Protein AF-A0A952B5W2-F1 (afdb_monomer_lite)

Sequence (516 aa):
MKSKTNICFASPSVSLIVLCLTIGIAFAQTGHSNQTVTIKSKLSRSAVIEQPASAIMIKGRILDPNNEPAYGARIVALPVTSWGYEIRHRNKEGYFELPWSPTWIEDGQPIYLMAIIQELKSEAALVEVTDPTKPVTVRLGPAFTLTGKVVDPSGQQIEECWTTISLATEFKCQAPIFWALRGNLWERALSPLPYGTKYRLTIKAEGYQTKQIIVDATDISQKVIYLGKITLQPQDSSKSTVAGHRPNPDLAKEFHEVYSLDEGEIIKLIKPPFVLGRQEYFQIPTSSYGSVFLSLESQGAFQVNLIWDGEQLKMPQSGYTNTHRPPTLEYILNLTLRMPYCDFNLPKELDIKIPYGDWIVRTDSPMAEQLRALEEIIYAETNRSIRFEKRKVEREVIVAKGRYKFKSHPNGISPNYIHVTWDGTLSNLERTVNLLGEFFWHLERNIKMKVVDETEPMEKTTIQFKTSKNLAWLGNSNDVKNKSLRGFLFNLSLTTSLQFKVENRLTDIWFVTETK

Secondary structure (DSSP, 8-state):
---------PPPP----------PPPP---S-----SEEEEE-SSSEEEEEESS-EEEEEEEE-TTSSB-TT-EEEEES--S-PEE--TT-TT-EEEEEE-GGGS-TTPPEEEEEEEESSSEEEEEEEES-TTSPEEEE-EEEEEEEEEEE-TTS-B--SEEEEEEESS--SS---SEEE-SS-TTTS-EEEEESSSEEEEEEEETTB--EEEEEE---TT-SEEEEEEEEPPBPPTTS-----S---HHHHHHHHHHHPPPTT--EEEEPSSPPHHHHHHHHSTTSTTTTTSSBTTTTTSEEEEEEE-SSSEE--S-EEE-TTSPPBHHHIIIIIS---GGGEE--TTT-PBPPP-EEEEETTS-HHHHHHHHHHHHHHHH---EEEEEEEEEEEEEEEEE---B---TT-SSTTSEEE-SSS---S-EEEESSHHHHHHHHHHHHSS-EEEEEPP-----EEEEE-TTTT---SSHHHHHHHHHHHHHHHHHHBS-EEEEEEEEEEEEEEEE--

Structure (mmCIF, N/CA/C/O backbone):
data_AF-A0A952B5W2-F1
#
_entry.id   AF-A0A952B5W2-F1
#
loop_
_atom_site.group_PDB
_atom_site.id
_atom_site.type_symbol
_atom_site.label_atom_id
_atom_site.label_alt_id
_atom_site.label_comp_id
_atom_site.label_asym_id
_atom_site.label_entity_id
_atom_site.label_seq_id
_atom_site.pdbx_PDB_ins_code
_atom_site.Cartn_x
_atom_site.Cartn_y
_atom_site.Cartn_z
_atom_site.occupancy
_atom_site.B_iso_or_equiv
_atom_site.auth_seq_id
_atom_site.auth_comp_id
_atom_site.auth_asym_id
_atom_site.auth_atom_id
_atom_site.pdbx_PDB_model_num
ATOM 1 N N . MET A 1 1 ? 18.681 -59.432 42.155 1.00 44.41 1 MET A N 1
ATOM 2 C CA . MET A 1 1 ? 19.551 -60.300 41.329 1.00 44.41 1 MET A CA 1
ATOM 3 C C . MET A 1 1 ? 18.685 -61.234 40.499 1.00 44.41 1 MET A C 1
ATOM 5 O O . MET A 1 1 ? 18.167 -62.192 41.051 1.00 44.41 1 MET A O 1
ATOM 9 N N . LYS A 1 2 ? 18.507 -60.963 39.203 1.00 29.78 2 LYS A N 1
ATOM 10 C CA . LYS A 1 2 ? 18.451 -62.002 38.164 1.00 29.78 2 LYS A CA 1
ATOM 11 C C . LYS A 1 2 ? 18.590 -61.351 36.791 1.00 29.78 2 LYS A C 1
ATOM 13 O O . LYS A 1 2 ? 18.067 -60.273 36.536 1.00 29.78 2 LYS A O 1
ATOM 18 N N . SER A 1 3 ? 19.453 -61.993 36.022 1.00 29.02 3 SER A N 1
ATOM 19 C CA . SER A 1 3 ? 20.141 -61.544 34.822 1.00 29.02 3 SER A CA 1
ATOM 20 C C . SER A 1 3 ? 19.242 -61.397 33.595 1.00 29.02 3 SER A C 1
ATOM 22 O O . SER A 1 3 ? 18.306 -62.162 33.395 1.00 29.02 3 SER A O 1
ATOM 24 N N . LYS A 1 4 ? 19.662 -60.443 32.758 1.00 30.64 4 LYS A N 1
ATOM 25 C CA . LYS A 1 4 ? 19.365 -60.205 31.342 1.00 30.64 4 LYS A CA 1
ATOM 26 C C . LYS A 1 4 ? 19.264 -61.469 30.475 1.00 30.64 4 LYS A C 1
ATOM 28 O O . LYS A 1 4 ? 20.055 -62.400 30.620 1.00 30.64 4 LYS A O 1
ATOM 33 N N . THR A 1 5 ? 18.422 -61.385 29.447 1.00 30.30 5 THR A N 1
ATOM 34 C CA . THR A 1 5 ? 18.643 -61.999 28.127 1.00 30.30 5 THR A CA 1
ATOM 35 C C . THR A 1 5 ? 18.059 -61.060 27.063 1.00 30.30 5 THR A C 1
ATOM 37 O O . THR A 1 5 ? 16.943 -60.572 27.218 1.00 30.30 5 THR A O 1
ATOM 40 N N . ASN A 1 6 ? 18.851 -60.755 26.032 1.00 29.56 6 ASN A N 1
ATOM 41 C CA . ASN A 1 6 ? 18.486 -59.921 24.884 1.00 29.56 6 ASN A CA 1
ATOM 42 C C . ASN A 1 6 ? 17.606 -60.702 23.901 1.00 29.56 6 ASN A C 1
ATOM 44 O O . ASN A 1 6 ? 17.981 -61.812 23.533 1.00 29.56 6 ASN A O 1
ATOM 48 N N . ILE A 1 7 ? 16.542 -60.078 23.382 1.00 27.77 7 ILE A N 1
ATOM 49 C CA . ILE A 1 7 ? 15.929 -60.420 22.088 1.00 27.77 7 ILE A CA 1
ATOM 50 C C . ILE A 1 7 ? 15.551 -59.108 21.385 1.00 27.77 7 ILE A C 1
ATOM 52 O O . ILE A 1 7 ? 14.861 -58.266 21.958 1.00 27.77 7 ILE A O 1
ATOM 56 N N . CYS A 1 8 ? 16.045 -58.932 20.157 1.00 27.42 8 CYS A N 1
ATOM 57 C CA . CYS A 1 8 ? 15.660 -57.856 19.244 1.00 27.42 8 CYS A CA 1
ATOM 58 C C . CYS A 1 8 ? 14.234 -58.085 18.727 1.00 27.42 8 CYS A C 1
ATOM 60 O O . CYS A 1 8 ? 13.935 -59.176 18.248 1.00 27.42 8 CYS A O 1
ATOM 62 N N . PHE A 1 9 ? 13.405 -57.040 18.726 1.00 27.31 9 PHE A N 1
ATOM 63 C CA . PHE A 1 9 ? 12.191 -56.973 17.913 1.00 27.31 9 PHE A CA 1
ATOM 64 C C . PHE A 1 9 ? 12.198 -55.693 17.079 1.00 27.31 9 PHE A C 1
ATOM 66 O O . PHE A 1 9 ? 12.451 -54.600 17.583 1.00 27.31 9 PHE A O 1
ATOM 73 N N . ALA A 1 10 ? 11.955 -55.878 15.784 1.00 26.72 10 ALA A N 1
ATOM 74 C CA . ALA A 1 10 ? 11.769 -54.839 14.788 1.00 26.72 10 ALA A CA 1
ATOM 75 C C . ALA A 1 10 ? 10.463 -54.066 15.047 1.00 26.72 10 ALA A C 1
ATOM 77 O O . ALA A 1 10 ? 9.422 -54.676 15.292 1.00 26.72 10 ALA A O 1
ATOM 78 N N . SER A 1 11 ? 10.513 -52.735 14.957 1.00 28.05 11 SER A N 1
ATOM 79 C CA . SER A 1 11 ? 9.318 -51.880 14.911 1.00 28.05 11 SER A CA 1
ATOM 80 C C . SER A 1 11 ? 8.783 -51.781 13.480 1.00 28.05 11 SER A C 1
ATOM 82 O O . SER A 1 11 ? 9.584 -51.605 12.559 1.00 28.05 11 SER A O 1
ATOM 84 N N . PRO A 1 12 ? 7.455 -51.821 13.268 1.00 29.88 12 PRO A N 1
ATOM 85 C CA . PRO A 1 12 ? 6.863 -51.529 11.975 1.00 29.88 12 PRO A CA 1
ATOM 86 C C . PRO A 1 12 ? 6.754 -50.015 11.755 1.00 29.88 12 PRO A C 1
ATOM 88 O O . PRO A 1 12 ? 6.333 -49.252 12.626 1.00 29.88 12 PRO A O 1
ATOM 91 N N . SER A 1 13 ? 7.129 -49.602 10.551 1.00 26.56 13 SER A N 1
ATOM 92 C CA . SER A 1 13 ? 6.964 -48.265 9.995 1.00 26.56 13 SER A CA 1
ATOM 93 C C . SER A 1 13 ? 5.476 -47.931 9.850 1.00 26.56 13 SER A C 1
ATOM 95 O O . SER A 1 13 ? 4.750 -48.630 9.147 1.00 26.56 13 SER A O 1
ATOM 97 N N . VAL A 1 14 ? 5.016 -46.852 10.483 1.00 27.94 14 VAL A N 1
ATOM 98 C CA . VAL A 1 14 ? 3.684 -46.283 10.240 1.00 27.94 14 VAL A CA 1
ATOM 99 C C . VAL A 1 14 ? 3.806 -45.282 9.092 1.00 27.94 14 VAL A C 1
ATOM 101 O O . VAL A 1 14 ? 4.381 -44.207 9.251 1.00 27.94 14 VAL A O 1
ATOM 104 N N . SER A 1 15 ? 3.293 -45.655 7.920 1.00 27.22 15 SER A N 1
ATOM 105 C CA . SER A 1 15 ? 3.138 -44.760 6.773 1.00 27.22 15 SER A CA 1
ATOM 106 C C . SER A 1 15 ? 2.018 -43.755 7.039 1.00 27.22 15 SER A C 1
ATOM 108 O O . SER A 1 15 ? 0.862 -44.131 7.226 1.00 27.22 15 SER A O 1
ATOM 110 N N . LEU A 1 16 ? 2.364 -42.467 7.032 1.00 25.66 16 LEU A N 1
ATOM 111 C CA . LEU A 1 16 ? 1.409 -41.363 7.036 1.00 25.66 16 LEU A CA 1
ATOM 112 C C . LEU A 1 16 ? 0.768 -41.270 5.639 1.00 25.66 16 LEU A C 1
ATOM 114 O O . LEU A 1 16 ? 1.440 -40.932 4.665 1.00 25.66 16 LEU A O 1
ATOM 118 N N . ILE A 1 17 ? -0.521 -41.589 5.532 1.00 24.88 17 ILE A N 1
ATOM 119 C CA . ILE A 1 17 ? -1.321 -41.333 4.330 1.00 24.88 17 ILE A CA 1
ATOM 120 C C . ILE A 1 17 ? -1.709 -39.851 4.348 1.00 24.88 17 ILE A C 1
ATOM 122 O O . ILE A 1 17 ? -2.509 -39.420 5.177 1.00 24.88 17 ILE A O 1
ATOM 126 N N . VAL A 1 18 ? -1.130 -39.066 3.439 1.00 26.31 18 VAL A N 1
ATOM 127 C CA . VAL A 1 18 ? -1.584 -37.705 3.128 1.00 26.31 18 VAL A CA 1
ATOM 128 C C . VAL A 1 18 ? -2.804 -37.833 2.219 1.00 26.31 18 VAL A C 1
ATOM 130 O O . VAL A 1 18 ? -2.687 -38.210 1.055 1.00 26.31 18 VAL A O 1
ATOM 133 N N . LEU A 1 19 ? -3.987 -37.565 2.768 1.00 22.86 19 LEU A N 1
ATOM 134 C CA . LEU A 1 19 ? -5.236 -37.535 2.015 1.00 22.86 19 LEU A CA 1
ATOM 135 C C . LEU A 1 19 ? -5.342 -36.178 1.294 1.00 22.86 19 LEU A C 1
ATOM 137 O O . LEU A 1 19 ? -5.761 -35.184 1.882 1.00 22.86 19 LEU A O 1
ATOM 141 N N . CYS A 1 20 ? -4.932 -36.118 0.027 1.00 25.66 20 CYS A N 1
ATOM 142 C CA . CYS A 1 20 ? -5.246 -34.984 -0.841 1.00 25.66 20 CYS A CA 1
ATOM 143 C C . CYS A 1 20 ? -6.739 -35.027 -1.192 1.00 25.66 20 CYS A C 1
ATOM 145 O O . CYS A 1 20 ? -7.181 -35.908 -1.927 1.00 25.66 20 CYS A O 1
ATOM 147 N N . LEU A 1 21 ? -7.518 -34.078 -0.671 1.00 26.72 21 LEU A N 1
ATOM 148 C CA . LEU A 1 21 ? -8.890 -33.831 -1.111 1.00 26.72 21 LEU A CA 1
ATOM 149 C C . LEU A 1 21 ? -8.862 -33.190 -2.505 1.00 26.72 21 LEU A C 1
ATOM 151 O O . LEU A 1 21 ? -8.629 -31.993 -2.651 1.00 26.72 21 LEU A O 1
ATOM 155 N N . THR A 1 22 ? -9.094 -33.992 -3.539 1.00 27.33 22 THR A N 1
ATOM 156 C CA . THR A 1 22 ? -9.409 -33.522 -4.890 1.00 27.33 22 THR A CA 1
ATOM 157 C C . THR A 1 22 ? -10.886 -33.137 -4.955 1.00 27.33 22 THR A C 1
ATOM 159 O O . THR A 1 22 ? -11.769 -33.992 -4.944 1.00 27.33 22 THR A O 1
ATOM 162 N N . ILE A 1 23 ? -11.173 -31.837 -5.026 1.00 31.62 23 ILE A N 1
ATOM 163 C CA . ILE A 1 23 ? -12.508 -31.335 -5.369 1.00 31.62 23 ILE A CA 1
ATOM 164 C C . ILE A 1 23 ? -12.659 -31.451 -6.890 1.00 31.62 23 ILE A C 1
ATOM 166 O O . ILE A 1 23 ? -11.923 -30.817 -7.645 1.00 31.62 23 ILE A O 1
ATOM 170 N N . GLY A 1 24 ? -13.580 -32.303 -7.342 1.00 24.27 24 GLY A N 1
ATOM 171 C CA . GLY A 1 24 ? -13.899 -32.478 -8.757 1.00 24.27 24 GLY A CA 1
ATOM 172 C C . GLY A 1 24 ? -14.662 -31.274 -9.311 1.00 24.27 24 GLY A C 1
ATOM 173 O O . GLY A 1 24 ? -15.761 -30.973 -8.852 1.00 24.27 24 GLY A O 1
ATOM 174 N N . ILE A 1 25 ? -14.089 -30.607 -10.313 1.00 37.81 25 ILE A N 1
ATOM 175 C CA . ILE A 1 25 ? -14.753 -29.577 -11.120 1.00 37.81 25 ILE A CA 1
ATOM 176 C C . ILE A 1 25 ? -15.240 -30.251 -12.406 1.00 37.81 25 ILE A C 1
ATOM 178 O O . ILE A 1 25 ? -14.439 -30.786 -13.172 1.00 37.81 25 ILE A O 1
ATOM 182 N N . ALA A 1 26 ? -16.551 -30.243 -12.642 1.00 25.91 26 ALA A N 1
ATOM 183 C CA . ALA A 1 26 ? -17.133 -30.655 -13.914 1.00 25.91 26 ALA A CA 1
ATOM 184 C C . ALA A 1 26 ? -17.071 -29.479 -14.903 1.00 25.91 26 ALA A C 1
ATOM 186 O O . ALA A 1 26 ? -17.658 -28.428 -14.652 1.00 25.91 26 ALA A O 1
ATOM 187 N N . PHE A 1 27 ? -16.371 -29.651 -16.026 1.00 31.70 27 PHE A N 1
ATOM 188 C CA . PHE A 1 27 ? -16.355 -28.683 -17.123 1.00 31.70 27 PHE A CA 1
ATOM 189 C C . PHE A 1 27 ? -17.460 -29.015 -18.130 1.00 31.70 27 PHE A C 1
ATOM 191 O O . PHE A 1 27 ? -17.412 -30.050 -18.792 1.00 31.70 27 PHE A O 1
ATOM 198 N N . ALA A 1 28 ? -18.426 -28.112 -18.287 1.00 28.05 28 ALA A N 1
ATOM 199 C CA . ALA A 1 28 ? -19.243 -28.040 -19.491 1.00 28.05 28 ALA A CA 1
ATOM 200 C C . ALA A 1 28 ? -18.532 -27.102 -20.479 1.00 28.05 28 ALA A C 1
ATOM 202 O O . ALA A 1 28 ? -18.407 -25.905 -20.228 1.00 28.05 28 ALA A O 1
ATOM 203 N N . GLN A 1 29 ? -18.011 -27.652 -21.577 1.00 33.88 29 GLN A N 1
ATOM 204 C CA . GLN A 1 29 ? -17.419 -26.867 -22.659 1.00 33.88 29 GLN A CA 1
ATOM 205 C C . GLN A 1 29 ? -18.500 -26.450 -23.656 1.00 33.88 29 GLN A C 1
ATOM 207 O O . GLN A 1 29 ? -19.011 -27.289 -24.392 1.00 33.88 29 GLN A O 1
ATOM 212 N N . THR A 1 30 ? -18.771 -25.148 -23.750 1.00 30.06 30 THR A N 1
ATOM 213 C CA . THR A 1 30 ? -19.349 -24.532 -24.952 1.00 30.06 30 THR A CA 1
ATOM 214 C C . THR A 1 30 ? -18.797 -23.117 -25.145 1.00 30.06 30 THR A C 1
ATOM 216 O O . THR A 1 30 ? -19.069 -22.247 -24.327 1.00 30.06 30 THR A O 1
ATOM 219 N N . GLY A 1 31 ? -18.085 -22.901 -26.260 1.00 27.28 31 GLY A N 1
ATOM 220 C CA . GLY A 1 31 ? -17.959 -21.610 -26.959 1.00 27.28 31 GLY A CA 1
ATOM 221 C C . GLY A 1 31 ? -16.903 -20.616 -26.454 1.00 27.28 31 GLY A C 1
ATOM 222 O O . GLY A 1 31 ? -17.064 -20.053 -25.383 1.00 27.28 31 GLY A O 1
ATOM 223 N N . HIS A 1 32 ? -15.866 -20.374 -27.277 1.00 32.69 32 HIS A N 1
ATOM 224 C CA . HIS A 1 32 ? -14.900 -19.253 -27.235 1.00 32.69 32 HIS A CA 1
ATOM 225 C C . HIS A 1 32 ? -14.641 -18.664 -25.836 1.00 32.69 32 HIS A C 1
ATOM 227 O O . HIS A 1 32 ? -15.158 -17.608 -25.476 1.00 32.69 32 HIS A O 1
ATOM 233 N N . SER A 1 33 ? -13.826 -19.360 -25.040 1.00 33.31 33 SER A N 1
ATOM 234 C CA . SER A 1 33 ? -13.469 -18.911 -23.699 1.00 33.31 33 SER A CA 1
ATOM 235 C C . SER A 1 33 ? -12.563 -17.681 -23.767 1.00 33.31 33 SER A C 1
ATOM 237 O O . SER A 1 33 ? -11.395 -17.792 -24.146 1.00 33.31 33 SER A O 1
ATOM 239 N N . ASN A 1 34 ? -13.067 -16.533 -23.312 1.00 39.09 34 ASN A N 1
ATOM 240 C CA . ASN A 1 34 ? -12.216 -15.558 -22.637 1.00 39.09 34 ASN A CA 1
ATOM 241 C C . ASN A 1 34 ? -11.439 -16.333 -21.566 1.00 39.09 34 ASN A C 1
ATOM 243 O O . ASN A 1 34 ? -12.053 -16.893 -20.658 1.00 39.09 34 ASN A O 1
ATOM 247 N N . GLN A 1 35 ? -10.120 -16.457 -21.710 1.00 52.97 35 GLN A N 1
ATOM 248 C CA . GLN A 1 35 ? -9.300 -17.066 -20.669 1.00 52.97 35 GLN A CA 1
ATOM 249 C C . GLN A 1 35 ? -9.477 -16.233 -19.397 1.00 52.97 35 GLN A C 1
ATOM 251 O O . GLN A 1 35 ? -9.171 -15.041 -19.385 1.00 52.97 35 GLN A O 1
ATOM 256 N N . THR A 1 36 ? -10.027 -16.833 -18.343 1.00 61.38 36 THR A N 1
ATOM 257 C CA . THR A 1 36 ? -10.197 -16.153 -17.060 1.00 61.38 36 THR A CA 1
ATOM 258 C C . THR A 1 36 ? -8.815 -15.795 -16.511 1.00 61.38 36 THR A C 1
ATOM 260 O O . THR A 1 36 ? -7.989 -16.679 -16.294 1.00 61.38 36 THR A O 1
ATOM 263 N N . VAL A 1 37 ? -8.547 -14.502 -16.312 1.00 79.62 37 VAL A N 1
ATOM 264 C CA . VAL A 1 37 ? -7.227 -13.997 -15.885 1.00 79.62 37 VAL A CA 1
ATOM 265 C C . VAL A 1 37 ? -6.932 -14.347 -14.419 1.00 79.62 37 VAL A C 1
ATOM 267 O O . VAL A 1 37 ? -5.785 -14.614 -14.048 1.00 79.62 37 VAL A O 1
ATOM 270 N N . THR A 1 38 ? -7.967 -14.393 -13.582 1.00 88.75 38 THR A N 1
ATOM 271 C CA . THR A 1 38 ? -7.893 -14.698 -12.149 1.00 88.75 38 THR A CA 1
ATOM 272 C C . THR A 1 38 ? -8.808 -15.865 -11.773 1.00 88.75 38 THR A C 1
ATOM 274 O O . THR A 1 38 ? -9.759 -16.203 -12.473 1.00 88.75 38 THR A O 1
ATOM 277 N N . ILE A 1 39 ? -8.515 -16.509 -10.646 1.00 91.81 39 ILE A N 1
ATOM 278 C CA . ILE A 1 39 ? -9.392 -17.450 -9.957 1.00 91.81 39 ILE A CA 1
ATOM 279 C C . ILE A 1 39 ? -9.890 -16.757 -8.694 1.00 91.81 39 ILE A C 1
ATOM 281 O O . ILE A 1 39 ? -9.110 -16.417 -7.799 1.00 91.81 39 ILE A O 1
ATOM 285 N N . LYS A 1 40 ? -11.208 -16.590 -8.620 1.00 93.81 40 LYS A N 1
ATOM 286 C CA . LYS A 1 40 ? -11.907 -16.058 -7.456 1.00 93.81 40 LYS A CA 1
ATOM 287 C C . LYS A 1 40 ? -12.379 -17.212 -6.573 1.00 93.81 40 LYS A C 1
ATOM 289 O O . LYS A 1 40 ? -13.265 -17.973 -6.954 1.00 93.81 40 LYS A O 1
ATOM 294 N N . SER A 1 41 ? -11.785 -17.346 -5.393 1.00 94.56 41 SER A N 1
ATOM 295 C CA . SER A 1 41 ? -12.157 -18.349 -4.392 1.00 94.56 41 SER A CA 1
ATOM 296 C C . SER A 1 41 ? -13.045 -17.704 -3.338 1.00 94.56 41 SER A C 1
ATOM 298 O O . SER A 1 41 ? -12.562 -17.021 -2.431 1.00 94.56 41 SER A O 1
ATOM 300 N N . LYS A 1 42 ? -14.358 -17.907 -3.466 1.00 93.38 42 LYS A N 1
ATOM 301 C CA . LYS A 1 42 ? -15.317 -17.480 -2.448 1.00 93.38 42 LYS A CA 1
ATOM 302 C C . LYS A 1 42 ? -15.205 -18.408 -1.241 1.00 93.38 42 LYS A C 1
ATOM 304 O O . LYS A 1 42 ? -15.401 -19.617 -1.357 1.00 93.38 42 LYS A O 1
ATOM 309 N N . LEU A 1 43 ? -14.861 -17.832 -0.096 1.00 91.94 43 LEU A N 1
ATOM 310 C CA . LEU A 1 43 ? -14.918 -18.521 1.184 1.00 91.94 43 LEU A CA 1
ATOM 311 C C . LEU A 1 43 ? -16.372 -18.556 1.666 1.00 91.94 43 LEU A C 1
ATOM 313 O O . LEU A 1 43 ? -17.281 -18.072 0.996 1.00 91.94 43 LEU A O 1
ATOM 317 N N . SER A 1 44 ? -16.606 -19.196 2.805 1.00 81.81 44 SER A N 1
ATOM 318 C CA . SER A 1 44 ? -17.925 -19.677 3.213 1.00 81.81 44 SER A CA 1
ATOM 319 C C . SER A 1 44 ? -19.077 -18.679 3.038 1.00 81.81 44 SER A C 1
ATOM 321 O O . SER A 1 44 ? -20.148 -19.085 2.584 1.00 81.81 44 SER A O 1
ATOM 323 N N . ARG A 1 45 ? -18.898 -17.399 3.400 1.00 72.69 45 ARG A N 1
ATOM 324 C CA . ARG A 1 45 ? -20.007 -16.428 3.409 1.00 72.69 45 ARG A CA 1
ATOM 325 C C . ARG A 1 45 ? -19.686 -15.123 2.701 1.00 72.69 45 ARG A C 1
ATOM 327 O O . ARG A 1 45 ? -20.377 -14.776 1.746 1.00 72.69 45 ARG A O 1
ATOM 334 N N . SER A 1 46 ? -18.672 -14.403 3.166 1.00 91.19 46 SER A N 1
ATOM 335 C CA . SER A 1 46 ? -18.460 -12.998 2.789 1.00 91.19 46 SER A CA 1
ATOM 336 C C . SER A 1 46 ? -17.008 -12.645 2.474 1.00 91.19 46 SER A C 1
ATOM 338 O O . SER A 1 46 ? -16.716 -11.503 2.119 1.00 91.19 46 SER A O 1
ATOM 340 N N . ALA A 1 47 ? -16.099 -13.607 2.596 1.00 96.56 47 ALA A N 1
ATOM 341 C CA . ALA A 1 47 ? -14.693 -13.424 2.297 1.00 96.56 47 ALA A CA 1
ATOM 342 C C . ALA A 1 47 ? -14.317 -14.023 0.943 1.00 96.56 47 ALA A C 1
ATOM 344 O O . ALA A 1 47 ? -14.844 -15.057 0.528 1.00 96.56 47 ALA A O 1
ATOM 345 N N . VAL A 1 48 ? -13.369 -13.381 0.270 1.00 97.56 48 VAL A N 1
ATOM 346 C CA . VAL A 1 48 ? -12.862 -13.818 -1.027 1.00 97.56 48 VAL A CA 1
ATOM 347 C C . VAL A 1 48 ? -11.348 -13.748 -1.042 1.00 97.56 48 VAL A C 1
ATOM 349 O O . VAL A 1 48 ? -10.752 -12.774 -0.583 1.00 97.56 48 VAL A O 1
ATOM 352 N N . ILE A 1 49 ? -10.735 -14.767 -1.632 1.00 97.06 49 ILE A N 1
ATOM 353 C CA . ILE A 1 49 ? -9.341 -14.717 -2.060 1.00 97.06 49 ILE A CA 1
ATOM 354 C C . ILE A 1 49 ? -9.336 -14.774 -3.581 1.00 97.06 49 ILE A C 1
ATOM 356 O O . ILE A 1 49 ? -9.867 -15.708 -4.180 1.00 97.06 49 ILE A O 1
ATOM 360 N N . GLU A 1 50 ? -8.754 -13.763 -4.205 1.00 95.38 50 GLU A N 1
ATOM 361 C CA . GLU A 1 50 ? -8.595 -13.688 -5.648 1.00 95.38 50 GLU A CA 1
ATOM 362 C C . GLU A 1 50 ? -7.112 -13.738 -5.999 1.00 95.38 50 GLU A C 1
ATOM 364 O O . GLU A 1 50 ? -6.281 -13.082 -5.377 1.00 95.38 50 GLU A O 1
ATOM 369 N N . GLN A 1 51 ? -6.754 -14.569 -6.966 1.00 91.50 51 GLN A N 1
ATOM 370 C CA . GLN A 1 51 ? -5.365 -14.783 -7.363 1.00 91.50 51 GLN A CA 1
ATOM 371 C C . GLN A 1 51 ? -5.291 -15.059 -8.864 1.00 91.50 51 GLN A C 1
ATOM 373 O O . GLN A 1 51 ? -6.301 -15.445 -9.447 1.00 91.50 51 GLN A O 1
ATOM 378 N N . PRO A 1 52 ? -4.135 -14.905 -9.519 1.00 87.00 52 PRO A N 1
ATOM 379 C CA . PRO A 1 52 ? -4.004 -15.236 -10.937 1.00 87.00 52 PRO A CA 1
ATOM 380 C C . PRO A 1 52 ? -4.364 -16.690 -11.228 1.00 87.00 52 PRO A C 1
ATOM 382 O O . PRO A 1 52 ? -4.029 -17.585 -10.450 1.00 87.00 52 PRO A O 1
ATOM 385 N N . ALA A 1 53 ? -5.012 -16.928 -12.369 1.00 87.31 53 ALA A N 1
ATOM 386 C CA . ALA A 1 53 ? -5.356 -18.280 -12.805 1.00 87.31 53 ALA A CA 1
ATOM 387 C C . ALA A 1 53 ? -4.113 -19.121 -13.123 1.00 87.31 53 ALA A C 1
ATOM 389 O O . ALA A 1 53 ? -4.088 -20.333 -12.912 1.00 87.31 53 ALA A O 1
ATOM 390 N N . SER A 1 54 ? -3.060 -18.449 -13.575 1.00 82.62 54 SER A N 1
ATOM 391 C CA . SER A 1 54 ? -1.744 -19.013 -13.824 1.00 82.62 54 SER A CA 1
ATOM 392 C C . SER A 1 54 ? -0.699 -18.061 -13.259 1.00 82.62 54 SER A C 1
ATOM 394 O O . SER A 1 54 ? -0.495 -16.973 -13.790 1.00 82.62 54 SER A O 1
ATOM 396 N N . ALA A 1 55 ? -0.036 -18.465 -12.184 1.00 84.44 55 ALA A N 1
ATOM 397 C CA . ALA A 1 55 ? 1.148 -17.791 -11.677 1.00 84.44 55 ALA A CA 1
ATOM 398 C C . ALA A 1 55 ? 2.308 -18.778 -11.714 1.00 84.44 55 ALA A C 1
ATOM 400 O O . ALA A 1 55 ? 2.163 -19.936 -11.318 1.00 84.44 55 ALA A O 1
ATOM 401 N N . ILE A 1 56 ? 3.461 -18.315 -12.171 1.00 88.12 56 ILE A N 1
ATOM 402 C CA . ILE A 1 56 ? 4.707 -19.069 -12.095 1.00 88.12 56 ILE A CA 1
ATOM 403 C C . ILE A 1 56 ? 5.730 -18.269 -11.301 1.00 88.12 56 ILE A C 1
ATOM 405 O O . ILE A 1 56 ? 5.683 -17.041 -11.230 1.00 88.12 56 ILE A O 1
ATOM 409 N N . MET A 1 57 ? 6.660 -18.989 -10.688 1.00 88.50 57 MET A N 1
ATOM 410 C CA . MET A 1 57 ? 7.769 -18.399 -9.954 1.00 88.50 57 MET A CA 1
ATOM 411 C C . MET A 1 57 ? 9.020 -18.491 -10.817 1.00 88.50 57 MET A C 1
ATOM 413 O O . MET A 1 57 ? 9.580 -19.578 -10.963 1.00 88.50 57 MET A O 1
ATOM 417 N N . ILE A 1 58 ? 9.471 -17.360 -11.360 1.00 90.75 58 ILE A N 1
ATOM 418 C CA . ILE A 1 58 ? 10.762 -17.277 -12.044 1.00 90.75 58 ILE A CA 1
ATOM 419 C C . ILE A 1 58 ? 11.843 -17.313 -10.970 1.00 90.75 58 ILE A C 1
ATOM 421 O O . ILE A 1 58 ? 11.845 -16.500 -10.042 1.00 90.75 58 ILE A O 1
ATOM 425 N N . LYS A 1 59 ? 12.756 -18.274 -11.082 1.00 91.62 59 LYS A N 1
ATOM 426 C CA . LYS A 1 59 ? 13.838 -18.492 -10.119 1.00 91.62 59 LYS A CA 1
ATOM 427 C C . LYS A 1 59 ? 15.168 -18.216 -10.779 1.00 91.62 59 LYS A C 1
ATOM 429 O O . LYS A 1 59 ? 15.334 -18.465 -11.971 1.00 91.62 59 LYS A O 1
ATOM 434 N N . GLY A 1 60 ? 16.141 -17.752 -10.013 1.00 93.50 60 GLY A N 1
ATOM 435 C CA . GLY A 1 60 ? 17.435 -17.468 -10.601 1.00 93.50 60 GLY A CA 1
ATOM 436 C C . GLY A 1 60 ? 18.467 -16.936 -9.636 1.00 93.50 60 GLY A C 1
ATOM 437 O O . GLY A 1 60 ? 18.299 -17.007 -8.421 1.00 93.50 60 GLY A O 1
ATOM 438 N N . ARG A 1 61 ? 19.558 -16.420 -10.202 1.00 93.50 61 ARG A N 1
ATOM 439 C CA . ARG A 1 61 ? 20.646 -15.772 -9.467 1.00 93.50 61 ARG A CA 1
ATOM 440 C C . ARG A 1 61 ? 21.011 -14.445 -10.116 1.00 93.50 61 ARG A C 1
ATOM 442 O O . ARG A 1 61 ? 21.056 -14.368 -11.341 1.00 93.50 61 ARG A O 1
ATOM 449 N N . ILE A 1 62 ? 21.306 -13.437 -9.302 1.00 92.50 62 ILE A N 1
ATOM 450 C CA . ILE A 1 62 ? 21.887 -12.165 -9.731 1.00 92.50 62 ILE A CA 1
ATOM 451 C C . ILE A 1 62 ? 23.354 -12.147 -9.317 1.00 92.50 62 ILE A C 1
ATOM 453 O O . ILE A 1 62 ? 23.680 -12.348 -8.143 1.00 92.50 62 ILE A O 1
ATOM 457 N N . LEU A 1 63 ? 24.226 -11.924 -10.292 1.00 93.19 63 LEU A N 1
ATOM 458 C CA . LEU A 1 63 ? 25.671 -11.928 -10.127 1.00 93.19 63 LEU A CA 1
ATOM 459 C C . LEU A 1 63 ? 26.247 -10.569 -10.521 1.00 93.19 63 LEU A C 1
ATOM 461 O O . LEU A 1 63 ? 25.760 -9.943 -11.461 1.00 93.19 63 LEU A O 1
ATOM 465 N N . ASP A 1 64 ? 27.265 -10.127 -9.798 1.00 90.62 64 ASP A N 1
ATOM 466 C CA . ASP A 1 64 ? 28.047 -8.936 -10.104 1.00 90.62 64 ASP A CA 1
ATOM 467 C C . ASP A 1 64 ? 28.995 -9.202 -11.302 1.00 90.62 64 ASP A C 1
ATOM 469 O O . ASP A 1 64 ? 29.092 -10.340 -11.791 1.00 90.62 64 ASP A O 1
ATOM 473 N N . PRO A 1 65 ? 29.733 -8.187 -11.788 1.00 89.50 65 PRO A N 1
ATOM 474 C CA . PRO A 1 65 ? 30.706 -8.363 -12.868 1.00 89.50 65 PRO A CA 1
ATOM 475 C C . PRO A 1 65 ? 31.837 -9.368 -12.576 1.00 89.50 65 PRO A C 1
ATOM 477 O O . PRO A 1 65 ? 32.485 -9.839 -13.510 1.00 89.50 65 PRO A O 1
ATOM 480 N N . ASN A 1 66 ? 32.084 -9.712 -11.309 1.00 90.12 66 ASN A N 1
ATOM 481 C CA . ASN A 1 66 ? 33.089 -10.690 -10.884 1.00 90.12 66 ASN A CA 1
ATOM 482 C C . ASN A 1 66 ? 32.516 -12.110 -10.744 1.00 90.12 66 ASN A C 1
ATOM 484 O O . ASN A 1 66 ? 33.248 -13.027 -10.378 1.00 90.12 66 ASN A O 1
ATOM 488 N N . ASN A 1 67 ? 31.239 -12.311 -11.089 1.00 90.62 67 ASN A N 1
ATOM 489 C CA . ASN A 1 67 ? 30.472 -13.546 -10.901 1.00 90.62 67 ASN A CA 1
ATOM 490 C C . ASN A 1 67 ? 30.167 -13.897 -9.439 1.00 90.62 67 ASN A C 1
ATOM 492 O O . ASN A 1 67 ? 29.769 -15.029 -9.155 1.00 90.62 67 ASN A O 1
ATOM 496 N N . GLU A 1 68 ? 30.294 -12.933 -8.537 1.00 90.75 68 GLU A N 1
ATOM 497 C CA . GLU A 1 68 ? 29.893 -13.065 -7.145 1.00 90.75 68 GLU A CA 1
ATOM 498 C C . GLU A 1 68 ? 28.419 -12.663 -6.970 1.00 90.75 68 GLU A C 1
ATOM 500 O O . GLU A 1 68 ? 27.865 -11.941 -7.796 1.00 90.75 68 GLU A O 1
ATOM 505 N N . PRO A 1 69 ? 27.733 -13.118 -5.912 1.00 90.19 69 PRO A N 1
ATOM 506 C CA . PRO A 1 69 ? 26.390 -12.656 -5.572 1.00 90.19 69 PRO A CA 1
ATOM 507 C C . PRO A 1 69 ? 26.269 -11.126 -5.533 1.00 90.19 69 PRO A C 1
ATOM 509 O O . PRO A 1 69 ? 26.958 -10.452 -4.765 1.00 90.19 69 PRO A O 1
ATOM 512 N N . ALA A 1 70 ? 25.335 -10.582 -6.312 1.00 87.56 70 ALA A N 1
ATOM 513 C CA . ALA A 1 70 ? 25.091 -9.146 -6.397 1.00 87.56 70 ALA A CA 1
ATOM 514 C C . ALA A 1 70 ? 24.271 -8.634 -5.194 1.00 87.56 70 ALA A C 1
ATOM 516 O O . ALA A 1 70 ? 23.044 -8.515 -5.251 1.00 87.56 70 ALA A O 1
ATOM 517 N N . TYR A 1 71 ? 24.930 -8.365 -4.066 1.00 82.88 71 TYR A N 1
ATOM 518 C CA . TYR A 1 71 ? 24.262 -7.837 -2.871 1.00 82.88 71 TYR A CA 1
ATOM 519 C C . TYR A 1 71 ? 23.666 -6.447 -3.117 1.00 82.88 71 TYR A C 1
ATOM 521 O O . TYR A 1 71 ? 24.272 -5.613 -3.780 1.00 82.88 71 TYR A O 1
ATOM 529 N N . GLY A 1 72 ? 22.473 -6.194 -2.573 1.00 79.31 72 GLY A N 1
ATOM 530 C CA . GLY A 1 72 ? 21.761 -4.931 -2.789 1.00 79.31 72 GLY A CA 1
ATOM 531 C C . GLY A 1 72 ? 21.071 -4.836 -4.153 1.00 79.31 72 GLY A C 1
ATOM 532 O O . GLY A 1 72 ? 20.319 -3.889 -4.379 1.00 79.31 72 GLY A O 1
ATOM 533 N N . ALA A 1 73 ? 21.257 -5.825 -5.040 1.00 83.31 73 ALA A N 1
ATOM 534 C CA . ALA A 1 73 ? 20.550 -5.858 -6.308 1.00 83.31 73 ALA A CA 1
ATOM 535 C C . ALA A 1 73 ? 19.050 -6.044 -6.104 1.00 83.31 73 ALA A C 1
ATOM 537 O O . ALA A 1 73 ? 18.589 -6.819 -5.257 1.00 83.31 73 ALA A O 1
ATOM 538 N N . ARG A 1 74 ? 18.295 -5.337 -6.936 1.00 81.44 74 ARG A N 1
ATOM 539 C CA . ARG A 1 74 ? 16.846 -5.447 -7.046 1.00 81.44 74 ARG A CA 1
ATOM 540 C C . ARG A 1 74 ? 16.494 -5.976 -8.413 1.00 81.44 74 ARG A C 1
ATOM 542 O O . ARG A 1 74 ? 17.147 -5.590 -9.373 1.00 81.44 74 ARG A O 1
ATOM 549 N N . ILE A 1 75 ? 15.475 -6.818 -8.500 1.00 85.06 75 ILE A N 1
ATOM 550 C CA . ILE A 1 75 ? 15.014 -7.398 -9.762 1.00 85.06 75 ILE A CA 1
ATOM 551 C C . ILE A 1 75 ? 13.501 -7.307 -9.896 1.00 85.06 75 ILE A C 1
ATOM 553 O O . ILE A 1 75 ? 12.781 -7.533 -8.925 1.00 85.06 75 ILE A O 1
ATOM 557 N N . VAL A 1 76 ? 13.037 -7.011 -11.107 1.00 84.44 76 VAL A N 1
ATOM 558 C CA . VAL A 1 76 ? 11.622 -7.011 -11.495 1.00 84.44 76 VAL A CA 1
ATOM 559 C C . VAL A 1 76 ? 11.437 -7.732 -12.828 1.00 84.44 76 VAL A C 1
ATOM 561 O O . VAL A 1 76 ? 12.380 -7.846 -13.614 1.00 84.44 76 VAL A O 1
ATOM 564 N N . ALA A 1 77 ? 10.207 -8.154 -13.107 1.00 85.88 77 ALA A N 1
ATOM 565 C CA . ALA A 1 77 ? 9.783 -8.581 -14.435 1.00 85.88 77 ALA A CA 1
ATOM 566 C C . ALA A 1 77 ? 9.009 -7.441 -15.094 1.00 85.88 77 ALA A C 1
ATOM 568 O O . ALA A 1 77 ? 8.259 -6.730 -14.424 1.00 85.88 77 ALA A O 1
ATOM 569 N N . LEU A 1 78 ? 9.204 -7.269 -16.397 1.00 84.00 78 LEU A N 1
ATOM 570 C CA . LEU A 1 78 ? 8.495 -6.286 -17.205 1.00 84.00 78 LEU A CA 1
ATOM 571 C C . LEU A 1 78 ? 7.376 -6.974 -18.010 1.00 84.00 78 LEU A C 1
ATOM 573 O O . LEU A 1 78 ? 7.613 -8.069 -18.530 1.00 84.00 78 LEU A O 1
ATOM 577 N N . PRO A 1 79 ? 6.189 -6.345 -18.138 1.00 77.56 79 PRO A N 1
ATOM 578 C CA . PRO A 1 79 ? 5.795 -5.064 -17.529 1.00 77.56 79 PRO A CA 1
ATOM 579 C C . PRO A 1 79 ? 5.681 -5.146 -15.992 1.00 77.56 79 PRO A C 1
ATOM 581 O O . PRO A 1 79 ? 5.292 -6.177 -15.448 1.00 77.56 79 PRO A O 1
ATOM 584 N N . VAL A 1 80 ? 6.050 -4.066 -15.286 1.00 71.12 80 VAL A N 1
ATOM 585 C CA . VAL A 1 80 ? 6.124 -4.069 -13.811 1.00 71.12 80 VAL A CA 1
ATOM 586 C C . VAL A 1 80 ? 4.728 -4.046 -13.214 1.00 71.12 80 VAL A C 1
ATOM 588 O O . VAL A 1 80 ? 4.099 -2.996 -13.125 1.00 71.12 80 VAL A O 1
ATOM 591 N N . THR A 1 81 ? 4.250 -5.190 -12.755 1.00 63.09 81 THR A N 1
ATOM 592 C CA . THR A 1 81 ? 2.926 -5.288 -12.123 1.00 63.09 81 THR A CA 1
ATOM 593 C C . THR A 1 81 ? 2.959 -6.002 -10.789 1.00 63.09 81 THR A C 1
ATOM 595 O O . THR A 1 81 ? 1.976 -5.979 -10.054 1.00 63.09 81 THR A O 1
ATOM 598 N N . SER A 1 82 ? 4.094 -6.590 -10.412 1.00 58.66 82 SER A N 1
ATOM 599 C CA . SER A 1 82 ? 4.261 -7.210 -9.106 1.00 58.66 82 SER A CA 1
ATOM 600 C C . SER A 1 82 ? 5.685 -7.081 -8.571 1.00 58.66 82 SER A C 1
ATOM 602 O O . SER A 1 82 ? 6.561 -6.513 -9.217 1.00 58.66 82 SER A O 1
ATOM 604 N N . TRP A 1 83 ? 5.829 -7.554 -7.337 1.00 56.06 83 TRP A N 1
ATOM 605 C CA . TRP A 1 83 ? 6.992 -7.602 -6.460 1.00 56.06 83 TRP A CA 1
ATOM 606 C C . TRP A 1 83 ? 8.361 -7.423 -7.129 1.00 56.06 83 TRP A C 1
ATOM 608 O O . TRP A 1 83 ? 8.757 -8.229 -7.960 1.00 56.06 83 TRP A O 1
ATOM 618 N N . GLY A 1 84 ? 9.129 -6.420 -6.693 1.00 55.47 84 GLY A N 1
ATOM 619 C CA . GLY A 1 84 ? 10.576 -6.404 -6.890 1.00 55.47 84 GLY A CA 1
ATOM 620 C C . GLY A 1 84 ? 11.275 -7.172 -5.766 1.00 55.47 84 GLY A C 1
ATOM 621 O O . GLY A 1 84 ? 11.044 -6.891 -4.587 1.00 55.47 84 GLY A O 1
ATOM 622 N N . TYR A 1 85 ? 12.129 -8.141 -6.097 1.00 54.44 85 TYR A N 1
ATOM 623 C CA . TYR A 1 85 ? 12.932 -8.851 -5.095 1.00 54.44 85 TYR A CA 1
ATOM 624 C C . TYR A 1 85 ? 14.205 -8.051 -4.800 1.00 54.44 85 TYR A C 1
ATOM 626 O O . TYR A 1 85 ? 14.947 -7.730 -5.723 1.00 54.44 85 TYR A O 1
ATOM 634 N N . GLU A 1 86 ? 14.474 -7.733 -3.529 1.00 54.88 86 GLU A N 1
ATOM 635 C CA . GLU A 1 86 ? 15.735 -7.118 -3.087 1.00 54.88 86 GLU A CA 1
ATOM 636 C C . GLU A 1 86 ? 16.613 -8.175 -2.412 1.00 54.88 86 GLU A C 1
ATOM 638 O O . GLU A 1 86 ? 16.231 -8.776 -1.399 1.00 54.88 86 GLU A O 1
ATOM 643 N N . ILE A 1 87 ? 17.822 -8.368 -2.938 1.00 54.16 87 ILE A N 1
ATOM 644 C CA . ILE A 1 87 ? 18.844 -9.215 -2.324 1.00 54.16 87 ILE A CA 1
ATOM 645 C C . ILE A 1 87 ? 19.383 -8.489 -1.087 1.00 54.16 87 ILE A C 1
ATOM 647 O O . ILE A 1 87 ? 20.345 -7.723 -1.134 1.00 54.16 87 ILE A O 1
ATOM 651 N N . ARG A 1 88 ? 18.755 -8.735 0.066 1.00 55.16 88 ARG A N 1
ATOM 652 C CA . ARG A 1 88 ? 19.254 -8.262 1.366 1.00 55.16 88 ARG A CA 1
ATOM 653 C C . ARG A 1 88 ? 20.406 -9.135 1.860 1.00 55.16 88 ARG A C 1
ATOM 655 O O . ARG A 1 88 ? 20.533 -10.286 1.449 1.00 55.16 88 ARG A O 1
ATOM 662 N N . HIS A 1 89 ? 21.181 -8.609 2.815 1.00 48.56 89 HIS A N 1
ATOM 663 C CA . HIS A 1 89 ? 22.438 -9.132 3.395 1.00 48.56 89 HIS A CA 1
ATOM 664 C C . HIS A 1 89 ? 22.469 -10.608 3.884 1.00 48.56 89 HIS A C 1
ATOM 666 O O . HIS A 1 89 ? 23.446 -11.031 4.495 1.00 48.56 89 HIS A O 1
ATOM 672 N N . ARG A 1 90 ? 21.421 -11.411 3.666 1.00 46.34 90 ARG A N 1
ATOM 673 C CA . ARG A 1 90 ? 21.353 -12.838 4.011 1.00 46.34 90 ARG A CA 1
ATOM 674 C C . ARG A 1 90 ? 21.286 -13.792 2.821 1.00 46.34 90 ARG A C 1
ATOM 676 O O . ARG A 1 90 ? 21.452 -14.987 3.040 1.00 46.34 90 ARG A O 1
ATOM 683 N N . ASN A 1 91 ? 21.083 -13.314 1.596 1.00 63.03 91 ASN A N 1
ATOM 684 C CA . ASN A 1 91 ? 21.085 -14.196 0.434 1.00 63.03 91 ASN A CA 1
ATOM 685 C C . ASN A 1 91 ? 22.495 -14.284 -0.162 1.00 63.03 91 ASN A C 1
ATOM 687 O O . ASN A 1 91 ? 22.831 -13.600 -1.126 1.00 63.03 91 ASN A O 1
ATOM 691 N N . LYS A 1 92 ? 23.330 -15.118 0.468 1.00 64.44 92 LYS A N 1
ATOM 692 C CA . LYS A 1 92 ? 24.744 -15.302 0.110 1.00 64.44 92 LYS A CA 1
ATOM 693 C C . LYS A 1 92 ? 24.973 -15.954 -1.254 1.00 64.44 92 LYS A C 1
ATOM 695 O O . LYS A 1 92 ? 26.116 -16.138 -1.641 1.00 64.44 92 LYS A O 1
ATOM 700 N N . GLU A 1 93 ? 23.917 -16.332 -1.964 1.00 79.56 93 GLU A N 1
ATOM 701 C CA . GLU A 1 93 ? 24.010 -17.035 -3.245 1.00 79.56 93 GLU A CA 1
ATOM 702 C C . GLU A 1 93 ? 23.546 -16.167 -4.420 1.00 79.56 93 GLU A C 1
ATOM 704 O O . GLU A 1 93 ? 23.703 -16.561 -5.577 1.00 79.56 93 GLU A O 1
ATOM 709 N N . GLY A 1 94 ? 22.998 -14.981 -4.134 1.00 84.94 94 GLY A N 1
ATOM 710 C CA . GLY A 1 94 ? 22.420 -14.091 -5.135 1.00 84.94 94 GLY A CA 1
ATOM 711 C C . GLY A 1 94 ? 21.064 -14.580 -5.647 1.00 84.94 94 GLY A C 1
ATOM 712 O O . GLY A 1 94 ? 20.619 -14.142 -6.699 1.00 84.94 94 GLY A O 1
ATOM 713 N N . TYR A 1 95 ? 20.427 -15.520 -4.948 1.00 88.12 95 TYR A N 1
ATOM 714 C CA . TYR A 1 95 ? 19.197 -16.172 -5.389 1.00 88.12 95 TYR A CA 1
ATOM 715 C C . TYR A 1 95 ? 18.013 -15.192 -5.453 1.00 88.12 95 TYR A C 1
ATOM 717 O O . TYR A 1 95 ? 17.933 -14.261 -4.656 1.00 88.12 95 TYR A O 1
ATOM 725 N N . PHE A 1 96 ? 17.058 -15.408 -6.347 1.00 87.56 96 PHE A N 1
ATOM 726 C CA . PHE A 1 96 ? 15.784 -14.694 -6.323 1.00 87.56 96 PHE A CA 1
ATOM 727 C C . PHE A 1 96 ? 14.634 -15.620 -6.708 1.00 87.56 96 PHE A C 1
ATOM 729 O O . PHE A 1 96 ? 14.813 -16.577 -7.464 1.00 87.56 96 PHE A O 1
ATOM 736 N N . GLU A 1 97 ? 13.445 -15.287 -6.210 1.00 85.94 97 GLU A N 1
ATOM 737 C CA . GLU A 1 97 ? 12.178 -15.833 -6.688 1.00 85.94 97 GLU A CA 1
ATOM 738 C C . GLU A 1 97 ? 11.240 -14.673 -6.992 1.00 85.94 97 GLU A C 1
ATOM 740 O O . GLU A 1 97 ? 11.045 -13.787 -6.156 1.00 85.94 97 GLU A O 1
ATOM 745 N N . LEU A 1 98 ? 10.672 -14.684 -8.190 1.00 84.69 98 LEU A N 1
ATOM 746 C CA . LEU A 1 98 ? 9.870 -13.594 -8.706 1.00 84.69 98 LEU A CA 1
ATOM 747 C C . LEU A 1 98 ? 8.537 -14.138 -9.237 1.00 84.69 98 LEU A C 1
ATOM 749 O O . LEU A 1 98 ? 8.548 -14.903 -10.206 1.00 84.69 98 LEU A O 1
ATOM 753 N N . PRO A 1 99 ? 7.396 -13.780 -8.622 1.00 84.44 99 PRO A N 1
ATOM 754 C CA . PRO A 1 99 ? 6.093 -14.149 -9.153 1.00 84.44 99 PRO A CA 1
ATOM 755 C C . PRO A 1 99 ? 5.837 -13.436 -10.483 1.00 84.44 99 PRO A C 1
ATOM 757 O O . PRO A 1 99 ? 6.067 -12.234 -10.619 1.00 84.44 99 PRO A O 1
ATOM 760 N N . TRP A 1 100 ? 5.329 -14.182 -11.457 1.00 87.00 100 TRP A N 1
ATOM 761 C CA . TRP A 1 100 ? 5.010 -13.679 -12.788 1.00 87.00 100 TRP A CA 1
ATOM 762 C C . TRP A 1 100 ? 3.775 -14.385 -13.357 1.00 87.00 100 TRP A C 1
ATOM 764 O O . TRP A 1 100 ? 3.510 -15.545 -13.029 1.00 87.00 100 TRP A O 1
ATOM 774 N N . SER A 1 101 ? 3.016 -13.683 -14.201 1.00 86.38 101 SER A N 1
ATOM 775 C CA . SER A 1 101 ? 1.846 -14.230 -14.896 1.00 86.38 101 SER A CA 1
ATOM 776 C C . SER A 1 101 ? 2.036 -14.180 -16.415 1.00 86.38 101 SER A C 1
ATOM 778 O O . SER A 1 101 ? 2.387 -13.116 -16.930 1.00 86.38 101 SER A O 1
ATOM 780 N N . PRO A 1 102 ? 1.719 -15.262 -17.155 1.00 85.25 102 PRO A N 1
ATOM 781 C CA . PRO A 1 102 ? 1.722 -15.251 -18.617 1.00 85.25 102 PRO A CA 1
ATOM 782 C C . PRO A 1 102 ? 0.714 -14.284 -19.223 1.00 85.25 102 PRO A C 1
ATOM 784 O O . PRO A 1 102 ? 0.927 -13.809 -20.329 1.00 85.25 102 PRO A O 1
ATOM 787 N N . THR A 1 103 ? -0.321 -13.892 -18.479 1.00 84.25 103 THR A N 1
ATOM 788 C CA . THR A 1 103 ? -1.314 -12.914 -18.945 1.00 84.25 103 THR A CA 1
ATOM 789 C C . THR A 1 103 ? -0.765 -11.489 -19.095 1.00 84.25 103 THR A C 1
ATOM 791 O O . THR A 1 103 ? -1.476 -10.602 -19.572 1.00 84.25 103 THR A O 1
ATOM 794 N N . TRP A 1 104 ? 0.477 -11.236 -18.668 1.00 84.44 104 TRP A N 1
ATOM 795 C CA . TRP A 1 104 ? 1.105 -9.915 -18.730 1.00 84.44 104 TRP A CA 1
ATOM 796 C C . TRP A 1 104 ? 1.682 -9.546 -20.095 1.00 84.44 104 TRP A C 1
ATOM 798 O O . TRP A 1 104 ? 1.934 -8.366 -20.346 1.00 84.44 104 TRP A O 1
ATOM 808 N N . ILE A 1 105 ? 1.905 -10.533 -20.955 1.00 84.06 105 ILE A N 1
ATOM 809 C CA . ILE A 1 105 ? 2.486 -10.358 -22.284 1.00 84.06 105 ILE A CA 1
ATOM 810 C C . ILE A 1 105 ? 1.633 -11.087 -23.319 1.00 84.06 105 ILE A C 1
ATOM 812 O O . ILE A 1 105 ? 0.810 -11.932 -22.970 1.00 84.06 105 ILE A O 1
ATOM 816 N N . GLU A 1 106 ? 1.803 -10.739 -24.589 1.00 82.81 106 GLU A N 1
ATOM 817 C CA . GLU A 1 106 ? 1.163 -11.479 -25.677 1.00 82.81 106 GLU A CA 1
ATOM 818 C C . GLU A 1 106 ? 1.920 -12.777 -25.980 1.00 82.81 106 GLU A C 1
ATOM 820 O O . GLU A 1 106 ? 3.126 -12.883 -25.737 1.00 82.81 106 GLU A O 1
ATOM 825 N N . ASP A 1 107 ? 1.215 -13.760 -26.542 1.00 79.75 107 ASP A N 1
ATOM 826 C CA . ASP A 1 107 ? 1.820 -15.023 -26.959 1.00 79.75 107 ASP A CA 1
ATOM 827 C C . ASP A 1 107 ? 3.003 -14.770 -27.907 1.00 79.75 107 ASP A C 1
ATOM 829 O O . ASP A 1 107 ? 2.886 -14.096 -28.931 1.00 79.75 107 ASP A O 1
ATOM 833 N N . GLY A 1 108 ? 4.165 -15.325 -27.558 1.00 79.06 108 GLY A N 1
ATOM 834 C CA . GLY A 1 108 ? 5.400 -15.174 -28.331 1.00 79.06 108 GLY A CA 1
ATOM 835 C C . GLY A 1 108 ? 6.216 -13.915 -28.021 1.00 79.06 108 GLY A C 1
ATOM 836 O O . GLY A 1 108 ? 7.325 -13.791 -28.542 1.00 79.06 108 GLY A O 1
ATOM 837 N N . GLN A 1 109 ? 5.738 -13.008 -27.162 1.00 83.50 109 GLN A N 1
ATOM 838 C CA . GLN A 1 109 ? 6.587 -11.938 -26.636 1.00 83.50 109 GLN A CA 1
ATOM 839 C C . GLN A 1 109 ? 7.589 -12.489 -25.602 1.00 83.50 109 GLN A C 1
ATOM 841 O O . GLN A 1 109 ? 7.274 -13.421 -24.859 1.00 83.50 109 GLN A O 1
ATOM 846 N N . PRO A 1 110 ? 8.808 -11.929 -25.526 1.00 84.56 110 PRO A N 1
ATOM 847 C CA . PRO A 1 110 ? 9.763 -12.291 -24.488 1.00 84.56 110 PRO A CA 1
ATOM 848 C C . PRO A 1 110 ? 9.395 -11.706 -23.123 1.00 84.56 110 PRO A C 1
ATOM 850 O O . PRO A 1 110 ? 8.878 -10.592 -23.008 1.00 84.56 110 PRO A O 1
ATOM 853 N N . ILE A 1 111 ? 9.767 -12.427 -22.066 1.00 88.94 111 ILE A N 1
ATOM 854 C CA . ILE A 1 111 ? 9.758 -11.902 -20.700 1.00 88.94 111 ILE A CA 1
ATOM 855 C C . ILE A 1 111 ? 11.065 -11.148 -20.491 1.00 88.94 111 ILE A C 1
ATOM 857 O O . ILE A 1 111 ? 12.138 -11.702 -20.720 1.00 88.94 111 ILE A O 1
ATOM 861 N N . TYR A 1 112 ? 11.005 -9.916 -19.996 1.00 90.38 112 TYR A N 1
ATOM 862 C CA . TYR A 1 112 ? 12.212 -9.189 -19.613 1.00 90.38 112 TYR A CA 1
ATOM 863 C C . TYR A 1 112 ? 12.348 -9.125 -18.100 1.00 90.38 112 TYR A C 1
ATOM 865 O O . TYR A 1 112 ? 11.443 -8.665 -17.405 1.00 90.38 112 TYR A O 1
ATOM 873 N N . LEU A 1 113 ? 13.509 -9.533 -17.595 1.00 90.94 113 LEU A N 1
ATOM 874 C CA . LEU A 1 113 ? 13.933 -9.265 -16.230 1.00 90.94 113 LEU A CA 1
ATOM 875 C C . LEU A 1 113 ? 14.886 -8.080 -16.221 1.00 90.94 113 LEU A C 1
ATOM 877 O O . LEU A 1 113 ? 15.887 -8.079 -16.937 1.00 90.94 113 LEU A O 1
ATOM 881 N N . MET A 1 114 ? 14.601 -7.092 -15.381 1.00 89.69 114 MET A N 1
ATOM 882 C CA . MET A 1 114 ? 15.492 -5.963 -15.149 1.00 89.69 114 MET A CA 1
ATOM 883 C C . MET A 1 114 ? 16.044 -6.043 -13.734 1.00 89.69 114 MET A C 1
ATOM 885 O O . MET A 1 114 ? 15.267 -6.096 -12.781 1.00 89.69 114 MET A O 1
ATOM 889 N N . ALA A 1 115 ? 17.370 -6.024 -13.605 1.00 89.56 115 ALA A N 1
ATOM 890 C CA . ALA A 1 115 ? 18.048 -5.951 -12.320 1.00 89.56 115 ALA A CA 1
ATOM 891 C C . ALA A 1 115 ? 18.895 -4.683 -12.205 1.00 89.56 115 ALA A C 1
ATOM 893 O O . ALA A 1 115 ? 19.545 -4.293 -13.174 1.00 89.56 115 ALA A O 1
ATOM 894 N N . ILE A 1 116 ? 18.893 -4.052 -11.030 1.00 86.69 116 ILE A N 1
ATOM 895 C CA . ILE A 1 116 ? 19.624 -2.810 -10.755 1.00 86.69 116 ILE A CA 1
ATOM 896 C C . ILE A 1 116 ? 20.285 -2.814 -9.372 1.00 86.69 116 ILE A C 1
ATOM 898 O O . ILE A 1 116 ? 19.716 -3.327 -8.409 1.00 86.69 116 ILE A O 1
ATOM 902 N N . ILE A 1 117 ? 21.452 -2.176 -9.265 1.00 84.31 117 ILE A N 1
ATOM 903 C CA . ILE A 1 117 ? 22.090 -1.753 -8.011 1.00 84.31 117 ILE A CA 1
ATOM 904 C C . ILE A 1 117 ? 22.270 -0.237 -8.058 1.00 84.31 117 ILE A C 1
ATOM 906 O O . ILE A 1 117 ? 22.965 0.294 -8.928 1.00 84.31 117 ILE A O 1
ATOM 910 N N . GLN A 1 118 ? 21.668 0.460 -7.094 1.00 71.69 118 GLN A N 1
ATOM 911 C CA . GLN A 1 118 ? 21.778 1.909 -6.938 1.00 71.69 118 GLN A CA 1
ATOM 912 C C . GLN A 1 118 ? 22.650 2.248 -5.718 1.00 71.69 118 GLN A C 1
ATOM 914 O O . GLN A 1 118 ? 22.166 2.731 -4.699 1.00 71.69 118 GLN A O 1
ATOM 919 N N . GLU A 1 119 ? 23.951 1.962 -5.823 1.00 68.31 119 GLU A N 1
ATOM 920 C CA . GLU A 1 119 ? 24.971 2.312 -4.820 1.00 68.31 119 GLU A CA 1
ATOM 921 C C . GLU A 1 119 ? 26.128 3.119 -5.459 1.00 68.31 119 GLU A C 1
ATOM 923 O O . GLU A 1 119 ? 25.972 3.704 -6.531 1.00 68.31 119 GLU A O 1
ATOM 928 N N . LEU A 1 120 ? 27.305 3.168 -4.813 1.00 57.41 120 LEU A N 1
ATOM 929 C CA . LEU A 1 120 ? 28.513 3.887 -5.265 1.00 57.41 120 LEU A CA 1
ATOM 930 C C . LEU A 1 120 ? 28.975 3.509 -6.687 1.00 57.41 120 LEU A C 1
ATOM 932 O O . LEU A 1 120 ? 29.644 4.305 -7.348 1.00 57.41 120 LEU A O 1
ATOM 936 N N . LYS A 1 121 ? 28.623 2.308 -7.159 1.00 68.44 121 LYS A N 1
ATOM 937 C CA . LYS A 1 121 ? 28.773 1.868 -8.549 1.00 68.44 121 LYS A CA 1
ATOM 938 C C . LYS A 1 121 ? 27.403 1.447 -9.068 1.00 68.44 121 LYS A C 1
ATOM 940 O O . LYS A 1 121 ? 26.830 0.472 -8.601 1.00 68.44 121 LYS A O 1
ATOM 945 N N . SER A 1 122 ? 26.879 2.217 -10.014 1.00 80.94 122 SER A N 1
ATOM 946 C CA . SER A 1 122 ? 25.626 1.911 -10.695 1.00 80.94 122 SER A CA 1
ATOM 947 C C . SER A 1 122 ? 25.816 0.740 -11.655 1.00 80.94 122 SER A C 1
ATOM 949 O O . SER A 1 122 ? 26.538 0.856 -12.648 1.00 80.94 122 SER A O 1
ATOM 951 N N . GLU A 1 123 ? 25.151 -0.369 -11.359 1.00 90.12 123 GLU A N 1
ATOM 952 C CA . GLU A 1 123 ? 25.188 -1.591 -12.158 1.00 90.12 123 GLU A CA 1
ATOM 953 C C . GLU A 1 123 ? 23.764 -2.020 -12.504 1.00 90.12 123 GLU A C 1
ATOM 955 O O . GLU A 1 123 ? 22.834 -1.830 -11.716 1.00 90.12 123 GLU A O 1
ATOM 960 N N . ALA A 1 124 ? 23.575 -2.563 -13.703 1.00 92.12 124 ALA A N 1
ATOM 961 C CA . ALA A 1 124 ? 22.265 -2.987 -14.172 1.00 92.12 124 ALA A CA 1
ATOM 962 C C . ALA A 1 124 ? 22.368 -4.122 -15.194 1.00 92.12 124 ALA A C 1
ATOM 964 O O . ALA A 1 124 ? 23.400 -4.314 -15.838 1.00 92.12 124 ALA A O 1
ATOM 965 N N . ALA A 1 125 ? 21.272 -4.852 -15.362 1.00 93.56 125 ALA A N 1
ATOM 966 C CA . ALA A 1 125 ? 21.096 -5.847 -16.408 1.00 93.56 125 ALA A CA 1
ATOM 967 C C . ALA A 1 125 ? 19.658 -5.840 -16.923 1.00 93.56 125 ALA A C 1
ATOM 969 O O . ALA A 1 125 ? 18.715 -5.625 -16.159 1.00 93.56 125 ALA A O 1
ATOM 970 N N . LEU A 1 126 ? 19.506 -6.134 -18.211 1.00 93.38 126 LEU A N 1
ATOM 971 C CA . LEU A 1 126 ? 18.239 -6.494 -18.832 1.00 93.38 126 LEU A CA 1
ATOM 972 C C . LEU A 1 126 ? 18.427 -7.863 -19.480 1.00 93.38 126 LEU A C 1
ATOM 974 O O . LEU A 1 126 ? 19.303 -8.028 -20.326 1.00 93.38 126 LEU A O 1
ATOM 978 N N . VAL A 1 127 ? 17.641 -8.844 -19.052 1.00 93.69 127 VAL A N 1
ATOM 979 C CA . VAL A 1 127 ? 17.750 -10.229 -19.513 1.00 93.69 127 VAL A CA 1
ATOM 980 C C . VAL A 1 127 ? 16.421 -10.662 -20.095 1.00 93.69 127 VAL A C 1
ATOM 982 O O . VAL A 1 127 ? 15.382 -10.541 -19.452 1.00 93.69 127 VAL A O 1
ATOM 985 N N . GLU A 1 128 ? 16.475 -11.182 -21.311 1.00 93.50 128 GLU A N 1
ATOM 986 C CA . GLU A 1 128 ? 15.356 -11.861 -21.944 1.00 93.50 128 GLU A CA 1
ATOM 987 C C . GLU A 1 128 ? 15.244 -13.298 -21.416 1.00 93.50 128 GLU A C 1
ATOM 989 O O . GLU A 1 128 ? 16.229 -14.037 -21.360 1.00 93.50 128 GLU A O 1
ATOM 994 N N . VAL A 1 129 ? 14.036 -13.691 -21.019 1.00 92.06 129 VAL A N 1
ATOM 995 C CA . VAL A 1 129 ? 13.705 -15.022 -20.514 1.00 92.06 129 VAL A CA 1
ATOM 996 C C . VAL A 1 129 ? 12.716 -15.668 -21.472 1.00 92.06 129 VAL A C 1
ATOM 998 O O . VAL A 1 129 ? 11.568 -15.244 -21.593 1.00 92.06 129 VAL A O 1
ATOM 1001 N N . THR A 1 130 ? 13.180 -16.716 -22.146 1.00 86.62 130 THR A N 1
ATOM 1002 C CA . THR A 1 130 ? 12.399 -17.491 -23.120 1.00 86.62 130 THR A CA 1
ATOM 1003 C C . THR A 1 130 ? 11.694 -18.692 -22.492 1.00 86.62 130 THR A C 1
ATOM 1005 O O . THR A 1 130 ? 10.683 -19.154 -23.008 1.00 86.62 130 THR A O 1
ATOM 1008 N N . ASP A 1 131 ? 12.209 -19.190 -21.365 1.00 89.19 131 ASP A N 1
ATOM 1009 C CA . ASP A 1 131 ? 11.612 -20.277 -20.591 1.00 89.19 131 ASP A CA 1
ATOM 1010 C C . ASP A 1 131 ? 11.626 -19.911 -19.099 1.00 89.19 131 ASP A C 1
ATOM 1012 O O . ASP A 1 131 ? 12.640 -20.110 -18.420 1.00 89.19 131 ASP A O 1
ATOM 1016 N N . PRO A 1 132 ? 10.518 -19.370 -18.567 1.00 89.19 132 PRO A N 1
ATOM 1017 C CA . PRO A 1 132 ? 10.451 -18.921 -17.180 1.00 89.19 132 PRO A CA 1
ATOM 1018 C C . PRO A 1 132 ? 10.417 -20.068 -16.160 1.00 89.19 132 PRO A C 1
ATOM 1020 O O . PRO A 1 132 ? 10.461 -19.809 -14.957 1.00 89.19 132 PRO A O 1
ATOM 1023 N N . THR A 1 133 ? 10.343 -21.328 -16.608 1.00 89.75 133 THR A N 1
ATOM 1024 C CA . THR A 1 133 ? 10.388 -22.502 -15.723 1.00 89.75 133 THR A CA 1
ATOM 1025 C C . THR A 1 133 ? 11.816 -22.922 -15.374 1.00 89.75 133 THR A C 1
ATOM 1027 O O . THR A 1 133 ? 12.030 -23.657 -14.406 1.00 89.75 133 THR A O 1
ATOM 1030 N N . LYS A 1 134 ? 12.808 -22.449 -16.139 1.00 93.00 134 LYS A N 1
ATOM 1031 C CA . LYS A 1 134 ? 14.225 -22.744 -15.918 1.00 93.00 134 LYS A CA 1
ATOM 1032 C C . LYS A 1 134 ? 14.894 -21.666 -15.063 1.00 93.00 134 LYS A C 1
ATOM 1034 O O . LYS A 1 134 ? 14.534 -20.495 -15.161 1.00 93.00 134 LYS A O 1
ATOM 1039 N N . PRO A 1 135 ? 15.908 -22.031 -14.253 1.00 92.88 135 PRO A N 1
ATOM 1040 C CA . PRO A 1 135 ? 16.692 -21.052 -13.515 1.00 92.88 135 PRO A CA 1
ATOM 1041 C C . PRO A 1 135 ? 17.360 -20.028 -14.439 1.00 92.88 135 PRO A C 1
ATOM 1043 O O . PRO A 1 135 ? 18.087 -20.395 -15.363 1.00 92.88 135 PRO A O 1
ATOM 1046 N N . VAL A 1 136 ? 17.161 -18.745 -14.150 1.00 94.75 136 VAL A N 1
ATOM 1047 C CA . VAL A 1 136 ? 17.742 -17.627 -14.900 1.00 94.75 136 VAL A CA 1
ATOM 1048 C C . VAL A 1 136 ? 19.005 -17.128 -14.200 1.00 94.75 136 VAL A C 1
ATOM 1050 O O . VAL A 1 136 ? 19.051 -17.008 -12.978 1.00 94.75 136 VAL A O 1
ATOM 1053 N N . THR A 1 137 ? 20.051 -16.807 -14.958 1.00 95.19 137 THR A N 1
ATOM 1054 C CA . THR A 1 137 ? 21.228 -16.105 -14.422 1.00 95.19 137 THR A CA 1
ATOM 1055 C C . THR A 1 137 ? 21.250 -14.688 -14.966 1.00 95.19 137 THR A C 1
ATOM 1057 O O . THR A 1 137 ? 21.346 -14.488 -16.173 1.00 95.19 137 THR A O 1
ATOM 1060 N N . VAL A 1 138 ? 21.188 -13.709 -14.070 1.00 95.00 138 VAL A N 1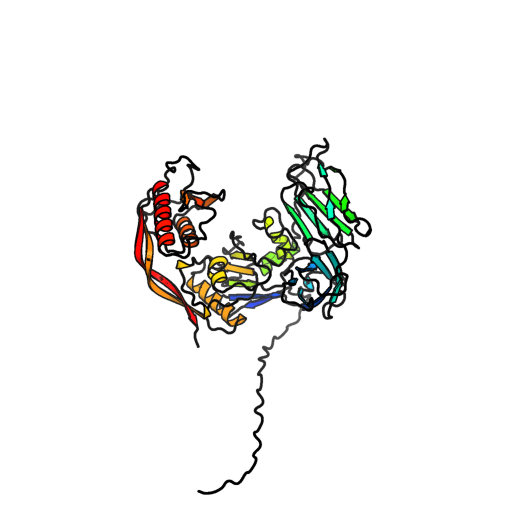
ATOM 1061 C CA . VAL A 1 138 ? 21.244 -12.284 -14.387 1.00 95.00 138 VAL A CA 1
ATOM 1062 C C . VAL A 1 138 ? 22.622 -11.767 -13.998 1.00 95.00 138 VAL A C 1
ATOM 1064 O O . VAL A 1 138 ? 22.969 -11.768 -12.822 1.00 95.00 138 VAL A O 1
ATOM 1067 N N . ARG A 1 139 ? 23.431 -11.356 -14.976 1.00 95.38 139 ARG A N 1
ATOM 1068 C CA . ARG A 1 139 ? 24.763 -10.786 -14.724 1.00 95.38 139 ARG A CA 1
ATOM 1069 C C . ARG A 1 139 ? 24.697 -9.280 -14.868 1.00 95.38 139 ARG A C 1
ATOM 1071 O O . ARG A 1 139 ? 24.372 -8.789 -15.946 1.00 95.38 139 ARG A O 1
ATOM 1078 N N . LEU A 1 140 ? 24.985 -8.572 -13.787 1.00 93.44 140 LEU A N 1
ATOM 1079 C CA . LEU A 1 140 ? 25.051 -7.124 -13.789 1.00 93.44 140 LEU A CA 1
ATOM 1080 C C . LEU A 1 140 ? 26.264 -6.656 -14.587 1.00 93.44 140 LEU A C 1
ATOM 1082 O O . LEU A 1 140 ? 27.350 -7.229 -14.509 1.00 93.44 140 LEU A O 1
ATOM 1086 N N . GLY A 1 141 ? 26.052 -5.604 -15.366 1.00 92.12 141 GLY A N 1
ATOM 1087 C CA . GLY A 1 141 ? 27.101 -4.891 -16.072 1.00 92.12 141 GLY A CA 1
ATOM 1088 C C . GLY A 1 141 ? 27.079 -3.406 -15.726 1.00 92.12 141 GLY A C 1
ATOM 1089 O O . GLY A 1 141 ? 26.274 -2.960 -14.900 1.00 92.12 141 GLY A O 1
ATOM 1090 N N . PRO A 1 142 ? 27.949 -2.614 -16.373 1.00 90.44 142 PRO A N 1
ATOM 1091 C CA . PRO A 1 142 ? 27.890 -1.164 -16.279 1.00 90.44 142 PRO A CA 1
ATOM 1092 C C . PRO A 1 142 ? 26.482 -0.659 -16.611 1.00 90.44 142 PRO A C 1
ATOM 1094 O O . PRO A 1 142 ? 25.879 -1.109 -17.582 1.00 90.44 142 PRO A O 1
ATOM 1097 N N . ALA A 1 143 ? 25.976 0.293 -15.833 1.00 91.12 143 ALA A N 1
ATOM 1098 C CA . ALA A 1 143 ? 24.756 1.023 -16.160 1.00 91.12 143 ALA A CA 1
ATOM 1099 C C . ALA A 1 143 ? 25.086 2.407 -16.732 1.00 91.12 143 ALA A C 1
ATOM 1101 O O . ALA A 1 143 ? 26.194 2.924 -16.542 1.00 91.12 143 ALA A O 1
ATOM 1102 N N . PHE A 1 144 ? 24.116 3.025 -17.403 1.00 90.00 144 PHE A N 1
ATOM 1103 C CA . PHE A 1 144 ? 24.185 4.437 -17.766 1.00 90.00 144 PHE A CA 1
ATOM 1104 C C . PHE A 1 144 ? 23.188 5.278 -16.984 1.00 90.00 144 PHE A C 1
ATOM 1106 O O . PHE A 1 144 ? 22.269 4.791 -16.322 1.00 90.00 144 PHE A O 1
ATOM 1113 N N . THR A 1 145 ? 23.406 6.581 -17.092 1.00 87.94 145 THR A N 1
ATOM 1114 C CA . THR A 1 145 ? 22.540 7.627 -16.571 1.00 87.94 145 THR A CA 1
ATOM 1115 C C . THR A 1 145 ? 22.038 8.503 -17.711 1.00 87.94 145 THR A C 1
ATOM 1117 O O . THR A 1 145 ? 22.820 8.900 -18.576 1.00 87.94 145 THR A O 1
ATOM 1120 N N . LEU A 1 146 ? 20.754 8.855 -17.695 1.00 88.06 146 LEU A N 1
ATOM 1121 C CA . LEU A 1 146 ? 20.164 9.789 -18.654 1.00 88.06 146 LEU A CA 1
ATOM 1122 C C . LEU A 1 146 ? 20.025 11.193 -18.048 1.00 88.06 146 LEU A C 1
ATOM 1124 O O . LEU A 1 146 ? 19.516 11.344 -16.934 1.00 88.06 146 LEU A O 1
ATOM 1128 N N . THR A 1 147 ? 20.449 12.221 -18.793 1.00 87.06 147 THR A N 1
ATOM 1129 C CA . THR A 1 147 ? 20.393 13.638 -18.377 1.00 87.06 147 THR A CA 1
ATOM 1130 C C . THR A 1 147 ? 19.947 14.559 -19.519 1.00 87.06 147 THR A C 1
ATOM 1132 O O . THR A 1 147 ? 20.056 14.208 -20.692 1.00 87.06 147 THR A O 1
ATOM 1135 N N . GLY A 1 148 ? 19.445 15.757 -19.199 1.00 87.06 148 GLY A N 1
ATOM 1136 C CA . GLY A 1 148 ? 18.955 16.726 -20.186 1.00 87.06 148 GLY A CA 1
ATOM 1137 C C . GLY A 1 148 ? 18.311 17.960 -19.548 1.00 87.06 148 GLY A C 1
ATOM 1138 O O . GLY A 1 148 ? 17.953 17.939 -18.374 1.00 87.06 148 GLY A O 1
ATOM 1139 N N . LYS A 1 149 ? 18.128 19.037 -20.323 1.00 87.12 149 LYS A N 1
ATOM 1140 C CA . LYS A 1 149 ? 17.387 20.239 -19.894 1.00 87.12 149 LYS A CA 1
ATOM 1141 C C . LYS A 1 149 ? 16.004 20.258 -20.509 1.00 87.12 149 LYS A C 1
ATOM 1143 O O . LYS A 1 149 ? 15.922 20.220 -21.727 1.00 87.12 149 LYS A O 1
ATOM 1148 N N . VAL A 1 150 ? 14.945 20.447 -19.733 1.00 89.62 150 VAL A N 1
ATOM 1149 C CA . VAL A 1 150 ? 13.627 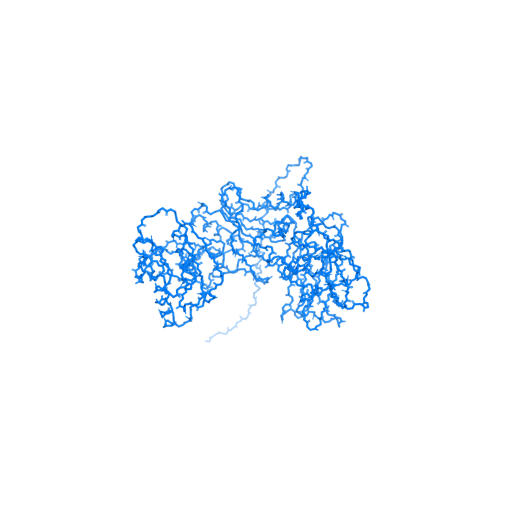20.762 -20.304 1.00 89.62 150 VAL A CA 1
ATOM 1150 C C . VAL A 1 150 ? 13.467 22.283 -20.372 1.00 89.62 150 VAL A C 1
ATOM 1152 O O . VAL A 1 150 ? 13.675 22.974 -19.373 1.00 89.62 150 VAL A O 1
ATOM 1155 N N . VAL A 1 151 ? 13.173 22.812 -21.562 1.00 92.50 151 VAL A N 1
ATOM 1156 C CA . VAL A 1 151 ? 13.028 24.257 -21.816 1.00 92.50 151 VAL A CA 1
ATOM 1157 C C . VAL A 1 151 ? 11.783 24.559 -22.646 1.00 92.50 151 VAL A C 1
ATOM 1159 O O . VAL A 1 151 ? 11.273 23.687 -23.350 1.00 92.50 151 VAL A O 1
ATOM 1162 N N . ASP A 1 152 ? 11.315 25.797 -22.590 1.00 93.44 152 ASP A N 1
ATOM 1163 C CA . ASP A 1 152 ? 10.315 26.342 -23.505 1.00 93.44 152 ASP A CA 1
ATOM 1164 C C . ASP A 1 152 ? 10.972 26.797 -24.839 1.00 93.44 152 ASP A C 1
ATOM 1166 O O . ASP A 1 152 ? 12.198 26.688 -25.005 1.00 93.44 152 ASP A O 1
ATOM 1170 N N . PRO A 1 153 ? 10.205 27.312 -25.820 1.00 95.12 153 PRO A N 1
ATOM 1171 C CA . PRO A 1 153 ? 10.773 27.844 -27.062 1.00 95.12 153 PRO A CA 1
ATOM 1172 C C . PRO A 1 153 ? 11.659 29.087 -26.888 1.00 95.12 153 PRO A C 1
ATOM 1174 O O . PRO A 1 153 ? 12.482 29.355 -27.762 1.00 95.12 153 PRO A O 1
ATOM 1177 N N . SER A 1 154 ? 11.523 29.833 -25.783 1.00 94.06 154 SER A N 1
ATOM 1178 C CA . SER A 1 154 ? 12.383 30.982 -25.462 1.00 94.06 154 SER A CA 1
ATOM 1179 C C . SER A 1 154 ? 13.742 30.560 -24.881 1.00 94.06 154 SER A C 1
ATOM 1181 O O . SER A 1 154 ? 14.676 31.358 -24.804 1.00 94.06 154 SER A O 1
ATOM 1183 N N . GLY A 1 155 ? 13.884 29.281 -24.519 1.00 91.19 155 GLY A N 1
ATOM 1184 C CA . GLY A 1 155 ? 15.056 28.724 -23.856 1.00 91.19 155 GLY A CA 1
ATOM 1185 C C . GLY A 1 155 ? 15.007 28.839 -22.331 1.00 91.19 155 GLY A C 1
ATOM 1186 O O . GLY A 1 155 ? 15.969 28.419 -21.672 1.00 91.19 155 GLY A O 1
ATOM 1187 N N . GLN A 1 156 ? 13.911 29.359 -21.771 1.00 91.50 156 GLN A N 1
ATOM 1188 C CA . GLN A 1 156 ? 13.643 29.366 -20.341 1.00 91.50 156 GLN A CA 1
ATOM 1189 C C . GLN A 1 156 ? 13.394 27.939 -19.852 1.00 91.50 156 GLN A C 1
ATOM 1191 O O . GLN A 1 156 ? 12.774 27.111 -20.516 1.00 91.50 156 GLN A O 1
ATOM 1196 N N . GLN A 1 157 ? 13.932 27.623 -18.680 1.00 89.31 157 GLN A N 1
ATOM 1197 C CA . GLN A 1 157 ? 13.795 26.305 -18.077 1.00 89.31 157 GLN A CA 1
ATOM 1198 C C . GLN A 1 157 ? 12.370 26.073 -17.579 1.00 89.31 157 GLN A C 1
ATOM 1200 O O . GLN A 1 157 ? 11.791 26.941 -16.933 1.00 89.31 157 GLN A O 1
ATOM 1205 N N . ILE A 1 158 ? 11.841 24.879 -17.842 1.00 87.31 158 ILE A N 1
ATOM 1206 C CA . ILE A 1 158 ? 10.560 24.430 -17.294 1.00 87.31 158 ILE A CA 1
ATOM 1207 C C . ILE A 1 158 ? 10.867 23.616 -16.034 1.00 87.31 158 ILE A C 1
ATOM 1209 O O . ILE A 1 158 ? 11.374 22.498 -16.126 1.00 87.31 158 ILE A O 1
ATOM 1213 N N . GLU A 1 159 ? 10.607 24.192 -14.861 1.00 79.12 159 GLU A N 1
ATOM 1214 C CA . GLU A 1 159 ? 10.937 23.575 -13.564 1.00 79.12 159 GLU A CA 1
ATOM 1215 C C . GLU A 1 159 ? 9.946 22.467 -13.173 1.00 79.12 159 GLU A C 1
ATOM 1217 O O . GLU A 1 159 ? 10.337 21.413 -12.665 1.00 79.12 159 GLU A O 1
ATOM 1222 N N . GLU A 1 160 ? 8.659 22.660 -13.471 1.00 80.38 160 GLU A N 1
ATOM 1223 C CA . GLU A 1 160 ? 7.600 21.693 -13.172 1.00 80.38 160 GLU A CA 1
ATOM 1224 C C . GLU A 1 160 ? 7.312 20.782 -14.370 1.00 80.38 160 GLU A C 1
ATOM 1226 O O . GLU A 1 160 ? 6.289 20.888 -15.046 1.00 80.38 160 GLU A O 1
ATOM 1231 N N . CYS A 1 161 ? 8.232 19.853 -14.628 1.00 80.00 161 CYS A N 1
ATOM 1232 C CA . CYS A 1 161 ? 8.014 18.772 -15.585 1.00 80.00 161 CYS A CA 1
ATOM 1233 C C . CYS A 1 161 ? 7.985 17.398 -14.905 1.00 80.00 161 CYS A C 1
ATOM 1235 O O . CYS A 1 161 ? 8.541 17.188 -13.824 1.00 80.00 161 CYS A O 1
ATOM 1237 N N . TRP A 1 162 ? 7.287 16.462 -15.539 1.00 79.69 162 TRP A N 1
ATOM 1238 C CA . TRP A 1 162 ? 7.221 15.056 -15.162 1.00 79.69 162 TRP A CA 1
ATOM 1239 C C . TRP A 1 162 ? 7.880 14.244 -16.259 1.00 79.69 162 TRP A C 1
ATOM 1241 O O . TRP A 1 162 ? 7.559 14.419 -17.440 1.00 79.69 162 TRP A O 1
ATOM 1251 N N . THR A 1 163 ? 8.778 13.347 -15.873 1.00 80.88 163 THR A N 1
ATOM 1252 C CA . THR A 1 163 ? 9.458 12.469 -16.820 1.00 80.88 163 THR A CA 1
ATOM 1253 C C . THR A 1 163 ? 9.282 11.021 -16.440 1.00 80.88 163 THR A C 1
ATOM 1255 O O . THR A 1 163 ? 9.391 10.652 -15.272 1.00 80.88 163 THR A O 1
ATOM 1258 N N . THR A 1 164 ? 8.996 10.202 -17.444 1.00 81.00 164 THR A N 1
ATOM 1259 C CA . THR A 1 164 ? 8.864 8.758 -17.298 1.00 81.00 164 THR A CA 1
ATOM 1260 C C . THR A 1 164 ? 9.718 8.066 -18.341 1.00 81.00 164 THR A C 1
ATOM 1262 O O . THR A 1 164 ? 9.775 8.511 -19.488 1.00 81.00 164 THR A O 1
ATOM 1265 N N . ILE A 1 165 ? 10.356 6.964 -17.970 1.00 83.62 165 ILE A N 1
ATOM 1266 C CA . ILE A 1 165 ? 11.114 6.131 -18.904 1.00 83.62 165 ILE A CA 1
ATOM 1267 C C . ILE A 1 165 ? 10.565 4.709 -18.891 1.00 83.62 165 ILE A C 1
ATOM 1269 O O . ILE A 1 165 ? 10.362 4.137 -17.826 1.00 83.62 165 ILE A O 1
ATOM 1273 N N . SER A 1 166 ? 10.323 4.143 -20.066 1.00 84.38 166 SER A N 1
ATOM 1274 C CA . SER A 1 166 ? 9.949 2.740 -20.267 1.00 84.38 166 SER A CA 1
ATOM 1275 C C . SER A 1 166 ? 10.867 2.103 -21.311 1.00 84.38 166 SER A C 1
ATOM 1277 O O . SER A 1 166 ? 11.641 2.804 -21.974 1.00 84.38 166 SER A O 1
ATOM 1279 N N . LEU A 1 167 ? 10.805 0.779 -21.479 1.00 86.56 167 LEU A N 1
ATOM 1280 C CA . LEU A 1 167 ? 11.372 0.165 -22.681 1.00 86.56 167 LEU A CA 1
ATOM 1281 C C . LEU A 1 167 ? 10.641 0.705 -23.916 1.00 86.56 167 LEU A C 1
ATOM 1283 O O . LEU A 1 167 ? 9.453 1.018 -23.862 1.00 86.56 167 LEU A O 1
ATOM 1287 N N . ALA A 1 168 ? 11.352 0.828 -25.036 1.00 86.25 168 ALA A N 1
ATOM 1288 C CA . ALA A 1 168 ? 10.723 1.203 -26.299 1.00 86.25 168 ALA A CA 1
ATOM 1289 C C . ALA A 1 168 ? 9.786 0.103 -26.832 1.00 86.25 168 ALA A C 1
ATOM 1291 O O . ALA A 1 168 ? 8.850 0.428 -27.565 1.00 86.25 168 ALA A O 1
ATOM 1292 N N . THR A 1 169 ? 10.028 -1.155 -26.439 1.00 81.19 169 THR A N 1
ATOM 1293 C CA . THR A 1 169 ? 9.182 -2.322 -26.722 1.00 81.19 169 THR A CA 1
ATOM 1294 C C . THR A 1 169 ? 7.754 -2.107 -26.228 1.00 81.19 169 THR A C 1
ATOM 1296 O O . THR A 1 169 ? 7.526 -1.621 -25.119 1.00 81.19 169 THR A O 1
ATOM 1299 N N . GLU A 1 170 ? 6.781 -2.491 -27.050 1.00 75.81 170 GLU A N 1
ATOM 1300 C CA . GLU A 1 170 ? 5.371 -2.329 -26.722 1.00 75.81 170 GLU A CA 1
ATOM 1301 C C . GLU A 1 170 ? 4.844 -3.538 -25.940 1.00 75.81 170 GLU A C 1
ATOM 1303 O O . GLU A 1 170 ? 4.666 -4.625 -26.481 1.00 75.81 170 GLU A O 1
ATOM 1308 N N . PHE A 1 171 ? 4.605 -3.336 -24.644 1.00 77.06 171 PHE A N 1
ATOM 1309 C CA . PHE A 1 171 ? 3.830 -4.231 -23.789 1.00 77.06 171 PHE A CA 1
ATOM 1310 C C . PHE A 1 171 ? 2.372 -3.780 -23.724 1.00 77.06 171 PHE A C 1
ATOM 1312 O O . PHE A 1 171 ? 2.075 -2.586 -23.852 1.00 77.06 171 PHE A O 1
ATOM 1319 N N . LYS A 1 172 ? 1.482 -4.722 -23.395 1.00 76.94 172 LYS A N 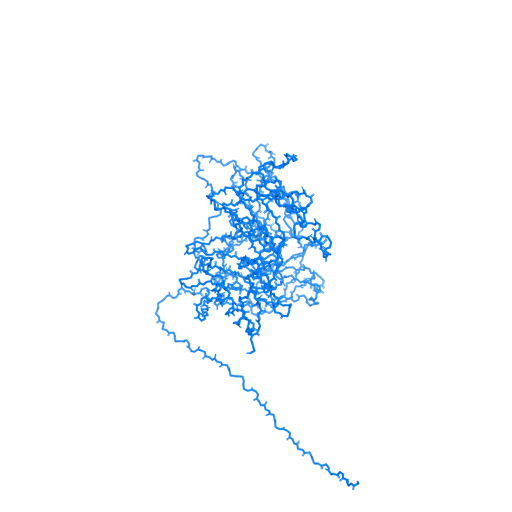1
ATOM 1320 C CA . LYS A 1 172 ? 0.057 -4.466 -23.138 1.00 76.94 172 LYS A CA 1
ATOM 1321 C C . LYS A 1 172 ? -0.170 -3.412 -22.042 1.00 76.94 172 LYS A C 1
ATOM 1323 O O . LYS A 1 172 ? -1.104 -2.619 -22.142 1.00 76.94 172 LYS A O 1
ATOM 1328 N N . CYS A 1 173 ? 0.706 -3.371 -21.032 1.00 75.62 173 CYS A N 1
ATOM 1329 C CA . CYS A 1 173 ? 0.769 -2.325 -20.006 1.00 75.62 173 CYS A CA 1
ATOM 1330 C C . CYS A 1 173 ? 2.073 -1.526 -20.135 1.00 75.62 173 CYS A C 1
ATOM 1332 O O . CYS A 1 173 ? 3.164 -2.086 -20.043 1.00 75.62 173 CYS A O 1
ATOM 1334 N N . GLN A 1 174 ? 1.967 -0.208 -20.305 1.00 72.88 174 GLN A N 1
ATOM 1335 C CA . GLN A 1 174 ? 3.106 0.696 -20.518 1.00 72.88 174 GLN A CA 1
ATOM 1336 C C . GLN A 1 174 ? 3.633 1.291 -19.208 1.00 72.88 174 GLN A C 1
ATOM 1338 O O . GLN A 1 174 ? 3.890 2.492 -19.105 1.00 72.88 174 GLN A O 1
ATOM 1343 N N . ALA A 1 175 ? 3.798 0.442 -18.195 1.00 73.81 175 ALA A N 1
ATOM 1344 C CA . ALA A 1 175 ? 4.304 0.871 -16.905 1.00 73.81 175 ALA A CA 1
ATOM 1345 C C . ALA A 1 175 ? 5.736 1.426 -17.032 1.00 73.81 175 ALA A C 1
ATOM 1347 O O . ALA A 1 175 ? 6.629 0.698 -17.478 1.00 73.81 175 ALA A O 1
ATOM 1348 N N . PRO A 1 176 ? 5.999 2.693 -16.657 1.00 75.75 176 PRO A N 1
ATOM 1349 C CA . PRO A 1 176 ? 7.355 3.217 -16.664 1.00 75.75 176 PRO A CA 1
ATOM 1350 C C . PRO A 1 176 ? 8.248 2.502 -15.659 1.00 75.75 176 PRO A C 1
ATOM 1352 O O . PRO A 1 176 ? 7.835 2.241 -14.541 1.00 75.75 176 PRO A O 1
ATOM 1355 N N . ILE A 1 177 ? 9.501 2.285 -16.038 1.00 76.50 177 ILE A N 1
ATOM 1356 C CA . ILE A 1 177 ? 10.584 1.768 -15.199 1.00 76.50 177 ILE A CA 1
ATOM 1357 C C . ILE A 1 177 ? 10.976 2.812 -14.138 1.00 76.50 177 ILE A C 1
ATOM 1359 O O . ILE A 1 177 ? 11.111 2.507 -12.955 1.00 76.50 177 ILE A O 1
ATOM 1363 N N . PHE A 1 178 ? 11.126 4.072 -14.553 1.00 74.06 178 PHE A N 1
ATOM 1364 C CA . PHE A 1 178 ? 11.349 5.196 -13.643 1.00 74.06 178 PHE A CA 1
ATOM 1365 C C . PHE A 1 178 ? 10.403 6.344 -13.948 1.00 74.06 178 PHE A C 1
ATOM 1367 O O . PHE A 1 178 ? 10.054 6.599 -15.103 1.00 74.06 178 PHE A O 1
ATOM 1374 N N . TRP A 1 179 ? 10.070 7.086 -12.901 1.00 70.62 179 TRP A N 1
ATOM 1375 C CA . TRP A 1 179 ? 9.352 8.344 -12.952 1.00 70.62 179 TRP A CA 1
ATOM 1376 C C . TRP A 1 179 ? 10.015 9.349 -11.997 1.00 70.62 179 TRP A C 1
ATOM 1378 O O . TRP A 1 179 ? 10.244 9.060 -10.824 1.00 70.62 179 TRP A O 1
ATOM 1388 N N . ALA A 1 180 ? 10.301 10.558 -12.485 1.00 69.12 180 ALA A N 1
ATOM 1389 C CA . ALA A 1 180 ? 10.593 11.727 -11.657 1.00 69.12 180 ALA A CA 1
ATOM 1390 C C . ALA A 1 180 ? 9.411 12.727 -11.634 1.00 69.12 180 ALA A C 1
ATOM 1392 O O . ALA A 1 180 ? 8.990 13.240 -12.676 1.00 69.12 180 ALA A O 1
ATOM 1393 N N . LEU A 1 181 ? 8.865 12.994 -10.439 1.00 62.34 181 LEU A N 1
ATOM 1394 C CA . LEU A 1 181 ? 7.915 14.085 -10.168 1.00 62.34 181 LEU A CA 1
ATOM 1395 C C . LEU A 1 181 ? 8.680 15.328 -9.716 1.00 62.34 181 LEU A C 1
ATOM 1397 O O . LEU A 1 181 ? 9.510 15.200 -8.820 1.00 62.34 181 LEU A O 1
ATOM 1401 N N . ARG A 1 182 ? 8.316 16.494 -10.274 1.00 57.47 182 ARG A N 1
ATOM 1402 C CA . ARG A 1 182 ? 8.737 17.851 -9.871 1.00 57.47 182 ARG A CA 1
ATOM 1403 C C . ARG A 1 182 ? 10.230 17.965 -9.561 1.00 57.47 182 ARG A C 1
ATOM 1405 O O . ARG A 1 182 ? 10.688 17.657 -8.465 1.00 57.47 182 ARG A O 1
ATOM 1412 N N . GLY A 1 183 ? 10.974 18.481 -10.522 1.00 45.50 183 GLY A N 1
ATOM 1413 C CA . GLY A 1 183 ? 12.381 18.772 -10.342 1.00 45.50 183 GLY A CA 1
ATOM 1414 C C . GLY A 1 183 ? 13.116 18.690 -11.659 1.00 45.50 183 GLY A C 1
ATOM 1415 O O . GLY A 1 183 ? 12.795 17.899 -12.545 1.00 45.50 183 GLY A O 1
ATOM 1416 N N . ASN A 1 184 ? 14.127 19.532 -11.762 1.00 47.81 184 ASN A N 1
ATOM 1417 C CA . ASN A 1 184 ? 15.093 19.539 -12.837 1.00 47.81 184 ASN A CA 1
ATOM 1418 C C . ASN A 1 184 ? 15.598 18.113 -13.102 1.00 47.81 184 ASN A C 1
ATOM 1420 O O . ASN A 1 184 ? 16.133 17.483 -12.190 1.00 47.81 184 ASN A O 1
ATOM 1424 N N . LEU A 1 185 ? 15.527 17.628 -14.350 1.00 48.75 185 LEU A N 1
ATOM 1425 C CA . LEU A 1 185 ? 16.164 16.361 -14.768 1.00 48.75 185 LEU A CA 1
ATOM 1426 C C . LEU A 1 185 ? 17.663 16.291 -14.372 1.00 48.75 185 LEU A C 1
ATOM 1428 O O . LEU A 1 185 ? 18.274 15.229 -14.384 1.00 48.75 185 LEU A O 1
ATOM 1432 N N . TRP A 1 186 ? 18.247 17.445 -14.035 1.00 42.62 186 TRP A N 1
ATOM 1433 C CA . TRP A 1 186 ? 19.600 17.661 -13.537 1.00 42.62 186 TRP A CA 1
ATOM 1434 C C . TRP A 1 186 ? 19.854 17.211 -12.096 1.00 42.62 186 TRP A C 1
ATOM 1436 O O . TRP A 1 186 ? 20.974 16.819 -11.789 1.00 42.62 186 TRP A O 1
ATOM 1446 N N . GLU A 1 187 ? 18.859 17.278 -11.208 1.00 50.12 187 GLU A N 1
ATOM 1447 C CA . GLU A 1 187 ? 19.039 16.947 -9.783 1.00 50.12 187 GLU A CA 1
ATOM 1448 C C . GLU A 1 187 ? 18.757 15.471 -9.489 1.00 50.12 187 GLU A C 1
ATOM 1450 O O . GLU A 1 187 ? 19.251 14.919 -8.506 1.00 50.12 187 GLU A O 1
ATOM 1455 N N . ARG A 1 188 ? 17.999 14.805 -10.367 1.00 54.97 188 ARG A N 1
ATOM 1456 C CA . ARG A 1 188 ? 17.738 13.365 -10.315 1.00 54.97 188 ARG A CA 1
ATOM 1457 C C . ARG A 1 188 ? 17.936 12.759 -11.698 1.00 54.97 188 ARG A C 1
ATOM 1459 O O . ARG A 1 188 ? 16.992 12.582 -12.461 1.00 54.97 188 ARG A O 1
ATOM 1466 N N . ALA A 1 189 ? 19.193 12.458 -11.999 1.00 64.06 189 ALA A N 1
ATOM 1467 C CA . ALA A 1 189 ? 19.595 11.521 -13.039 1.00 64.06 189 ALA A CA 1
ATOM 1468 C C . ALA A 1 189 ? 18.644 10.304 -13.098 1.00 64.06 189 ALA A C 1
ATOM 1470 O O . ALA A 1 189 ? 18.446 9.641 -12.079 1.00 64.06 189 ALA A O 1
ATOM 1471 N N . LEU A 1 190 ? 18.079 9.988 -14.275 1.00 74.19 190 LEU A N 1
ATOM 1472 C CA . LEU A 1 190 ? 17.344 8.728 -14.462 1.00 74.19 190 LEU A CA 1
ATOM 1473 C C . LEU A 1 190 ? 18.383 7.611 -14.571 1.00 74.19 190 LEU A C 1
ATOM 1475 O O . LEU A 1 190 ? 19.070 7.477 -15.587 1.00 74.19 190 LEU A O 1
ATOM 1479 N N . SER A 1 191 ? 18.570 6.904 -13.464 1.00 76.81 191 SER A N 1
ATOM 1480 C CA . SER A 1 191 ? 19.685 5.995 -13.235 1.00 76.81 191 SER A CA 1
ATOM 1481 C C . SER A 1 191 ? 19.344 5.030 -12.098 1.00 76.81 191 SER A C 1
ATOM 1483 O O . SER A 1 191 ? 18.621 5.430 -11.178 1.00 76.81 191 SER A O 1
ATOM 1485 N N . PRO A 1 192 ? 19.892 3.804 -12.099 1.00 85.69 192 PRO A N 1
ATOM 1486 C CA . PRO A 1 192 ? 20.694 3.190 -13.166 1.00 85.69 192 PRO A CA 1
ATOM 1487 C C . PRO A 1 192 ? 19.829 2.558 -14.270 1.00 85.69 192 PRO A C 1
ATOM 1489 O O . PRO A 1 192 ? 18.793 1.961 -13.984 1.00 85.69 192 PRO A O 1
ATOM 1492 N N . LEU A 1 193 ? 20.264 2.649 -15.533 1.00 88.62 193 LEU A N 1
ATOM 1493 C CA . LEU A 1 193 ? 19.616 1.994 -16.680 1.00 88.62 193 LEU A CA 1
ATOM 1494 C C . LEU A 1 193 ? 20.570 1.002 -17.372 1.00 88.62 193 LEU A C 1
ATOM 1496 O O . LEU A 1 193 ? 21.738 1.345 -17.583 1.00 88.62 193 LEU A O 1
ATOM 1500 N N . PRO A 1 194 ? 20.114 -0.211 -17.745 1.00 92.06 194 PRO A N 1
ATOM 1501 C CA . PRO A 1 194 ? 20.947 -1.165 -18.476 1.00 92.06 194 PRO A CA 1
ATOM 1502 C C . PRO A 1 194 ? 21.104 -0.795 -19.957 1.00 92.06 194 PRO A C 1
ATOM 1504 O O . PRO A 1 194 ? 20.159 -0.341 -20.601 1.00 92.06 194 PRO A O 1
ATOM 1507 N N . TYR A 1 195 ? 22.287 -1.029 -20.522 1.00 91.88 195 TYR A N 1
ATOM 1508 C CA . TYR A 1 195 ? 22.519 -0.892 -21.965 1.00 91.88 195 TYR A CA 1
ATOM 1509 C C . TYR A 1 195 ? 21.886 -2.035 -22.774 1.00 91.88 195 TYR A C 1
ATOM 1511 O O . TYR A 1 195 ? 21.367 -3.004 -22.223 1.00 91.88 195 TYR A O 1
ATOM 1519 N N . GLY A 1 196 ? 21.990 -1.937 -24.102 1.00 89.50 196 GLY A N 1
ATOM 1520 C CA . GLY A 1 196 ? 21.645 -3.009 -25.041 1.00 89.50 196 GLY A CA 1
ATOM 1521 C C . GLY A 1 196 ? 20.206 -2.957 -25.548 1.00 89.50 196 GLY A C 1
ATOM 1522 O O . GLY A 1 196 ? 19.764 -3.875 -26.231 1.00 89.50 196 GLY A O 1
ATOM 1523 N N . THR A 1 197 ? 19.472 -1.889 -25.237 1.00 91.75 197 THR A N 1
ATOM 1524 C CA . THR A 1 197 ? 18.095 -1.696 -25.694 1.00 91.75 197 THR A CA 1
ATOM 1525 C C . THR A 1 197 ? 17.784 -0.222 -25.938 1.00 91.75 197 THR A C 1
ATOM 1527 O O . THR A 1 197 ? 18.589 0.666 -25.649 1.00 91.75 197 THR A O 1
ATOM 1530 N N . LYS A 1 198 ? 16.592 0.034 -26.472 1.00 92.75 198 LYS A N 1
ATOM 1531 C CA . LYS A 1 198 ? 16.044 1.374 -26.660 1.00 92.75 198 LYS A CA 1
ATOM 1532 C C . LYS A 1 198 ? 15.033 1.674 -25.566 1.00 92.75 198 LYS A C 1
ATOM 1534 O O . LYS A 1 198 ? 14.215 0.828 -25.206 1.00 92.75 198 LYS A O 1
ATOM 1539 N N . TYR A 1 199 ? 15.049 2.910 -25.094 1.00 90.62 199 TYR A N 1
ATOM 1540 C CA . TYR A 1 199 ? 14.118 3.408 -24.091 1.00 90.62 199 TYR A CA 1
ATOM 1541 C C . TYR A 1 199 ? 13.215 4.481 -24.676 1.00 90.62 199 TYR A C 1
ATOM 1543 O O . TYR A 1 199 ? 13.629 5.250 -25.540 1.00 90.62 199 TYR A O 1
ATOM 1551 N N . ARG A 1 200 ? 11.988 4.570 -24.1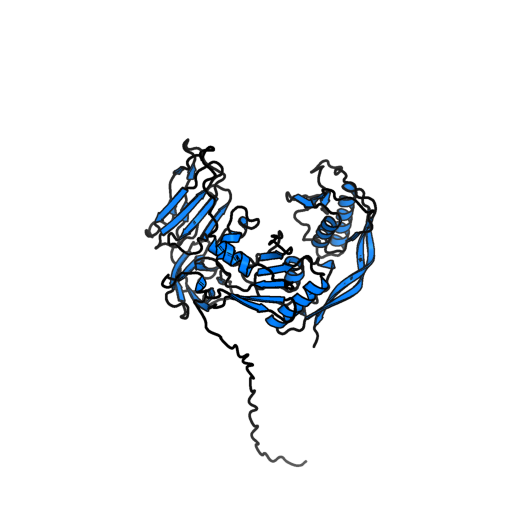68 1.00 90.69 200 ARG A N 1
ATOM 1552 C CA . ARG A 1 200 ? 11.057 5.657 -24.467 1.00 90.69 200 ARG A CA 1
ATOM 1553 C C . ARG A 1 200 ? 11.024 6.610 -23.277 1.00 90.69 200 ARG A C 1
ATOM 1555 O O . ARG A 1 200 ? 10.466 6.285 -22.233 1.00 90.69 200 ARG A O 1
ATOM 1562 N N . LEU A 1 201 ? 11.613 7.793 -23.436 1.00 88.88 201 LEU A N 1
ATOM 1563 C CA . LEU A 1 201 ? 11.490 8.898 -22.486 1.00 88.88 201 LEU A CA 1
ATOM 1564 C C . LEU A 1 201 ? 10.251 9.723 -22.846 1.00 88.88 201 LEU A C 1
ATOM 1566 O O . LEU A 1 201 ? 10.175 10.271 -23.942 1.00 88.88 201 LEU A O 1
ATOM 1570 N N . THR A 1 202 ? 9.304 9.847 -21.921 1.00 87.00 202 THR A N 1
ATOM 1571 C CA . THR A 1 202 ? 8.135 10.726 -22.050 1.00 87.00 202 THR A CA 1
ATOM 1572 C C . THR A 1 202 ? 8.260 11.890 -21.077 1.00 87.00 202 THR A C 1
ATOM 1574 O O . THR A 1 202 ? 8.576 11.689 -19.908 1.00 87.00 202 THR A O 1
ATOM 1577 N N . ILE A 1 203 ? 8.010 13.107 -21.558 1.00 86.88 203 ILE A N 1
ATOM 1578 C CA . ILE A 1 203 ? 8.143 14.355 -20.802 1.00 86.88 203 ILE A CA 1
ATOM 1579 C C . ILE A 1 203 ? 6.831 15.124 -20.905 1.00 86.88 203 ILE A C 1
ATOM 1581 O O . ILE A 1 203 ? 6.315 15.332 -22.006 1.00 86.88 203 ILE A O 1
ATOM 1585 N N . LYS A 1 204 ? 6.305 15.553 -19.759 1.00 84.56 204 LYS A N 1
ATOM 1586 C CA . LYS A 1 204 ? 5.067 16.329 -19.636 1.00 84.56 204 LYS A CA 1
ATOM 1587 C C . LYS A 1 204 ? 5.306 17.556 -18.767 1.00 84.56 204 LYS A C 1
ATOM 1589 O O . LYS A 1 204 ? 6.067 17.480 -17.810 1.00 84.56 204 LYS A O 1
ATOM 1594 N N . ALA A 1 205 ? 4.645 18.660 -19.080 1.00 85.50 205 ALA A N 1
ATOM 1595 C CA . ALA A 1 205 ? 4.607 19.849 -18.237 1.00 85.50 205 ALA A CA 1
ATOM 1596 C C . ALA A 1 205 ? 3.266 20.559 -18.442 1.00 85.50 205 ALA A C 1
ATOM 1598 O O . ALA A 1 205 ? 2.705 20.516 -19.538 1.00 85.50 205 ALA A O 1
ATOM 1599 N N . GLU A 1 206 ? 2.742 21.181 -17.391 1.00 84.69 206 GLU A N 1
ATOM 1600 C CA . GLU A 1 206 ? 1.475 21.909 -17.463 1.00 84.69 206 GLU A CA 1
ATOM 1601 C C . GLU A 1 206 ? 1.573 23.073 -18.458 1.00 84.69 206 GLU A C 1
ATOM 1603 O O . GLU A 1 206 ? 2.546 23.822 -18.452 1.00 84.69 206 GLU A O 1
ATOM 1608 N N . GLY A 1 207 ? 0.586 23.202 -19.349 1.00 86.56 207 GLY A N 1
ATOM 1609 C CA . GLY A 1 207 ? 0.594 24.213 -20.413 1.00 86.56 207 GLY A CA 1
ATOM 1610 C C . GLY A 1 207 ? 1.478 23.876 -21.622 1.00 86.56 207 GLY A C 1
ATOM 1611 O O . GLY A 1 207 ? 1.547 24.675 -22.556 1.00 86.56 207 GLY A O 1
ATOM 1612 N N . TYR A 1 208 ? 2.115 22.699 -21.656 1.00 88.81 208 TYR A N 1
ATOM 1613 C CA . TYR A 1 208 ? 2.967 22.253 -22.760 1.00 88.81 208 TYR A CA 1
ATOM 1614 C C . TYR A 1 208 ? 2.518 20.910 -23.345 1.00 88.81 208 TYR A C 1
ATOM 1616 O O . TYR A 1 208 ? 1.957 20.046 -22.672 1.00 88.81 208 TYR A O 1
ATOM 1624 N N . GLN A 1 209 ? 2.825 20.699 -24.622 1.00 89.00 209 GLN A N 1
ATOM 1625 C CA . GLN A 1 209 ? 2.625 19.426 -25.303 1.00 89.00 209 GLN A CA 1
ATOM 1626 C C . GLN A 1 209 ? 3.552 18.347 -24.730 1.00 89.00 209 GLN A C 1
ATOM 1628 O O . GLN A 1 209 ? 4.725 18.591 -24.440 1.00 89.00 209 GLN A O 1
ATOM 1633 N N . THR A 1 210 ? 3.033 17.121 -24.621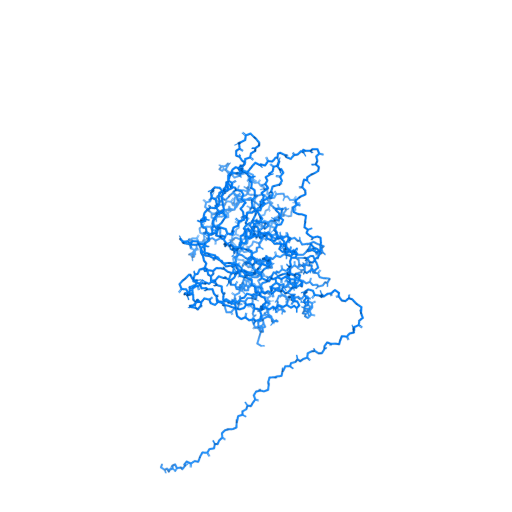 1.00 86.25 210 THR A N 1
ATOM 1634 C CA . THR A 1 210 ? 3.842 15.950 -24.255 1.00 86.25 210 THR A CA 1
ATOM 1635 C C . THR A 1 210 ? 4.879 15.673 -25.342 1.00 86.25 210 THR A C 1
ATOM 1637 O O . THR A 1 210 ? 4.544 15.649 -26.525 1.00 86.25 210 THR A O 1
ATOM 1640 N N . LYS A 1 211 ? 6.123 15.395 -24.945 1.00 89.44 211 LYS A N 1
ATOM 1641 C CA . LYS A 1 211 ? 7.198 14.995 -25.861 1.00 89.44 211 LYS A CA 1
ATOM 1642 C C . LYS A 1 211 ? 7.676 13.586 -25.546 1.00 89.44 211 LYS A C 1
ATOM 1644 O O . LYS A 1 211 ? 7.895 13.258 -24.383 1.00 89.44 211 LYS A O 1
ATOM 1649 N N . GLN A 1 212 ? 7.859 12.774 -26.583 1.00 90.94 212 GLN A N 1
ATOM 1650 C CA . GLN A 1 212 ? 8.449 11.441 -26.486 1.00 90.94 212 GLN A CA 1
ATOM 1651 C C . GLN A 1 212 ? 9.772 11.402 -27.253 1.00 90.94 212 GLN A C 1
ATOM 1653 O O . GLN A 1 212 ? 9.874 11.963 -28.343 1.00 90.94 212 GLN A O 1
ATOM 1658 N N . ILE A 1 213 ? 10.787 10.769 -26.670 1.00 92.19 213 ILE A N 1
ATOM 1659 C CA . ILE A 1 213 ? 12.126 10.619 -27.245 1.00 92.19 213 ILE A CA 1
ATOM 1660 C C . ILE A 1 213 ? 12.517 9.149 -27.130 1.00 92.19 213 ILE A C 1
ATOM 1662 O O . ILE A 1 213 ? 12.437 8.572 -26.045 1.00 92.19 213 ILE A O 1
ATOM 1666 N N . ILE A 1 214 ? 12.960 8.557 -28.238 1.00 93.81 214 ILE A N 1
ATOM 1667 C CA . ILE A 1 214 ? 13.611 7.250 -28.209 1.00 93.81 214 ILE A CA 1
ATOM 1668 C C . ILE A 1 214 ? 15.088 7.467 -27.903 1.00 93.81 214 ILE A C 1
ATOM 1670 O O . ILE A 1 214 ? 15.791 8.146 -28.649 1.00 93.81 214 ILE A O 1
ATOM 1674 N N . VAL A 1 215 ? 15.536 6.910 -26.785 1.00 92.50 215 VAL A N 1
ATOM 1675 C CA . VAL A 1 215 ? 16.932 6.928 -26.355 1.00 92.50 215 VAL A CA 1
ATOM 1676 C C . VAL A 1 215 ? 17.547 5.596 -26.743 1.00 92.50 215 VAL A C 1
ATOM 1678 O O . VAL A 1 215 ? 17.132 4.550 -26.242 1.00 92.50 215 VAL A O 1
ATOM 1681 N N . ASP A 1 216 ? 18.515 5.640 -27.653 1.00 92.94 216 ASP A N 1
ATOM 1682 C CA . ASP A 1 216 ? 19.277 4.462 -28.043 1.00 92.94 216 ASP A CA 1
ATOM 1683 C C . ASP A 1 216 ? 20.426 4.244 -27.055 1.00 92.94 216 ASP A C 1
ATOM 1685 O O . ASP A 1 216 ? 21.343 5.060 -26.975 1.00 92.94 216 ASP A O 1
ATOM 1689 N N . ALA A 1 217 ? 20.343 3.173 -26.267 1.00 91.12 217 ALA A N 1
ATOM 1690 C CA . ALA A 1 217 ? 21.336 2.831 -25.257 1.00 91.12 217 ALA A CA 1
ATOM 1691 C C . ALA A 1 217 ? 22.136 1.579 -25.645 1.00 91.12 217 ALA A C 1
ATOM 1693 O O . ALA A 1 217 ? 22.545 0.799 -24.784 1.00 91.12 217 ALA A O 1
ATOM 1694 N N . THR A 1 218 ? 22.356 1.348 -26.942 1.00 88.12 218 THR A N 1
ATOM 1695 C CA . THR A 1 218 ? 23.240 0.269 -27.409 1.00 88.12 218 THR A CA 1
ATOM 1696 C C . THR A 1 218 ? 24.726 0.626 -27.320 1.00 88.12 218 THR A C 1
ATOM 1698 O O . THR A 1 218 ? 25.561 -0.275 -27.304 1.00 88.12 218 THR A O 1
ATOM 1701 N N . ASP A 1 219 ? 25.078 1.915 -27.251 1.00 85.56 219 ASP A N 1
ATOM 1702 C CA . ASP A 1 219 ? 26.464 2.371 -27.087 1.00 85.56 219 ASP A CA 1
ATOM 1703 C C . ASP A 1 219 ? 26.905 2.297 -25.616 1.00 85.56 219 ASP A C 1
ATOM 1705 O O . ASP A 1 219 ? 26.619 3.178 -24.806 1.00 85.56 219 ASP A O 1
ATOM 1709 N N . ILE A 1 220 ? 27.643 1.237 -25.286 1.00 83.50 220 ILE A N 1
ATOM 1710 C CA . ILE A 1 220 ? 28.158 0.964 -23.937 1.00 83.50 220 ILE A CA 1
ATOM 1711 C C . ILE A 1 220 ? 29.327 1.869 -23.513 1.00 83.50 220 ILE A C 1
ATOM 1713 O O . ILE A 1 220 ? 29.782 1.783 -22.372 1.00 83.50 220 ILE A O 1
ATOM 1717 N N . SER A 1 221 ? 29.853 2.715 -24.409 1.00 84.12 221 SER A N 1
ATOM 1718 C CA . SER A 1 221 ? 30.962 3.619 -24.079 1.00 84.12 221 SER A CA 1
ATOM 1719 C C . SER A 1 221 ? 30.512 4.835 -23.256 1.00 84.12 221 SER A C 1
ATOM 1721 O O . SER A 1 221 ? 31.317 5.438 -22.537 1.00 84.12 221 SER A O 1
ATOM 1723 N N . GLN A 1 222 ? 29.219 5.175 -23.301 1.00 83.69 222 GLN A N 1
ATOM 1724 C CA . GLN A 1 222 ? 28.662 6.385 -22.698 1.00 83.69 222 GLN A CA 1
ATOM 1725 C C . GLN A 1 222 ? 28.012 6.123 -21.338 1.00 83.69 222 GLN A C 1
ATOM 1727 O O . GLN A 1 222 ? 26.814 5.877 -21.239 1.00 83.69 222 GLN A O 1
ATOM 1732 N N . LYS A 1 223 ? 28.777 6.310 -20.256 1.00 86.25 223 LYS A N 1
ATOM 1733 C CA . LYS A 1 223 ? 28.247 6.240 -18.875 1.00 86.25 223 LYS A CA 1
ATOM 1734 C C . LYS A 1 223 ? 27.129 7.248 -18.590 1.00 86.25 223 LYS A C 1
ATOM 1736 O O . LYS A 1 223 ? 26.294 7.018 -17.715 1.00 86.25 223 LYS A O 1
ATOM 1741 N N . VAL A 1 224 ? 27.130 8.371 -19.303 1.00 89.00 224 VAL A N 1
ATOM 1742 C CA . VAL A 1 224 ? 26.093 9.399 -19.226 1.00 89.00 224 VAL A CA 1
ATOM 1743 C C . VAL A 1 224 ? 25.647 9.729 -20.640 1.00 89.00 224 VAL A C 1
ATOM 1745 O O . VAL A 1 224 ? 26.452 10.195 -21.443 1.00 89.00 224 VAL A O 1
ATOM 1748 N N . ILE A 1 225 ? 24.362 9.534 -20.918 1.00 90.19 225 ILE A N 1
ATOM 1749 C CA . ILE A 1 225 ? 23.732 9.972 -22.160 1.00 90.19 225 ILE A CA 1
ATOM 1750 C C . ILE A 1 225 ? 23.124 11.350 -21.896 1.00 90.19 225 ILE A C 1
ATOM 1752 O O . ILE A 1 225 ? 22.196 11.499 -21.093 1.00 90.19 225 ILE A O 1
ATOM 1756 N N . TYR A 1 226 ? 23.676 12.373 -22.546 1.00 89.69 226 TYR A N 1
ATOM 1757 C CA . TYR A 1 226 ? 23.193 13.746 -22.440 1.00 89.69 226 TYR A CA 1
ATOM 1758 C C . TYR A 1 226 ? 22.304 14.100 -23.633 1.00 89.69 226 TYR A C 1
ATOM 1760 O O . TYR A 1 226 ? 22.770 14.207 -24.764 1.00 89.69 226 TYR A O 1
ATOM 1768 N N . LEU A 1 227 ? 21.018 14.332 -23.371 1.00 90.94 227 LEU A N 1
ATOM 1769 C CA . LEU A 1 227 ? 20.013 14.649 -24.390 1.00 90.94 227 LEU A CA 1
ATOM 1770 C C . LEU A 1 227 ? 19.999 16.125 -24.815 1.00 90.94 227 LEU A C 1
ATOM 1772 O O . LEU A 1 227 ? 19.152 16.532 -25.611 1.00 90.94 227 LEU A O 1
ATOM 1776 N N . GLY A 1 228 ? 20.897 16.957 -24.282 1.00 90.62 228 GLY A N 1
ATOM 1777 C CA . GLY A 1 228 ? 20.916 18.379 -24.608 1.00 90.62 228 GLY A CA 1
ATOM 1778 C C . GLY A 1 228 ? 19.712 19.142 -24.049 1.00 90.62 228 GLY A C 1
ATOM 1779 O O . GLY A 1 228 ? 19.178 18.831 -22.981 1.00 90.62 228 GLY A O 1
ATOM 1780 N N . LYS A 1 229 ? 19.295 20.178 -24.789 1.00 91.69 229 LYS A N 1
ATOM 1781 C CA . LYS A 1 229 ? 18.066 20.932 -24.521 1.00 91.69 229 LYS A CA 1
ATOM 1782 C C . LYS A 1 229 ? 16.882 20.253 -25.200 1.00 91.69 229 LYS A C 1
ATOM 1784 O O . LYS A 1 229 ? 16.842 20.091 -26.416 1.00 91.69 229 LYS A O 1
ATOM 1789 N N . ILE A 1 230 ? 15.882 19.932 -24.403 1.00 92.56 230 ILE A N 1
ATOM 1790 C CA . ILE A 1 230 ? 14.627 19.326 -24.796 1.00 92.56 230 ILE A CA 1
ATOM 1791 C C . ILE A 1 230 ? 13.548 20.406 -24.745 1.00 92.56 230 ILE A C 1
ATOM 1793 O O . ILE A 1 230 ? 12.965 20.678 -23.699 1.00 92.56 230 ILE A O 1
ATOM 1797 N N . THR A 1 231 ? 13.286 21.026 -25.893 1.00 93.94 231 THR A N 1
ATOM 1798 C CA . THR A 1 231 ? 12.215 22.021 -26.021 1.00 93.94 231 THR A CA 1
ATOM 1799 C C . THR A 1 231 ? 10.838 21.359 -26.018 1.00 93.94 231 THR A C 1
ATOM 1801 O O . THR A 1 231 ? 10.601 20.463 -26.844 1.00 93.94 231 THR A O 1
ATOM 1804 N N . LEU A 1 232 ? 9.945 21.813 -25.133 1.00 92.19 232 LEU A N 1
ATOM 1805 C CA . LEU A 1 232 ? 8.510 21.521 -25.169 1.00 92.19 232 LEU A CA 1
ATOM 1806 C C . LEU A 1 232 ? 7.760 22.673 -25.837 1.00 92.19 232 LEU A C 1
ATOM 1808 O O . LEU A 1 232 ? 8.035 23.841 -25.575 1.00 92.19 232 LEU A O 1
ATOM 1812 N N . GLN A 1 233 ? 6.805 22.341 -26.702 1.00 93.69 233 GLN A N 1
ATOM 1813 C CA . GLN A 1 233 ? 5.968 23.341 -27.362 1.00 93.69 233 GLN A CA 1
ATOM 1814 C C . GLN A 1 233 ? 4.772 23.694 -26.472 1.00 93.69 233 GLN A C 1
ATOM 1816 O O . GLN A 1 233 ? 4.210 22.777 -25.868 1.00 93.69 233 GLN A O 1
ATOM 1821 N N . PRO A 1 234 ? 4.351 24.969 -26.389 1.00 91.12 234 PRO A N 1
ATOM 1822 C CA . PRO A 1 234 ? 3.128 25.346 -25.694 1.00 91.12 234 PRO A CA 1
ATOM 1823 C C . PRO A 1 234 ? 1.919 24.568 -26.221 1.00 91.12 234 PRO A C 1
ATOM 1825 O O . PRO A 1 234 ? 1.810 24.254 -27.413 1.00 91.12 234 PRO A O 1
ATOM 1828 N N . GLN A 1 235 ? 1.008 24.233 -25.318 1.00 85.44 235 GLN A N 1
ATOM 1829 C CA . GLN A 1 235 ? -0.256 23.611 -25.668 1.00 85.44 235 GLN A CA 1
ATOM 1830 C C . GLN A 1 235 ? -1.260 24.696 -26.073 1.00 85.44 235 GLN A C 1
ATOM 1832 O O . GLN A 1 235 ? -1.514 25.631 -25.321 1.00 85.44 235 GLN A O 1
ATOM 1837 N N . ASP A 1 236 ? -1.828 24.572 -27.271 1.00 77.06 236 ASP A N 1
ATOM 1838 C CA . ASP A 1 236 ? -2.853 25.490 -27.770 1.00 77.06 236 ASP A CA 1
ATOM 1839 C C . ASP A 1 236 ? -4.148 25.305 -26.965 1.00 77.06 236 ASP A C 1
ATOM 1841 O O . ASP A 1 236 ? -4.725 24.216 -26.960 1.00 77.06 236 ASP A O 1
ATOM 1845 N N . SER A 1 237 ? -4.602 26.352 -26.274 1.00 60.94 237 SER A N 1
ATOM 1846 C CA . SER A 1 237 ? -5.799 26.321 -25.422 1.00 60.94 237 SER A CA 1
ATOM 1847 C C . SER A 1 237 ? -7.099 26.094 -26.203 1.00 60.94 237 SER A C 1
ATOM 1849 O O . SER A 1 237 ? -8.110 25.725 -25.606 1.00 60.94 237 SER A O 1
ATOM 1851 N N . SER A 1 238 ? -7.078 26.272 -27.530 1.00 54.84 238 SER A N 1
ATOM 1852 C CA . SER A 1 238 ? -8.219 26.033 -28.424 1.00 54.84 238 SER A CA 1
ATOM 1853 C C . SER A 1 238 ? -8.365 24.572 -28.869 1.00 54.84 238 SER A C 1
ATOM 1855 O O . SER A 1 238 ? -9.421 24.171 -29.364 1.00 54.84 238 SER A O 1
ATOM 1857 N N . LYS A 1 239 ? -7.330 23.747 -28.668 1.00 50.12 239 LYS A N 1
ATOM 1858 C CA . LYS A 1 239 ? -7.369 22.308 -28.931 1.00 50.12 239 LYS A CA 1
ATOM 1859 C C . LYS A 1 239 ? -7.502 21.577 -27.605 1.00 50.12 239 LYS A C 1
ATOM 1861 O O . LYS A 1 239 ? -6.655 21.705 -26.726 1.00 50.12 239 LYS A O 1
ATOM 1866 N N . SER A 1 240 ? -8.596 20.818 -27.488 1.00 44.59 240 SER A N 1
ATOM 1867 C CA . SER A 1 240 ? -8.877 19.892 -26.387 1.00 44.59 240 SER A CA 1
ATOM 1868 C C . SER A 1 240 ? -7.591 19.250 -25.864 1.00 44.59 240 SER A C 1
ATOM 1870 O O . SER A 1 240 ? -6.750 18.814 -26.653 1.00 44.59 240 SER A O 1
ATOM 1872 N N . THR A 1 241 ? -7.463 19.249 -24.534 1.00 42.56 241 THR A N 1
ATOM 1873 C CA . THR A 1 241 ? -6.432 18.584 -23.734 1.00 42.56 241 THR A CA 1
ATOM 1874 C C . THR A 1 241 ? -5.793 17.430 -24.502 1.00 42.56 241 THR A C 1
ATOM 1876 O O . THR A 1 241 ? -6.456 16.417 -24.731 1.00 42.56 241 THR A O 1
ATOM 1879 N N . VAL A 1 242 ? -4.521 17.570 -24.920 1.00 44.00 242 VAL A N 1
ATOM 1880 C CA . VAL A 1 242 ? -3.748 16.427 -25.427 1.00 44.00 242 VAL A CA 1
ATOM 1881 C C . VAL A 1 242 ? -3.910 15.351 -24.377 1.00 44.00 242 VAL A C 1
ATOM 1883 O O . VAL A 1 242 ? -3.572 15.574 -23.211 1.00 44.00 242 VAL A O 1
ATOM 1886 N N . ALA A 1 243 ? -4.565 14.265 -24.784 1.00 42.00 243 ALA A N 1
ATOM 1887 C CA . ALA A 1 243 ? -5.096 13.300 -23.856 1.00 42.00 243 ALA A CA 1
ATOM 1888 C C . ALA A 1 243 ? -3.969 12.892 -22.910 1.00 42.00 243 ALA A C 1
ATOM 1890 O O . ALA A 1 243 ? -2.867 12.546 -23.352 1.00 42.00 243 ALA A O 1
ATOM 1891 N N . GLY A 1 244 ? -4.241 12.939 -21.602 1.00 51.69 244 GLY A N 1
ATOM 1892 C CA . GLY A 1 244 ? -3.432 12.192 -20.648 1.00 51.69 244 GLY A CA 1
ATOM 1893 C C . GLY A 1 244 ? -3.233 10.769 -21.175 1.00 51.69 244 GLY A C 1
ATOM 1894 O O . GLY A 1 244 ? -3.945 10.350 -22.087 1.00 51.69 244 GLY A O 1
ATOM 1895 N N . HIS A 1 245 ? -2.259 10.039 -20.628 1.00 55.66 245 HIS A N 1
ATOM 1896 C CA . HIS A 1 245 ? -2.158 8.599 -20.888 1.00 55.66 245 HIS A CA 1
ATOM 1897 C C . HIS A 1 245 ? -3.575 8.019 -20.825 1.00 55.66 245 HIS A C 1
ATOM 1899 O O . HIS A 1 245 ? -4.191 8.089 -19.761 1.00 55.66 245 HIS A O 1
ATOM 1905 N N . ARG A 1 246 ? -4.161 7.669 -21.982 1.00 56.28 246 ARG A N 1
ATOM 1906 C CA . ARG A 1 246 ? -5.547 7.214 -22.011 1.00 56.28 246 ARG A CA 1
ATOM 1907 C C . ARG A 1 246 ? -5.448 5.816 -21.448 1.00 56.28 246 ARG A C 1
ATOM 1909 O O . ARG A 1 246 ? -4.753 5.021 -22.081 1.00 56.28 246 ARG A O 1
ATOM 1916 N N . PRO A 1 247 ? -6.064 5.550 -20.284 1.00 65.62 247 PRO A N 1
ATOM 1917 C CA . PRO A 1 247 ? -6.014 4.223 -19.711 1.00 65.62 247 PRO A CA 1
ATOM 1918 C C . PRO A 1 247 ? -6.447 3.250 -20.794 1.00 65.62 247 PRO A C 1
ATOM 1920 O O . PRO A 1 247 ? -7.463 3.503 -21.452 1.00 65.62 247 PRO A O 1
ATOM 1923 N N . ASN A 1 248 ? -5.669 2.197 -21.026 1.00 81.12 248 ASN A N 1
ATOM 1924 C CA . ASN A 1 248 ? -6.113 1.144 -21.924 1.00 81.12 248 ASN A CA 1
ATOM 1925 C C . ASN A 1 248 ? -7.500 0.676 -21.424 1.00 81.12 248 ASN A C 1
ATOM 1927 O O . ASN A 1 248 ? -7.596 0.218 -20.282 1.00 81.12 248 ASN A O 1
ATOM 1931 N N . PRO A 1 249 ? -8.582 0.839 -22.213 1.00 85.12 249 PRO A N 1
ATOM 1932 C CA . PRO A 1 249 ? -9.939 0.591 -21.733 1.00 85.12 249 PRO A CA 1
ATOM 1933 C C . PRO A 1 249 ? -10.144 -0.868 -21.316 1.00 85.12 249 PRO A C 1
ATOM 1935 O O . PRO A 1 249 ? -10.876 -1.124 -20.361 1.00 85.12 249 PRO A O 1
ATOM 1938 N N . ASP A 1 250 ? -9.447 -1.807 -21.959 1.00 88.56 250 ASP A N 1
ATOM 1939 C CA . ASP A 1 250 ? -9.499 -3.224 -21.603 1.00 88.56 250 ASP A CA 1
ATOM 1940 C C . ASP A 1 250 ? -8.808 -3.485 -20.262 1.00 88.56 250 ASP A C 1
ATOM 1942 O O . ASP A 1 250 ? -9.309 -4.254 -19.447 1.00 88.56 250 ASP A O 1
ATOM 1946 N N . LEU A 1 251 ? -7.696 -2.796 -19.988 1.00 87.62 251 LEU A N 1
ATOM 1947 C CA . LEU A 1 251 ? -7.006 -2.870 -18.698 1.00 87.62 251 LEU A CA 1
ATOM 1948 C C . LEU A 1 251 ? -7.796 -2.177 -17.581 1.00 87.62 251 LEU A C 1
ATOM 1950 O O . LEU A 1 251 ? -7.834 -2.663 -16.454 1.00 87.62 251 LEU A O 1
ATOM 1954 N N . ALA A 1 252 ? -8.463 -1.063 -17.880 1.00 86.44 252 ALA A N 1
ATOM 1955 C CA . ALA A 1 252 ? -9.360 -0.415 -16.928 1.00 86.44 252 ALA A CA 1
ATOM 1956 C C . ALA A 1 252 ? -10.535 -1.338 -16.570 1.00 86.44 252 ALA A C 1
ATOM 1958 O O . ALA A 1 252 ? -10.891 -1.469 -15.399 1.00 86.44 252 ALA A O 1
ATOM 1959 N N . LYS A 1 253 ? -11.103 -2.022 -17.569 1.00 89.94 253 LYS A N 1
ATOM 1960 C CA . LYS A 1 253 ? -12.142 -3.030 -17.365 1.00 89.94 253 LYS A CA 1
ATOM 1961 C C . LYS A 1 253 ? -11.631 -4.210 -16.530 1.00 89.94 253 LYS A C 1
ATOM 1963 O O . LYS A 1 253 ? -12.259 -4.526 -15.526 1.00 89.94 253 LYS A O 1
ATOM 1968 N N . GLU A 1 254 ? -10.475 -4.781 -16.878 1.00 90.62 254 GLU A N 1
ATOM 1969 C CA . GLU A 1 254 ? -9.813 -5.853 -16.113 1.00 90.62 254 GLU A CA 1
ATOM 1970 C C . GLU A 1 254 ? -9.621 -5.453 -14.642 1.00 90.62 254 GLU A C 1
ATOM 1972 O O . GLU A 1 254 ? -9.937 -6.223 -13.735 1.00 90.62 254 GLU A O 1
ATOM 1977 N N . PHE A 1 255 ? -9.152 -4.227 -14.385 1.00 90.62 255 PHE A N 1
ATOM 1978 C CA . PHE A 1 255 ? -9.007 -3.714 -13.025 1.00 90.62 255 PHE A CA 1
ATOM 1979 C C . PHE A 1 255 ? -10.338 -3.708 -12.273 1.00 90.62 255 PHE A C 1
ATOM 1981 O O . PHE A 1 255 ? -10.407 -4.217 -11.160 1.00 90.62 255 PHE A O 1
ATOM 1988 N N . HIS A 1 256 ? -11.394 -3.144 -12.859 1.00 89.94 256 HIS A N 1
ATOM 1989 C CA . HIS A 1 256 ? -12.689 -3.047 -12.187 1.00 89.94 256 HIS A CA 1
ATOM 1990 C C . HIS A 1 256 ? -13.350 -4.412 -11.957 1.00 89.94 256 HIS A C 1
ATOM 1992 O O . HIS A 1 256 ? -13.980 -4.605 -10.917 1.00 89.94 256 HIS A O 1
ATOM 1998 N N . GLU A 1 257 ? -13.174 -5.367 -12.870 1.00 91.62 257 GLU A N 1
ATOM 1999 C CA . GLU A 1 257 ? -13.653 -6.743 -12.695 1.00 91.62 257 GLU A CA 1
ATOM 2000 C C . GLU A 1 257 ? -12.967 -7.429 -11.503 1.00 91.62 257 GLU A C 1
ATOM 2002 O O . GLU A 1 257 ? -13.640 -8.011 -10.655 1.00 91.62 257 GLU A O 1
ATOM 2007 N N . VAL A 1 258 ? -11.645 -7.289 -11.369 1.00 93.50 258 VAL A N 1
ATOM 2008 C CA . VAL A 1 258 ? -10.873 -7.917 -10.280 1.00 93.50 258 VAL A CA 1
ATOM 2009 C C . VAL A 1 258 ? -11.034 -7.171 -8.949 1.00 93.50 258 VAL A C 1
ATOM 2011 O O . VAL A 1 258 ? -11.144 -7.784 -7.885 1.00 93.50 258 VAL A O 1
ATOM 2014 N N . TYR A 1 259 ? -11.073 -5.837 -8.972 1.00 93.44 259 TYR A N 1
ATOM 2015 C CA . TYR A 1 259 ? -11.049 -5.013 -7.759 1.00 93.44 259 TYR A CA 1
ATOM 2016 C C . TYR A 1 259 ? -12.433 -4.635 -7.213 1.00 93.44 259 TYR A C 1
ATOM 2018 O O . TYR A 1 259 ? -12.514 -3.921 -6.217 1.00 93.44 259 TYR A O 1
ATOM 2026 N N . SER A 1 260 ? -13.525 -5.119 -7.803 1.00 92.88 260 SER A N 1
ATOM 2027 C CA . SER A 1 260 ? -14.876 -4.938 -7.256 1.00 92.88 260 SER A CA 1
ATOM 2028 C C . SER A 1 260 ? -15.264 -6.027 -6.253 1.00 92.88 260 SER A C 1
ATOM 2030 O O . SER A 1 260 ? -14.695 -7.120 -6.242 1.00 92.88 260 SER A O 1
ATOM 2032 N N . LEU A 1 261 ? -16.223 -5.724 -5.374 1.00 93.62 261 LEU A N 1
ATOM 2033 C CA . LEU A 1 261 ? -16.869 -6.716 -4.509 1.00 93.62 261 LEU A CA 1
ATOM 2034 C C . LEU A 1 261 ? -18.256 -7.041 -5.059 1.00 93.62 261 LEU A C 1
ATOM 2036 O O . LEU A 1 261 ? -19.062 -6.128 -5.254 1.00 93.62 261 LEU A O 1
ATOM 2040 N N . ASP A 1 262 ? -18.555 -8.329 -5.216 1.00 92.88 262 ASP A N 1
ATOM 2041 C CA . ASP A 1 262 ? -19.903 -8.771 -5.573 1.00 92.88 262 ASP A CA 1
ATOM 2042 C C . ASP A 1 262 ? -20.870 -8.525 -4.402 1.00 92.88 262 ASP A C 1
ATOM 2044 O O . ASP A 1 262 ? -20.485 -8.213 -3.263 1.00 92.88 262 ASP A O 1
ATOM 2048 N N . GLU A 1 263 ? -22.163 -8.695 -4.670 1.00 90.62 263 GLU A N 1
ATOM 2049 C CA . GLU A 1 263 ? -23.190 -8.653 -3.636 1.00 90.62 263 GLU A CA 1
ATOM 2050 C C . GLU A 1 263 ? -22.908 -9.689 -2.529 1.00 90.62 263 GLU A C 1
ATOM 2052 O O . GLU A 1 263 ? -22.633 -10.867 -2.779 1.00 90.62 263 GLU A O 1
ATOM 2057 N N . GLY A 1 264 ? -22.941 -9.228 -1.276 1.00 91.25 264 GLY A N 1
ATOM 2058 C CA . GLY A 1 264 ? -22.650 -10.041 -0.091 1.00 91.25 264 GLY A CA 1
ATOM 2059 C C . GLY A 1 264 ? -21.162 -10.271 0.209 1.00 91.25 264 GLY A C 1
ATOM 2060 O O . GLY A 1 264 ? -20.840 -10.786 1.280 1.00 91.25 264 GLY A O 1
ATOM 2061 N N . GLU A 1 265 ? -20.240 -9.875 -0.673 1.00 95.50 265 GLU A N 1
ATOM 2062 C CA . GLU A 1 265 ? -18.802 -9.901 -0.379 1.00 95.50 265 GLU A CA 1
ATOM 2063 C C . GLU A 1 265 ? -18.415 -8.705 0.488 1.00 95.50 265 GLU A C 1
ATOM 2065 O O . GLU A 1 265 ? -18.772 -7.569 0.182 1.00 95.50 265 GLU A O 1
ATOM 2070 N N . ILE A 1 266 ? -17.683 -8.951 1.572 1.00 96.25 266 ILE A N 1
ATOM 2071 C CA . ILE A 1 266 ? -17.308 -7.939 2.566 1.00 96.25 266 ILE A CA 1
ATOM 2072 C C . ILE A 1 266 ? -15.811 -7.654 2.520 1.00 96.25 266 ILE A C 1
ATOM 2074 O O . ILE A 1 266 ? -15.411 -6.494 2.595 1.00 96.25 266 ILE A O 1
ATOM 2078 N N . ILE A 1 267 ? -14.978 -8.690 2.395 1.00 96.06 267 ILE A N 1
ATOM 2079 C CA . ILE A 1 267 ? -13.525 -8.538 2.290 1.00 96.06 267 ILE A CA 1
ATOM 2080 C C . ILE A 1 267 ? -13.006 -9.402 1.152 1.00 96.06 267 ILE A C 1
ATOM 2082 O O . ILE A 1 267 ? -13.311 -10.592 1.082 1.00 96.06 267 ILE A O 1
ATOM 2086 N N . LYS A 1 268 ? -12.163 -8.810 0.309 1.00 97.06 268 LYS A N 1
ATOM 2087 C CA . LYS A 1 268 ? -11.384 -9.523 -0.700 1.00 97.06 268 LYS A CA 1
ATOM 2088 C C . LYS A 1 268 ? -9.892 -9.298 -0.472 1.00 97.06 268 LYS A C 1
ATOM 2090 O O . LYS A 1 268 ? -9.465 -8.154 -0.325 1.00 97.06 268 LYS A O 1
ATOM 2095 N N . LEU A 1 269 ? -9.120 -10.381 -0.482 1.00 96.00 269 LEU A N 1
ATOM 2096 C CA . LEU A 1 269 ? -7.662 -10.375 -0.601 1.00 96.00 269 LEU A CA 1
ATOM 2097 C C . LEU A 1 269 ? -7.284 -10.743 -2.040 1.00 96.00 269 LEU A C 1
ATOM 2099 O O . LEU A 1 269 ? -7.582 -11.848 -2.483 1.00 96.00 269 LEU A O 1
ATOM 2103 N N . ILE A 1 270 ? -6.611 -9.844 -2.753 1.00 94.00 270 ILE A N 1
ATOM 2104 C CA . ILE A 1 270 ? -6.056 -10.091 -4.087 1.00 94.00 270 ILE A CA 1
ATOM 2105 C C . ILE A 1 270 ? -4.566 -10.397 -3.946 1.00 94.00 270 ILE A C 1
ATOM 2107 O O . ILE A 1 270 ? -3.791 -9.551 -3.497 1.00 94.00 270 ILE A O 1
ATOM 2111 N N . LYS A 1 271 ? -4.144 -11.596 -4.336 1.00 90.56 271 LYS A N 1
ATOM 2112 C CA . LYS A 1 271 ? -2.750 -12.042 -4.253 1.00 90.56 271 LYS A CA 1
ATOM 2113 C C . LYS A 1 271 ? -1.946 -11.629 -5.492 1.00 90.56 271 LYS A C 1
ATOM 2115 O O . LYS A 1 271 ? -2.504 -11.578 -6.588 1.00 90.56 271 LYS A O 1
ATOM 2120 N N . PRO A 1 272 ? -0.631 -11.378 -5.352 1.00 86.44 272 PRO A N 1
ATOM 2121 C CA . PRO A 1 272 ? 0.252 -11.235 -6.503 1.00 86.44 272 PRO A CA 1
ATOM 2122 C C . PRO A 1 272 ? 0.434 -12.587 -7.229 1.00 86.44 272 PRO A C 1
ATOM 2124 O O . PRO A 1 272 ? 0.212 -13.636 -6.617 1.00 86.44 272 PRO A O 1
ATOM 2127 N N . PRO A 1 273 ? 0.932 -12.604 -8.479 1.00 86.44 273 PRO A N 1
ATOM 2128 C CA . PRO A 1 273 ? 1.199 -11.454 -9.349 1.00 86.44 273 PRO A CA 1
ATOM 2129 C C . PRO A 1 273 ? -0.070 -10.640 -9.668 1.00 86.44 273 PRO A C 1
ATOM 2131 O O . PRO A 1 273 ? -1.115 -11.220 -9.911 1.00 86.44 273 PRO A O 1
ATOM 2134 N N . PHE A 1 274 ? -0.029 -9.305 -9.661 1.00 87.56 274 PHE A N 1
ATOM 2135 C CA . PHE A 1 274 ? -1.250 -8.526 -9.908 1.00 87.56 274 PHE A CA 1
ATOM 2136 C C . PHE A 1 274 ? -1.586 -8.405 -11.402 1.00 87.56 274 PHE A C 1
ATOM 2138 O O . PHE A 1 274 ? -0.704 -8.490 -12.256 1.00 87.56 274 PHE A O 1
ATOM 2145 N N . VAL A 1 275 ? -2.862 -8.175 -11.721 1.00 89.12 275 VAL A N 1
ATOM 2146 C CA . VAL A 1 275 ? -3.319 -7.926 -13.099 1.00 89.12 275 VAL A CA 1
ATOM 2147 C C . VAL A 1 275 ? -2.765 -6.618 -13.669 1.00 89.12 275 VAL A C 1
ATOM 2149 O O . VAL A 1 275 ? -2.470 -5.680 -12.923 1.00 89.12 275 VAL A O 1
ATOM 2152 N N . LEU A 1 276 ? -2.641 -6.533 -14.996 1.00 86.69 276 LEU A N 1
ATOM 2153 C CA . LEU A 1 276 ? -2.075 -5.362 -15.675 1.00 86.69 276 LEU A CA 1
ATOM 2154 C C . LEU A 1 276 ? -2.896 -4.090 -15.426 1.00 86.69 276 LEU A C 1
ATOM 2156 O O . LEU A 1 276 ? -2.326 -3.020 -15.196 1.00 86.69 276 LEU A O 1
ATOM 2160 N N . GLY A 1 277 ? -4.223 -4.224 -15.386 1.00 87.00 277 GLY A N 1
ATOM 2161 C CA . GLY A 1 277 ? -5.158 -3.150 -15.060 1.00 87.00 277 GLY A CA 1
ATOM 2162 C C . GLY A 1 277 ? -4.852 -2.406 -13.768 1.00 87.00 277 GLY A C 1
ATOM 2163 O O . GLY A 1 277 ? -5.022 -1.189 -13.700 1.00 87.00 277 GLY A O 1
ATOM 2164 N N . ARG A 1 278 ? -4.325 -3.104 -12.758 1.00 86.94 278 ARG A N 1
ATOM 2165 C CA . ARG A 1 278 ? -3.916 -2.493 -11.492 1.00 86.94 278 ARG A CA 1
ATOM 2166 C C . ARG A 1 278 ? -2.860 -1.417 -11.701 1.00 86.94 278 ARG A C 1
ATOM 2168 O O . ARG A 1 278 ? -2.967 -0.321 -11.153 1.00 86.94 278 ARG A O 1
ATOM 2175 N N . GLN A 1 279 ? -1.821 -1.752 -12.454 1.00 80.06 279 GLN A N 1
ATOM 2176 C CA . GLN A 1 279 ? -0.690 -0.862 -12.648 1.00 80.06 279 GLN A CA 1
ATOM 2177 C C . GLN A 1 279 ? -1.118 0.381 -13.428 1.00 80.06 279 GLN A C 1
ATOM 2179 O O . GLN A 1 279 ? -0.829 1.500 -13.010 1.00 80.06 279 GLN A O 1
ATOM 2184 N N . GLU A 1 280 ? -1.897 0.172 -14.488 1.00 79.44 280 GLU A N 1
ATOM 2185 C CA . GLU A 1 280 ? -2.487 1.240 -15.288 1.00 79.44 280 GLU A CA 1
ATOM 2186 C C . GLU A 1 280 ? -3.329 2.191 -14.424 1.00 79.44 280 GLU A C 1
ATOM 2188 O O . GLU A 1 280 ? -3.161 3.408 -14.493 1.00 79.44 280 GLU A O 1
ATOM 2193 N N . TYR A 1 281 ? -4.189 1.639 -13.559 1.00 81.19 281 TYR A N 1
ATOM 2194 C CA . TYR A 1 281 ? -5.072 2.413 -12.690 1.00 81.19 281 TYR A CA 1
ATOM 2195 C C . TYR A 1 281 ? -4.296 3.308 -11.714 1.00 81.19 281 TYR A C 1
ATOM 2197 O O . TYR A 1 281 ? -4.608 4.491 -11.556 1.00 81.19 281 TYR A O 1
ATOM 2205 N N . PHE A 1 282 ? -3.253 2.777 -11.069 1.00 78.12 282 PHE A N 1
ATOM 2206 C CA . PHE A 1 282 ? -2.510 3.538 -10.063 1.00 78.12 282 PHE A CA 1
ATOM 2207 C C . PHE A 1 282 ? -1.472 4.506 -10.632 1.00 78.12 282 PHE A C 1
ATOM 2209 O O . PHE A 1 282 ? -1.094 5.446 -9.928 1.00 78.12 282 PHE A O 1
ATOM 2216 N N . GLN A 1 283 ? -1.030 4.311 -11.875 1.00 70.19 283 GLN A N 1
ATOM 2217 C CA . GLN A 1 283 ? -0.038 5.166 -12.532 1.00 70.19 283 GLN A CA 1
ATOM 2218 C C . GLN A 1 283 ? -0.620 6.436 -13.159 1.00 70.19 283 GLN A C 1
ATOM 2220 O O . GLN A 1 283 ? 0.139 7.303 -13.599 1.00 70.19 283 GLN A O 1
ATOM 2225 N N . ILE A 1 284 ? -1.945 6.598 -13.186 1.00 66.81 284 ILE A N 1
ATOM 2226 C CA . ILE A 1 284 ? -2.552 7.837 -13.675 1.00 66.81 284 ILE A CA 1
ATOM 2227 C C . ILE A 1 284 ? -2.084 8.994 -12.770 1.00 66.81 284 ILE A C 1
ATOM 2229 O O . ILE A 1 284 ? -2.222 8.894 -11.554 1.00 66.81 284 ILE A O 1
ATOM 2233 N N . PRO A 1 285 ? -1.564 10.116 -13.307 1.00 56.41 285 PRO A N 1
ATOM 2234 C CA . PRO A 1 285 ? -1.061 11.231 -12.493 1.00 56.41 285 PRO A CA 1
ATOM 2235 C C . PRO A 1 285 ? -2.077 11.849 -11.520 1.00 56.41 285 PRO A C 1
ATOM 2237 O O . PRO A 1 285 ? -1.687 12.527 -10.575 1.00 56.41 285 PRO A O 1
ATOM 2240 N N . THR A 1 286 ? -3.375 11.626 -11.744 1.00 55.69 286 THR A N 1
ATOM 2241 C CA . THR A 1 286 ? -4.465 12.044 -10.849 1.00 55.69 286 THR A CA 1
ATOM 2242 C C . THR A 1 286 ? -4.712 11.066 -9.696 1.00 55.69 286 THR A C 1
ATOM 2244 O O . THR A 1 286 ? -5.438 11.397 -8.760 1.00 55.69 286 THR A O 1
ATOM 2247 N N . SER A 1 287 ? -4.118 9.871 -9.736 1.00 60.00 287 SER A N 1
ATOM 2248 C CA . SER A 1 287 ? -4.162 8.903 -8.645 1.00 60.00 287 SER A CA 1
ATOM 2249 C C . SER A 1 287 ? -3.496 9.492 -7.407 1.00 60.00 287 SER A C 1
ATOM 2251 O O . SER A 1 287 ? -2.368 9.987 -7.459 1.00 60.00 287 SER A O 1
ATOM 2253 N N . SER A 1 288 ? -4.149 9.353 -6.250 1.00 55.12 288 SER A N 1
ATOM 2254 C CA . SER A 1 288 ? -3.563 9.709 -4.949 1.00 55.12 288 SER A CA 1
ATOM 2255 C C . SER A 1 288 ? -2.289 8.913 -4.618 1.00 55.12 288 SER A C 1
ATOM 2257 O O . SER A 1 288 ? -1.579 9.263 -3.678 1.00 55.12 288 SER A O 1
ATOM 2259 N N . TYR A 1 289 ? -1.985 7.868 -5.397 1.00 58.31 289 TYR A N 1
ATOM 2260 C CA . TYR A 1 289 ? -0.787 7.042 -5.291 1.00 58.31 289 TYR A CA 1
ATOM 2261 C C . TYR A 1 289 ? 0.194 7.204 -6.449 1.00 58.31 289 TYR A C 1
ATOM 2263 O O . TYR A 1 289 ? 1.196 6.493 -6.459 1.00 58.31 289 TYR A O 1
ATOM 2271 N N . GLY A 1 290 ? -0.019 8.141 -7.382 1.00 59.62 290 GLY A N 1
ATOM 2272 C CA . GLY A 1 290 ? 0.916 8.353 -8.492 1.00 59.62 290 GLY A CA 1
ATOM 2273 C C . GLY A 1 290 ? 2.362 8.510 -8.001 1.00 59.62 290 GLY A C 1
ATOM 2274 O O . GLY A 1 290 ? 3.281 7.938 -8.577 1.00 59.62 290 GLY A O 1
ATOM 2275 N N . SER A 1 291 ? 2.554 9.156 -6.840 1.00 57.84 291 SER A N 1
ATOM 2276 C CA . SER A 1 291 ? 3.866 9.314 -6.204 1.00 57.84 291 SER A CA 1
ATOM 2277 C C . SER A 1 291 ? 4.428 8.067 -5.495 1.00 57.84 291 SER A C 1
ATOM 2279 O O . SER A 1 291 ? 5.604 8.039 -5.144 1.00 57.84 291 SER A O 1
ATOM 2281 N N . VAL A 1 292 ? 3.611 7.048 -5.237 1.00 60.22 292 VAL A N 1
ATOM 2282 C CA . VAL A 1 292 ? 4.022 5.784 -4.602 1.00 60.22 292 VAL A CA 1
ATOM 2283 C C . VAL A 1 292 ? 4.372 4.727 -5.650 1.00 60.22 292 VAL A C 1
ATOM 2285 O O . VAL A 1 292 ? 5.088 3.791 -5.336 1.00 60.22 292 VAL A O 1
ATOM 2288 N N . PHE A 1 293 ? 3.980 4.894 -6.913 1.00 61.97 293 PHE A N 1
ATOM 2289 C CA . PHE A 1 293 ? 4.344 3.999 -8.022 1.00 61.97 293 PHE A CA 1
ATOM 2290 C C . PHE A 1 293 ? 5.446 4.590 -8.927 1.00 61.97 293 PHE A C 1
ATOM 2292 O O . PHE A 1 293 ? 5.530 4.257 -10.109 1.00 61.97 293 PHE A O 1
ATOM 2299 N N . LEU A 1 294 ? 6.291 5.480 -8.390 1.00 59.56 294 LEU A N 1
ATOM 2300 C CA . LEU A 1 294 ? 7.255 6.266 -9.177 1.00 59.56 294 LEU A CA 1
ATOM 2301 C C . LEU A 1 294 ? 8.531 5.534 -9.585 1.00 59.56 294 LEU A C 1
ATOM 2303 O O . LEU A 1 294 ? 9.219 5.987 -10.493 1.00 59.56 294 LEU A O 1
ATOM 2307 N N . SER A 1 295 ? 8.920 4.462 -8.910 1.00 58.34 295 SER A N 1
ATOM 2308 C CA . SER A 1 295 ? 10.210 3.833 -9.188 1.00 58.34 295 SER A CA 1
ATOM 2309 C C . SER A 1 295 ? 10.100 2.324 -9.179 1.00 58.34 295 SER A C 1
ATOM 2311 O O . SER A 1 295 ? 9.225 1.763 -8.527 1.00 58.34 295 SER A O 1
ATOM 2313 N N . LEU A 1 296 ? 11.053 1.662 -9.831 1.00 59.56 296 LEU A N 1
ATOM 2314 C CA . LEU A 1 296 ? 11.338 0.240 -9.626 1.00 59.56 296 LEU A CA 1
ATOM 2315 C C . LEU A 1 296 ? 11.367 -0.168 -8.141 1.00 59.56 296 LEU A C 1
ATOM 2317 O O . LEU A 1 296 ? 11.052 -1.305 -7.816 1.00 59.56 296 LEU A O 1
ATOM 2321 N N . GLU A 1 297 ? 11.744 0.742 -7.234 1.00 56.12 297 GLU A N 1
ATOM 2322 C CA . GLU A 1 297 ? 11.779 0.465 -5.794 1.00 56.12 297 GLU A CA 1
ATOM 2323 C C . GLU A 1 297 ? 10.381 0.324 -5.181 1.00 56.12 297 GLU A C 1
ATOM 2325 O O . GLU A 1 297 ? 10.213 -0.347 -4.166 1.00 56.12 297 GLU A O 1
ATOM 2330 N N . SER A 1 298 ? 9.383 0.987 -5.764 1.00 58.09 298 SER A N 1
ATOM 2331 C CA . SER A 1 298 ? 8.046 1.129 -5.195 1.00 58.09 298 SER A CA 1
ATOM 2332 C C . SER A 1 298 ? 6.966 0.412 -6.015 1.00 58.09 298 SER A C 1
ATOM 2334 O O . SER A 1 298 ? 5.944 -0.018 -5.472 1.00 58.09 298 SER A O 1
ATOM 2336 N N . GLN A 1 299 ? 7.212 0.214 -7.310 1.00 58.84 299 GLN A N 1
ATOM 2337 C CA . GLN A 1 299 ? 6.365 -0.550 -8.213 1.00 58.84 299 GLN A CA 1
ATOM 2338 C C . GLN A 1 299 ? 6.444 -2.044 -7.875 1.00 58.84 299 GLN A C 1
ATOM 2340 O O . GLN A 1 299 ? 7.516 -2.629 -7.761 1.00 58.84 299 GLN A O 1
ATOM 2345 N N . GLY A 1 300 ? 5.286 -2.658 -7.636 1.00 56.06 300 GLY A N 1
ATOM 2346 C CA . GLY A 1 300 ? 5.173 -4.068 -7.249 1.00 56.06 300 GLY A CA 1
ATOM 2347 C C . GLY A 1 300 ? 5.306 -4.353 -5.753 1.00 56.06 300 GLY A C 1
ATOM 2348 O O . GLY A 1 300 ? 4.943 -5.434 -5.299 1.00 56.06 300 GLY A O 1
ATOM 2349 N N . ALA A 1 301 ? 5.775 -3.386 -4.972 1.00 64.00 301 ALA A N 1
ATOM 2350 C CA . ALA A 1 301 ? 6.112 -3.592 -3.571 1.00 64.00 301 ALA A CA 1
ATOM 2351 C C . ALA A 1 301 ? 5.241 -2.762 -2.606 1.00 64.00 301 ALA A C 1
ATOM 2353 O O . ALA A 1 301 ? 5.461 -2.710 -1.392 1.00 64.00 301 ALA A O 1
ATOM 2354 N N . PHE A 1 302 ? 4.180 -2.181 -3.163 1.00 76.25 302 PHE A N 1
ATOM 2355 C CA . PHE A 1 302 ? 3.114 -1.494 -2.460 1.00 76.25 302 PHE A CA 1
ATOM 2356 C C . PHE A 1 302 ? 1.840 -2.337 -2.449 1.00 76.25 302 PHE A C 1
ATOM 2358 O O . PHE A 1 302 ? 1.315 -2.647 -3.516 1.00 76.25 302 PHE A O 1
ATOM 2365 N N . GLN A 1 303 ? 1.349 -2.688 -1.260 1.00 83.12 303 GLN A N 1
ATOM 2366 C CA . GLN A 1 303 ? 0.020 -3.284 -1.095 1.00 83.12 303 GLN A CA 1
ATOM 2367 C C . GLN A 1 303 ? -0.990 -2.148 -0.913 1.00 83.12 303 GLN A C 1
ATOM 2369 O O . GLN A 1 303 ? -0.815 -1.292 -0.034 1.00 83.12 303 GLN A O 1
ATOM 2374 N N . VAL A 1 304 ? -2.046 -2.140 -1.726 1.00 85.56 304 VAL A N 1
ATOM 2375 C CA . VAL A 1 304 ? -3.143 -1.179 -1.585 1.00 85.56 304 VAL A CA 1
ATOM 2376 C C . VAL A 1 304 ? -4.230 -1.756 -0.693 1.00 85.56 304 VAL A C 1
ATOM 2378 O O . VAL A 1 304 ? -4.558 -2.937 -0.758 1.00 85.56 304 VAL A O 1
ATOM 2381 N N . ASN A 1 305 ? -4.799 -0.905 0.151 1.00 88.38 305 ASN A N 1
ATOM 2382 C CA . ASN A 1 305 ? -6.045 -1.203 0.839 1.00 88.38 305 ASN A CA 1
ATOM 2383 C C . ASN A 1 305 ? -7.084 -0.279 0.222 1.00 88.38 305 ASN A C 1
ATOM 2385 O O . ASN A 1 305 ? -6.847 0.922 0.171 1.00 88.38 305 ASN A O 1
ATOM 2389 N N . LEU A 1 306 ? -8.186 -0.818 -0.273 1.00 90.19 306 LEU A N 1
ATOM 2390 C CA . LEU A 1 306 ? -9.235 -0.089 -0.966 1.00 90.19 306 LEU A CA 1
ATOM 2391 C C . LEU A 1 306 ? -10.549 -0.226 -0.210 1.00 90.19 306 LEU A C 1
ATOM 2393 O O . LEU A 1 306 ? -10.825 -1.243 0.426 1.00 90.19 306 LEU A O 1
ATOM 2397 N N . ILE A 1 307 ? -11.365 0.816 -0.297 1.00 89.81 307 ILE A N 1
ATOM 2398 C CA . ILE A 1 307 ? -12.702 0.834 0.279 1.00 89.81 307 ILE A CA 1
ATOM 2399 C C . ILE A 1 307 ? -13.703 0.656 -0.852 1.00 89.81 307 ILE A C 1
ATOM 2401 O O . ILE A 1 307 ? -13.657 1.388 -1.836 1.00 89.81 307 ILE A O 1
ATOM 2405 N N . TRP A 1 308 ? -14.621 -0.282 -0.684 1.00 90.19 308 TRP A N 1
ATOM 2406 C CA . TRP A 1 308 ? -15.791 -0.427 -1.533 1.00 90.19 308 TRP A CA 1
ATOM 2407 C C . TRP A 1 308 ? -16.992 0.196 -0.823 1.00 90.19 308 TRP A C 1
ATOM 2409 O O . TRP A 1 308 ? -17.264 -0.133 0.335 1.00 90.19 308 TRP A O 1
ATOM 2419 N N . ASP A 1 309 ? -17.692 1.107 -1.496 1.00 83.88 309 ASP A N 1
ATOM 2420 C CA . ASP A 1 309 ? -18.893 1.762 -0.957 1.00 83.88 309 ASP A CA 1
ATOM 2421 C C . ASP A 1 309 ? -20.211 1.196 -1.503 1.00 83.88 309 ASP A C 1
ATOM 2423 O O . ASP A 1 309 ? -21.275 1.732 -1.206 1.00 83.88 309 ASP A O 1
ATOM 2427 N N . GLY A 1 310 ? -20.135 0.123 -2.292 1.00 81.56 310 GLY A N 1
ATOM 2428 C CA . GLY A 1 310 ? -21.272 -0.479 -2.980 1.00 81.56 310 GLY A CA 1
ATOM 2429 C C . GLY A 1 310 ? -21.229 -0.272 -4.489 1.00 81.56 310 GLY A C 1
ATOM 2430 O O . GLY A 1 310 ? -21.627 -1.179 -5.213 1.00 81.56 310 GLY A O 1
ATOM 2431 N N . GLU A 1 311 ? -20.675 0.849 -4.952 1.00 82.56 311 GLU A N 1
ATOM 2432 C CA . GLU A 1 311 ? -20.672 1.230 -6.370 1.00 82.56 311 GLU A CA 1
ATOM 2433 C C . GLU A 1 311 ? -19.264 1.506 -6.902 1.00 82.56 311 GLU A C 1
ATOM 2435 O O . GLU A 1 311 ? -18.951 1.181 -8.048 1.00 82.56 311 GLU A O 1
ATOM 2440 N N . GLN A 1 312 ? -18.409 2.127 -6.088 1.00 83.62 312 GLN A N 1
ATOM 2441 C CA . GLN A 1 312 ? -17.103 2.612 -6.505 1.00 83.62 312 GLN A CA 1
ATOM 2442 C C . GLN A 1 312 ? -16.003 2.248 -5.511 1.00 83.62 312 GLN A C 1
ATOM 2444 O O . GLN A 1 312 ? -16.185 2.162 -4.292 1.00 83.62 312 GLN A O 1
ATOM 2449 N N . LEU A 1 313 ? -14.798 2.107 -6.063 1.00 85.56 313 LEU A N 1
ATOM 2450 C CA . LEU A 1 313 ? -13.580 2.029 -5.276 1.00 85.56 313 LEU A CA 1
ATOM 2451 C C . LEU A 1 313 ? -13.197 3.417 -4.789 1.00 85.56 313 LEU A C 1
ATOM 2453 O O . LEU A 1 313 ? -12.816 4.296 -5.561 1.00 85.56 313 LEU A O 1
ATOM 2457 N N . LYS A 1 314 ? -13.230 3.585 -3.475 1.00 82.75 314 LYS A N 1
ATOM 2458 C CA . LYS A 1 314 ? -12.636 4.722 -2.792 1.00 82.75 314 LYS A CA 1
ATOM 2459 C C . LYS A 1 314 ? -11.220 4.366 -2.381 1.00 82.75 314 LYS A C 1
ATOM 2461 O O . LYS A 1 314 ? -10.962 3.338 -1.758 1.00 82.75 314 LYS A O 1
ATOM 2466 N N . MET A 1 315 ? -10.300 5.260 -2.712 1.00 69.12 315 MET A N 1
ATOM 2467 C CA . MET A 1 315 ? -8.905 5.162 -2.307 1.00 69.12 315 MET A CA 1
ATOM 2468 C C . MET A 1 315 ? -8.768 5.733 -0.890 1.00 69.12 315 MET A C 1
ATOM 2470 O O . MET A 1 315 ? -8.867 6.954 -0.724 1.00 69.12 315 MET A O 1
ATOM 2474 N N . PRO A 1 316 ? -8.558 4.924 0.164 1.00 62.53 316 PRO A N 1
ATOM 2475 C CA . PRO A 1 316 ? -8.123 5.490 1.430 1.00 62.53 316 PRO A CA 1
ATOM 2476 C C . PRO A 1 316 ? -6.702 6.044 1.267 1.00 62.53 316 PRO A C 1
ATOM 2478 O O . PRO A 1 316 ? -5.926 5.577 0.446 1.00 62.53 316 PRO A O 1
ATOM 2481 N N . GLN A 1 317 ? -6.312 7.013 2.094 1.00 58.41 317 GLN A N 1
ATOM 2482 C CA . GLN A 1 317 ? -4.943 7.556 2.113 1.00 58.41 317 GLN A CA 1
ATOM 2483 C C . GLN A 1 317 ? -3.907 6.589 2.742 1.00 58.41 317 GLN A C 1
ATOM 2485 O O . GLN A 1 317 ? -2.906 7.037 3.301 1.00 58.41 317 GLN A O 1
ATOM 2490 N N . SER A 1 318 ? -4.141 5.270 2.747 1.00 64.06 318 SER A N 1
ATOM 2491 C CA . SER A 1 318 ? -3.313 4.297 3.477 1.00 64.06 318 SER A CA 1
ATOM 2492 C C . SER A 1 318 ? -3.050 3.017 2.691 1.00 64.06 318 SER A C 1
ATOM 2494 O O . SER A 1 318 ? -3.967 2.260 2.398 1.00 64.06 318 SER A O 1
ATOM 2496 N N . GLY A 1 319 ? -1.773 2.734 2.439 1.00 67.69 319 GLY A N 1
ATOM 2497 C CA . GLY A 1 319 ? -1.307 1.445 1.928 1.00 67.69 319 GLY A CA 1
ATOM 2498 C C . GLY A 1 319 ? 0.013 1.037 2.574 1.00 67.69 319 GLY A C 1
ATOM 2499 O O . GLY A 1 319 ? 0.594 1.793 3.362 1.00 67.69 319 GLY A O 1
ATOM 2500 N N . TYR A 1 320 ? 0.465 -0.175 2.268 1.00 66.62 320 TYR A N 1
ATOM 2501 C CA . TYR A 1 320 ? 1.667 -0.752 2.856 1.00 66.62 320 TYR A CA 1
ATOM 2502 C C . TYR A 1 320 ? 2.865 -0.584 1.943 1.00 66.62 320 TYR A C 1
ATOM 2504 O O . TYR A 1 320 ? 3.015 -1.303 0.959 1.00 66.62 320 TYR A O 1
ATOM 2512 N N . THR A 1 321 ? 3.745 0.348 2.305 1.00 63.31 321 THR A N 1
ATOM 2513 C CA . THR A 1 321 ? 5.064 0.533 1.695 1.00 63.31 321 THR A CA 1
ATOM 2514 C C . THR A 1 321 ? 6.113 -0.240 2.502 1.00 63.31 321 THR A C 1
ATOM 2516 O O . THR A 1 321 ? 6.926 0.354 3.214 1.00 63.31 321 THR A O 1
ATOM 2519 N N . ASN A 1 322 ? 6.086 -1.572 2.484 1.00 59.91 322 ASN A N 1
ATOM 2520 C CA . ASN A 1 322 ? 7.254 -2.336 2.927 1.00 59.91 322 ASN A CA 1
ATOM 2521 C C . ASN A 1 322 ? 7.470 -3.527 2.015 1.00 59.91 322 ASN A C 1
ATOM 2523 O O . ASN A 1 322 ? 6.795 -4.552 2.070 1.00 59.91 322 ASN A O 1
ATOM 2527 N N . THR A 1 323 ? 8.460 -3.340 1.169 1.00 55.72 323 THR A N 1
ATOM 2528 C CA . THR A 1 323 ? 8.586 -3.959 -0.134 1.00 55.72 323 THR A CA 1
ATOM 2529 C C . THR A 1 323 ? 8.988 -5.432 -0.084 1.00 55.72 323 THR A C 1
ATOM 2531 O O . THR A 1 323 ? 8.956 -6.108 -1.102 1.00 55.72 323 THR A O 1
ATOM 2534 N N . HIS A 1 324 ? 9.312 -5.973 1.099 1.00 60.22 324 HIS A N 1
ATOM 2535 C CA . HIS A 1 324 ? 9.879 -7.323 1.235 1.00 60.22 324 HIS A CA 1
ATOM 2536 C C . HIS A 1 324 ? 9.382 -8.111 2.452 1.00 60.22 324 HIS A C 1
ATOM 2538 O O . HIS A 1 324 ? 10.036 -9.070 2.869 1.00 60.22 324 HIS A O 1
ATOM 2544 N N . ARG A 1 325 ? 8.291 -7.693 3.103 1.00 72.44 325 ARG A N 1
ATOM 2545 C CA . ARG A 1 325 ? 7.792 -8.394 4.294 1.00 72.44 325 ARG A CA 1
ATOM 2546 C C . ARG A 1 325 ? 6.283 -8.551 4.232 1.00 72.44 325 ARG A C 1
ATOM 2548 O O . ARG A 1 325 ? 5.609 -7.572 3.945 1.00 72.44 325 ARG A O 1
ATOM 2555 N N . PRO A 1 326 ? 5.744 -9.729 4.570 1.00 82.88 326 PRO A N 1
ATOM 2556 C CA . PRO A 1 326 ? 4.317 -9.851 4.799 1.00 82.88 326 PRO A CA 1
ATOM 2557 C C . PRO A 1 326 ? 3.876 -8.890 5.925 1.00 82.88 326 PRO A C 1
ATOM 2559 O O . PRO A 1 326 ? 4.603 -8.766 6.936 1.00 82.88 326 PRO A O 1
ATOM 2562 N N . PRO A 1 327 ? 2.730 -8.198 5.771 1.00 88.25 327 PRO A N 1
ATOM 2563 C CA . PRO A 1 327 ? 2.150 -7.396 6.842 1.00 88.25 327 PRO A CA 1
ATOM 2564 C C . PRO A 1 327 ? 1.826 -8.275 8.056 1.00 88.25 327 PRO A C 1
ATOM 2566 O O . PRO A 1 327 ? 1.739 -9.502 7.965 1.00 88.25 327 PRO A O 1
ATOM 2569 N N . THR A 1 328 ? 1.697 -7.651 9.224 1.00 92.94 328 THR A N 1
ATOM 2570 C CA . THR A 1 328 ? 1.212 -8.347 10.421 1.00 92.94 328 THR A CA 1
ATOM 2571 C C . THR A 1 328 ? -0.306 -8.240 10.542 1.00 92.94 328 THR A C 1
ATOM 2573 O O . THR A 1 328 ? -0.922 -7.404 9.879 1.00 92.94 328 THR A O 1
ATOM 2576 N N . LEU A 1 329 ? -0.925 -9.052 11.398 1.00 95.94 329 LEU A N 1
ATOM 2577 C CA . LEU A 1 329 ? -2.353 -8.936 11.683 1.00 95.94 329 LEU A CA 1
ATOM 2578 C C . LEU A 1 329 ? -2.701 -7.551 12.249 1.00 95.94 329 LEU A C 1
ATOM 2580 O O . LEU A 1 329 ? -3.673 -6.944 11.807 1.00 95.94 329 LEU A O 1
ATOM 2584 N N . GLU A 1 330 ? -1.871 -7.007 13.143 1.00 94.88 330 GLU A N 1
ATOM 2585 C CA . GLU A 1 330 ? -2.009 -5.639 13.658 1.00 94.88 330 GLU A CA 1
ATOM 2586 C C . GLU A 1 330 ? -2.133 -4.616 12.520 1.00 94.88 330 GLU A C 1
ATOM 2588 O O . GLU A 1 330 ? -2.972 -3.712 12.551 1.00 94.88 330 GLU A O 1
ATOM 2593 N N . TYR A 1 331 ? -1.304 -4.785 11.487 1.00 90.31 331 TYR A N 1
ATOM 2594 C CA . TYR A 1 331 ? -1.283 -3.915 10.324 1.00 90.31 331 TYR A CA 1
ATOM 2595 C C . TYR A 1 331 ? -2.588 -3.996 9.522 1.00 90.31 331 TYR A C 1
ATOM 2597 O O . TYR A 1 331 ? -3.134 -2.958 9.144 1.00 90.31 331 TYR A O 1
ATOM 2605 N N . ILE A 1 332 ? -3.102 -5.210 9.296 1.00 93.44 332 ILE A N 1
ATOM 2606 C CA . ILE A 1 332 ? -4.378 -5.424 8.598 1.00 93.44 332 ILE A CA 1
ATOM 2607 C C . ILE A 1 332 ? -5.528 -4.780 9.382 1.00 93.44 332 ILE A C 1
ATOM 2609 O O . ILE A 1 332 ? -6.310 -4.017 8.818 1.00 93.44 332 ILE A O 1
ATOM 2613 N N . LEU A 1 333 ? -5.595 -4.977 10.700 1.00 94.88 333 LEU A N 1
ATOM 2614 C CA . LEU A 1 333 ? -6.619 -4.330 11.529 1.00 94.88 333 LEU A CA 1
ATOM 2615 C C . LEU A 1 333 ? -6.542 -2.798 11.423 1.00 94.88 333 LEU A C 1
ATOM 2617 O O . LEU A 1 333 ? -7.555 -2.131 11.209 1.00 94.88 333 LEU A O 1
ATOM 2621 N N . ASN A 1 334 ? -5.335 -2.231 11.512 1.00 89.00 334 ASN A N 1
ATOM 2622 C CA . ASN A 1 334 ? -5.158 -0.783 11.539 1.00 89.00 334 ASN A CA 1
ATOM 2623 C C . ASN A 1 334 ? -5.376 -0.097 10.186 1.00 89.00 334 ASN A C 1
ATOM 2625 O O . ASN A 1 334 ? -6.021 0.953 10.129 1.00 89.00 334 ASN A O 1
ATOM 2629 N N . LEU A 1 335 ? -4.809 -0.642 9.107 1.00 85.94 335 LEU A N 1
ATOM 2630 C CA . LEU A 1 335 ? -4.779 0.023 7.801 1.00 85.94 335 LEU A CA 1
ATOM 2631 C C . LEU A 1 335 ? -5.791 -0.520 6.802 1.00 85.94 335 LEU A C 1
ATOM 2633 O O . LEU A 1 335 ? -6.276 0.265 5.989 1.00 85.94 335 LEU A O 1
ATOM 2637 N N . THR A 1 336 ? -6.152 -1.799 6.892 1.00 90.06 336 THR A N 1
ATOM 2638 C CA . THR A 1 336 ? -7.172 -2.404 6.028 1.00 90.06 336 THR A CA 1
ATOM 2639 C C . THR A 1 336 ? -8.567 -2.190 6.612 1.00 90.06 336 THR A C 1
ATOM 2641 O O . THR A 1 336 ? -9.408 -1.581 5.960 1.00 90.06 336 THR A O 1
ATOM 2644 N N . LEU A 1 337 ? -8.796 -2.587 7.871 1.00 92.25 337 LEU A N 1
ATOM 2645 C CA . LEU A 1 337 ? -10.099 -2.416 8.539 1.00 92.25 337 LEU A CA 1
ATOM 2646 C C . LEU A 1 337 ? -10.281 -1.055 9.218 1.00 92.25 337 LEU A C 1
ATOM 2648 O O . LEU A 1 337 ? -11.337 -0.775 9.783 1.00 92.25 337 LEU A O 1
ATOM 2652 N N . ARG A 1 338 ? -9.261 -0.187 9.177 1.00 89.69 338 ARG A N 1
ATOM 2653 C CA . ARG A 1 338 ? -9.294 1.159 9.779 1.00 89.69 338 ARG A CA 1
ATOM 2654 C C . ARG A 1 338 ? -9.623 1.153 11.279 1.00 89.69 338 ARG A C 1
ATOM 2656 O O . ARG A 1 338 ? -10.131 2.151 11.796 1.00 89.69 338 ARG A O 1
ATOM 2663 N N . MET A 1 339 ? -9.296 0.068 11.983 1.00 91.62 339 MET A N 1
ATOM 2664 C CA . MET A 1 339 ? -9.502 -0.060 13.423 1.00 91.62 339 MET A CA 1
ATOM 2665 C C . MET A 1 339 ? -8.380 0.657 14.189 1.00 91.62 339 MET A C 1
ATOM 2667 O O . MET A 1 339 ? -7.205 0.294 14.057 1.00 91.62 339 MET A O 1
ATOM 2671 N N . PRO A 1 340 ? -8.694 1.672 15.011 1.00 90.25 340 PRO A N 1
ATOM 2672 C CA . PRO A 1 340 ? -7.713 2.278 15.902 1.00 90.25 340 PRO A CA 1
ATOM 2673 C C . PRO A 1 340 ? -7.082 1.237 16.836 1.00 90.25 340 PRO A C 1
ATOM 2675 O O . PRO A 1 340 ? -7.748 0.312 17.290 1.00 90.25 340 PRO A O 1
ATOM 2678 N N . TYR A 1 341 ? -5.808 1.425 17.195 1.00 89.81 341 TYR A N 1
ATOM 2679 C CA . TYR A 1 341 ? -5.100 0.543 18.139 1.00 89.81 341 TYR A CA 1
ATOM 2680 C C . TYR A 1 341 ? -5.807 0.398 19.493 1.00 89.81 341 TYR A C 1
ATOM 2682 O O . TYR A 1 341 ? -5.615 -0.592 20.187 1.00 89.81 341 TYR A O 1
ATOM 2690 N N . CYS A 1 342 ? -6.601 1.395 19.891 1.00 91.75 342 CYS A N 1
ATOM 2691 C CA . CYS A 1 342 ? -7.362 1.356 21.132 1.00 91.75 342 CYS A CA 1
ATOM 2692 C C . CYS A 1 342 ? -8.633 0.505 21.057 1.00 91.75 342 CYS A C 1
ATOM 2694 O O . CYS A 1 342 ? -9.224 0.274 22.103 1.00 91.75 342 CYS A O 1
ATOM 2696 N N . ASP A 1 343 ? -9.051 0.049 19.873 1.00 94.88 343 ASP A N 1
ATOM 2697 C CA . ASP A 1 343 ? -10.293 -0.712 19.693 1.00 94.88 343 ASP A CA 1
ATOM 2698 C C . ASP A 1 343 ? -10.066 -2.228 19.742 1.00 94.88 343 ASP A C 1
ATOM 2700 O O . ASP A 1 343 ? -11.033 -2.994 19.768 1.00 94.88 343 ASP A O 1
ATOM 2704 N N . PHE A 1 344 ? -8.810 -2.683 19.786 1.00 96.19 344 PHE A N 1
ATOM 2705 C CA . PHE A 1 344 ? -8.483 -4.100 19.867 1.00 96.19 344 PHE A CA 1
ATOM 2706 C C . PHE A 1 344 ? -7.357 -4.411 20.857 1.00 96.19 344 PHE A C 1
ATOM 2708 O O . PHE A 1 344 ? -6.518 -3.579 21.192 1.00 96.19 344 PHE A O 1
ATOM 2715 N N . ASN A 1 345 ? -7.350 -5.650 21.337 1.00 96.25 345 ASN A N 1
ATOM 2716 C CA . ASN A 1 345 ? -6.282 -6.237 22.129 1.00 96.25 345 ASN A CA 1
ATOM 2717 C C . ASN A 1 345 ? -5.718 -7.432 21.358 1.00 96.25 345 ASN A C 1
ATOM 2719 O O . ASN A 1 345 ? -6.412 -8.436 21.188 1.00 96.25 345 ASN A O 1
ATOM 2723 N N . LEU A 1 346 ? -4.479 -7.294 20.888 1.00 96.88 346 LEU A N 1
ATOM 2724 C CA . LEU A 1 346 ? -3.779 -8.292 20.090 1.00 96.88 346 LEU A CA 1
ATOM 2725 C C . LEU A 1 346 ? -2.554 -8.813 20.860 1.00 96.88 346 LEU A C 1
ATOM 2727 O O . LEU A 1 346 ? -1.560 -8.091 20.978 1.00 96.88 346 LEU A O 1
ATOM 2731 N N . PRO A 1 347 ? -2.605 -10.051 21.387 1.00 96.75 347 PRO A N 1
ATOM 2732 C CA . PRO A 1 347 ? -1.434 -10.710 21.953 1.00 96.75 347 PRO A CA 1
ATOM 2733 C C . PRO A 1 347 ? -0.315 -10.836 20.917 1.00 96.75 347 PRO A C 1
ATOM 2735 O O . PRO A 1 347 ? -0.572 -11.100 19.741 1.00 96.75 347 PRO A O 1
ATOM 2738 N N . LYS A 1 348 ? 0.940 -10.695 21.353 1.00 95.12 348 LYS A N 1
ATOM 2739 C CA . LYS A 1 348 ? 2.111 -10.700 20.461 1.00 95.12 348 LYS A CA 1
ATOM 2740 C C . LYS A 1 348 ? 2.238 -12.007 19.671 1.00 95.12 348 LYS A C 1
ATOM 2742 O O . LYS A 1 348 ? 2.706 -12.006 18.539 1.00 95.12 348 LYS A O 1
ATOM 2747 N N . GLU A 1 349 ? 1.807 -13.117 20.256 1.00 95.88 349 GLU A N 1
ATOM 2748 C CA . GLU A 1 349 ? 1.837 -14.465 19.680 1.00 95.88 349 GLU A CA 1
ATOM 2749 C C . GLU A 1 349 ? 0.786 -14.657 18.571 1.00 95.88 349 GLU A C 1
ATOM 2751 O O . GLU A 1 349 ? 0.897 -15.565 17.737 1.00 95.88 349 GLU A O 1
ATOM 2756 N N . LEU A 1 350 ? -0.239 -13.800 18.568 1.00 97.00 350 LEU A N 1
ATOM 2757 C CA . LEU A 1 350 ? -1.304 -13.767 17.569 1.00 97.00 350 LEU A CA 1
ATOM 2758 C C . LEU A 1 350 ? -1.085 -12.670 16.521 1.00 97.00 350 LEU A C 1
ATOM 2760 O O . LEU A 1 350 ? -1.802 -12.651 15.523 1.00 97.00 350 LEU A O 1
ATOM 2764 N N . ASP A 1 351 ? -0.079 -11.801 16.688 1.00 96.88 351 ASP A N 1
ATOM 2765 C CA . ASP A 1 351 ? 0.332 -10.831 15.666 1.00 96.88 351 ASP A CA 1
ATOM 2766 C C . ASP A 1 351 ? 1.126 -11.510 14.537 1.00 96.88 351 ASP A C 1
ATOM 2768 O O . ASP A 1 351 ? 2.332 -11.333 14.338 1.00 96.88 351 ASP A O 1
ATOM 2772 N N . ILE A 1 352 ? 0.423 -12.380 13.820 1.00 95.38 352 ILE A N 1
ATOM 2773 C CA . ILE A 1 352 ? 0.976 -13.226 12.773 1.00 95.38 352 ILE A CA 1
ATOM 2774 C C . ILE A 1 352 ? 1.258 -12.465 11.493 1.00 95.38 352 ILE A C 1
ATOM 2776 O O . ILE A 1 352 ? 0.724 -11.389 11.240 1.00 95.38 352 ILE A O 1
ATOM 2780 N N . LYS A 1 353 ? 2.072 -13.083 10.640 1.00 93.69 353 LYS A N 1
ATOM 2781 C CA . LYS A 1 353 ? 2.246 -12.661 9.256 1.00 93.69 353 LYS A CA 1
ATOM 2782 C C . LYS A 1 353 ? 1.043 -13.084 8.425 1.00 93.69 353 LYS A C 1
ATOM 2784 O O . LYS A 1 353 ? 0.703 -14.260 8.399 1.00 93.69 353 LYS A O 1
ATOM 2789 N N . ILE A 1 354 ? 0.442 -12.114 7.750 1.00 91.75 354 ILE A N 1
ATOM 2790 C CA . ILE A 1 354 ? -0.638 -12.316 6.787 1.00 91.75 354 ILE A CA 1
ATOM 2791 C C . ILE A 1 354 ? -0.030 -12.239 5.384 1.00 91.75 354 ILE A C 1
ATOM 2793 O O . ILE A 1 354 ? 0.863 -11.411 5.180 1.00 91.75 354 ILE A O 1
ATOM 2797 N N . PRO A 1 355 ? -0.453 -13.085 4.426 1.00 87.88 355 PRO A N 1
ATOM 2798 C CA . PRO A 1 355 ? 0.042 -13.023 3.060 1.00 87.88 355 PRO A CA 1
ATOM 2799 C C . PRO A 1 355 ? -0.039 -11.619 2.473 1.00 87.88 355 PRO A C 1
ATOM 2801 O O . PRO A 1 355 ? -0.971 -10.856 2.726 1.00 87.88 355 PRO A O 1
ATOM 2804 N N . TYR A 1 356 ? 0.968 -11.301 1.672 1.00 86.44 356 TYR A N 1
ATOM 2805 C CA . TYR A 1 356 ? 1.012 -10.053 0.936 1.00 86.44 356 TYR A CA 1
ATOM 2806 C C . TYR A 1 356 ? -0.043 -10.054 -0.174 1.00 86.44 356 TYR A C 1
ATOM 2808 O O . TYR A 1 356 ? -0.181 -11.039 -0.902 1.00 86.44 356 TYR A O 1
ATOM 2816 N N . GLY A 1 357 ? -0.747 -8.938 -0.324 1.00 88.94 357 GLY A N 1
ATOM 2817 C CA . GLY A 1 357 ? -1.758 -8.765 -1.355 1.00 88.94 357 GLY A CA 1
ATOM 2818 C C . GLY A 1 357 ? -2.539 -7.477 -1.159 1.00 88.94 357 GLY A C 1
ATOM 2819 O O . GLY A 1 357 ? -2.451 -6.841 -0.111 1.00 88.94 357 GLY A O 1
ATOM 2820 N N . ASP A 1 358 ? -3.294 -7.090 -2.173 1.00 91.44 358 ASP A N 1
ATOM 2821 C CA . ASP A 1 358 ? -4.193 -5.953 -2.067 1.00 91.44 358 ASP A CA 1
ATOM 2822 C C . ASP A 1 358 ? -5.471 -6.350 -1.339 1.00 91.44 358 ASP A C 1
ATOM 2824 O O . ASP A 1 358 ? -5.941 -7.480 -1.454 1.00 91.44 358 ASP A O 1
ATOM 2828 N N . TRP A 1 359 ? -6.052 -5.411 -0.606 1.00 93.88 359 TRP A N 1
ATOM 2829 C CA . TRP A 1 359 ? -7.274 -5.647 0.151 1.00 93.88 359 TRP A CA 1
ATOM 2830 C C . TRP A 1 359 ? -8.379 -4.729 -0.320 1.00 93.88 359 TRP A C 1
ATOM 2832 O O . TRP A 1 359 ? -8.148 -3.537 -0.503 1.00 93.88 359 TRP A O 1
ATOM 2842 N N . ILE A 1 360 ? -9.590 -5.259 -0.447 1.00 95.06 360 ILE A N 1
ATOM 2843 C CA . ILE A 1 360 ? -10.800 -4.468 -0.672 1.00 95.06 360 ILE A CA 1
ATOM 2844 C C . ILE A 1 360 ? -11.771 -4.773 0.457 1.00 95.06 360 ILE A C 1
ATOM 2846 O O . ILE A 1 360 ? -12.029 -5.939 0.755 1.00 95.06 360 ILE A O 1
ATOM 2850 N N . VAL A 1 361 ? -12.291 -3.725 1.093 1.00 94.62 361 VAL A N 1
ATOM 2851 C CA . VAL A 1 361 ? -13.190 -3.838 2.244 1.00 94.62 361 VAL A CA 1
ATOM 2852 C C . VAL A 1 361 ? -14.468 -3.055 1.989 1.00 94.62 361 VAL A C 1
ATOM 2854 O O . VAL A 1 361 ? -14.426 -1.862 1.683 1.00 94.62 361 VAL A O 1
ATOM 2857 N N . ARG A 1 362 ? -15.607 -3.719 2.174 1.00 93.81 362 ARG A N 1
ATOM 2858 C CA . ARG A 1 362 ? -16.938 -3.119 2.201 1.00 93.81 362 ARG A CA 1
ATOM 2859 C C . ARG A 1 362 ? -17.139 -2.384 3.527 1.00 93.81 362 ARG A C 1
ATOM 2861 O O . ARG A 1 362 ? -17.246 -3.010 4.581 1.00 93.81 362 ARG A O 1
ATOM 2868 N N . THR A 1 363 ? -17.144 -1.053 3.499 1.00 87.06 363 THR A N 1
ATOM 2869 C CA . THR A 1 363 ? -17.157 -0.254 4.745 1.00 87.06 363 THR A CA 1
ATOM 2870 C C . THR A 1 363 ? -18.540 -0.005 5.338 1.00 87.06 363 THR A C 1
ATOM 2872 O O . THR A 1 363 ? -18.632 0.379 6.500 1.00 87.06 363 THR A O 1
ATOM 2875 N N . ASP A 1 364 ? -19.601 -0.220 4.567 1.00 88.25 364 ASP A N 1
ATOM 2876 C CA . ASP A 1 364 ? -20.997 -0.170 5.013 1.00 88.25 364 ASP A CA 1
ATOM 2877 C C . ASP A 1 364 ? -21.406 -1.411 5.827 1.00 88.25 364 ASP A C 1
ATOM 2879 O O . ASP A 1 364 ? -22.383 -1.361 6.574 1.00 88.25 364 ASP A O 1
ATOM 2883 N N . SER A 1 365 ? -20.633 -2.501 5.769 1.00 91.94 365 SER A N 1
ATOM 2884 C CA . SER A 1 365 ? -20.856 -3.677 6.614 1.00 91.94 365 SER A CA 1
ATOM 2885 C C . SER A 1 365 ? -20.455 -3.420 8.076 1.00 91.94 365 SER A C 1
ATOM 2887 O O . SER A 1 365 ? -19.396 -2.836 8.326 1.00 91.94 365 SER A O 1
ATOM 2889 N N . PRO A 1 366 ? -21.222 -3.912 9.071 1.00 94.50 366 PRO A N 1
ATOM 2890 C CA . PRO A 1 366 ? -20.843 -3.842 10.479 1.00 94.50 366 PRO A CA 1
ATOM 2891 C C . PRO A 1 366 ? -19.445 -4.415 10.751 1.00 94.50 366 PRO A C 1
ATOM 2893 O O . PRO A 1 366 ? -19.078 -5.466 10.229 1.00 94.50 366 PRO A O 1
ATOM 2896 N N . MET A 1 367 ? -18.686 -3.791 11.658 1.00 95.12 367 MET A N 1
ATOM 2897 C CA . MET A 1 367 ? -17.321 -4.228 12.006 1.00 95.12 367 MET A CA 1
ATOM 2898 C C . MET A 1 367 ? -17.241 -5.711 12.413 1.00 95.12 367 MET A C 1
ATOM 2900 O O . MET A 1 367 ? -16.298 -6.406 12.057 1.00 95.12 367 MET A O 1
ATOM 2904 N N . ALA A 1 368 ? -18.254 -6.228 13.116 1.00 96.88 368 ALA A N 1
ATOM 2905 C CA . ALA A 1 368 ? -18.320 -7.644 13.485 1.00 96.88 368 ALA A CA 1
ATOM 2906 C C . ALA A 1 368 ? -18.369 -8.580 12.261 1.00 96.88 368 ALA A C 1
ATOM 2908 O O . ALA A 1 368 ? -17.853 -9.692 12.303 1.00 96.88 368 ALA A O 1
ATOM 2909 N N . GLU A 1 369 ? -19.000 -8.154 11.167 1.00 96.44 369 GLU A N 1
ATOM 2910 C CA . GLU A 1 369 ? -19.042 -8.910 9.914 1.00 96.44 369 GLU A CA 1
ATOM 2911 C C . GLU A 1 369 ? -17.731 -8.822 9.146 1.00 96.44 369 GLU A C 1
ATOM 2913 O O . GLU A 1 369 ? -17.263 -9.847 8.655 1.00 96.44 369 GLU A O 1
ATOM 2918 N N . GLN A 1 370 ? -17.107 -7.642 9.114 1.00 96.31 370 GLN A N 1
ATOM 2919 C CA . GLN A 1 370 ? -15.768 -7.473 8.547 1.00 96.31 370 GLN A CA 1
ATOM 2920 C C . GLN A 1 370 ? -14.752 -8.367 9.271 1.00 96.31 370 GLN A C 1
ATOM 2922 O O . GLN A 1 370 ? -14.000 -9.097 8.633 1.00 96.31 370 GLN A O 1
ATOM 2927 N N . LEU A 1 371 ? -14.774 -8.389 10.606 1.00 97.62 371 LEU A N 1
ATOM 2928 C CA . LEU A 1 371 ? -13.888 -9.242 11.397 1.00 97.62 371 LEU A CA 1
ATOM 2929 C C . LEU A 1 371 ? -14.146 -10.730 11.150 1.00 97.62 371 LEU A C 1
ATOM 2931 O O . LEU A 1 371 ? -13.189 -11.465 10.947 1.00 97.62 371 LEU A O 1
ATOM 2935 N N . ARG A 1 372 ? -15.409 -11.170 11.062 1.00 96.88 372 ARG A N 1
ATOM 2936 C CA . ARG A 1 372 ? -15.734 -12.560 10.689 1.00 96.88 372 ARG A CA 1
ATOM 2937 C C . ARG A 1 372 ? -15.216 -12.931 9.297 1.00 96.88 372 ARG A C 1
ATOM 2939 O O . ARG A 1 372 ? -14.651 -14.006 9.139 1.00 96.88 372 ARG A O 1
ATOM 2946 N N . ALA A 1 373 ? -15.351 -12.044 8.312 1.00 97.12 373 ALA A N 1
ATOM 2947 C CA . ALA A 1 373 ? -14.782 -12.262 6.982 1.00 97.12 373 ALA A CA 1
ATOM 2948 C C . ALA A 1 373 ? -13.242 -12.354 7.037 1.00 97.12 373 ALA A C 1
ATOM 2950 O O . ALA A 1 373 ? -12.637 -13.198 6.378 1.00 97.12 373 ALA A O 1
ATOM 2951 N N . LEU A 1 374 ? -12.595 -11.531 7.867 1.00 97.56 374 LEU A N 1
ATOM 2952 C CA . LEU A 1 374 ? -11.149 -11.596 8.067 1.00 97.56 374 LEU A CA 1
ATOM 2953 C C . LEU A 1 374 ? -10.713 -12.917 8.728 1.00 97.56 374 LEU A C 1
ATOM 2955 O O . LEU A 1 374 ? -9.694 -13.470 8.323 1.00 97.56 374 LEU A O 1
ATOM 2959 N N . GLU A 1 375 ? -11.473 -13.454 9.690 1.00 97.50 375 GLU A N 1
ATOM 2960 C CA . GLU A 1 375 ? -11.210 -14.780 10.284 1.00 97.50 375 GLU A CA 1
ATOM 2961 C C . GLU A 1 375 ? -11.162 -15.880 9.215 1.00 97.50 375 GLU A C 1
ATOM 2963 O O . GLU A 1 375 ? -10.274 -16.731 9.257 1.00 97.50 375 GLU A O 1
ATOM 2968 N N . GLU A 1 376 ? -12.073 -15.845 8.235 1.00 96.81 376 GLU A N 1
ATOM 2969 C CA . GLU A 1 376 ? -12.104 -16.816 7.133 1.00 96.81 376 GLU A CA 1
ATOM 2970 C C . GLU A 1 376 ? -10.819 -16.760 6.296 1.00 96.81 376 GLU A C 1
ATOM 2972 O O . GLU A 1 376 ? -10.229 -17.802 6.008 1.00 96.81 376 GLU A O 1
ATOM 2977 N N . ILE A 1 377 ? -10.349 -15.554 5.954 1.00 97.00 377 ILE A N 1
ATOM 2978 C CA . ILE A 1 377 ? -9.107 -15.374 5.186 1.00 97.00 377 ILE A CA 1
ATOM 2979 C C . ILE A 1 377 ? -7.895 -15.813 6.009 1.00 97.00 377 ILE A C 1
ATOM 2981 O O . ILE A 1 377 ? -7.035 -16.525 5.496 1.00 97.00 377 ILE A O 1
ATOM 2985 N N . ILE A 1 378 ? -7.828 -15.435 7.290 1.00 96.69 378 ILE A N 1
ATOM 2986 C CA . ILE A 1 378 ? -6.741 -15.853 8.184 1.00 96.69 378 ILE A CA 1
ATOM 2987 C C . ILE A 1 378 ? -6.671 -17.378 8.254 1.00 96.69 378 ILE A C 1
ATOM 2989 O O . ILE A 1 378 ? -5.585 -17.945 8.116 1.00 96.69 378 ILE A O 1
ATOM 2993 N N . TYR A 1 379 ? -7.809 -18.045 8.445 1.00 96.25 379 TYR A N 1
ATOM 2994 C CA . TYR A 1 379 ? -7.854 -19.498 8.515 1.00 96.25 379 TYR A CA 1
ATOM 2995 C C . TYR A 1 379 ? -7.418 -20.135 7.192 1.00 96.25 379 TYR A C 1
ATOM 2997 O O . TYR A 1 379 ? -6.539 -20.994 7.199 1.00 96.25 379 TYR A O 1
ATOM 3005 N N . ALA A 1 380 ? -7.957 -19.674 6.060 1.00 96.12 380 ALA A N 1
ATOM 3006 C CA . ALA A 1 380 ? -7.614 -20.199 4.739 1.00 96.12 380 ALA A CA 1
ATOM 3007 C C . ALA A 1 380 ? -6.115 -20.061 4.413 1.00 96.12 380 ALA A C 1
ATOM 3009 O O . ALA A 1 380 ? -5.525 -20.956 3.814 1.00 96.12 380 ALA A O 1
ATOM 3010 N N . GLU A 1 381 ? -5.488 -18.962 4.833 1.00 95.06 381 GLU A N 1
ATOM 3011 C CA . GLU A 1 381 ? -4.102 -18.644 4.479 1.00 95.06 381 GLU A CA 1
ATOM 3012 C C . GLU A 1 381 ? -3.059 -19.140 5.481 1.00 95.06 381 GLU A C 1
ATOM 3014 O O . GLU A 1 381 ? -1.885 -19.288 5.139 1.00 95.06 381 GLU A O 1
ATOM 3019 N N . THR A 1 382 ? -3.453 -19.365 6.734 1.00 94.81 382 THR A N 1
ATOM 3020 C CA . THR A 1 382 ? -2.501 -19.674 7.813 1.00 94.81 382 THR A CA 1
ATOM 3021 C C . THR A 1 382 ? -2.841 -20.939 8.587 1.00 94.81 382 THR A C 1
ATOM 3023 O O . THR A 1 382 ? -2.035 -21.380 9.406 1.00 94.81 382 THR A O 1
ATOM 3026 N N . ASN A 1 383 ? -4.017 -21.528 8.342 1.00 95.31 383 ASN A N 1
ATOM 3027 C CA . ASN A 1 383 ? -4.577 -22.645 9.102 1.00 95.31 383 ASN A CA 1
ATOM 3028 C C . ASN A 1 383 ? -4.650 -22.369 10.620 1.00 95.31 383 ASN A C 1
ATOM 3030 O O . ASN A 1 383 ? -4.588 -23.289 11.435 1.00 95.31 383 ASN A O 1
ATOM 3034 N N . ARG A 1 384 ? -4.753 -21.090 11.014 1.00 95.88 384 ARG A N 1
ATOM 3035 C CA . ARG A 1 384 ? -4.940 -20.663 12.406 1.00 95.88 384 ARG A CA 1
ATOM 3036 C C . ARG A 1 384 ? -6.372 -20.201 12.628 1.00 95.88 384 ARG A C 1
ATOM 3038 O O . ARG A 1 384 ? -6.865 -19.321 11.926 1.00 95.88 384 ARG A O 1
ATOM 3045 N N . SER A 1 385 ? -7.022 -20.756 13.643 1.00 96.50 385 SER A N 1
ATOM 3046 C CA . SER A 1 385 ? -8.408 -20.437 14.003 1.00 96.50 385 SER A CA 1
ATOM 3047 C C . SER A 1 385 ? -8.476 -19.218 14.928 1.00 96.50 385 SER A C 1
ATOM 3049 O O . SER A 1 385 ? -8.841 -19.327 16.104 1.00 96.50 385 SER A O 1
ATOM 3051 N N . ILE A 1 386 ? -8.091 -18.054 14.398 1.00 97.12 386 ILE A N 1
ATOM 3052 C CA . ILE A 1 386 ? -8.183 -16.767 15.100 1.00 97.12 386 ILE A CA 1
ATOM 3053 C C . ILE A 1 386 ? -9.644 -16.311 15.168 1.00 97.12 386 ILE A C 1
ATOM 3055 O O . ILE A 1 386 ? -10.393 -16.476 14.207 1.00 97.12 386 ILE A O 1
ATOM 3059 N N . ARG A 1 387 ? -10.040 -15.735 16.307 1.00 97.94 387 ARG A N 1
ATOM 3060 C CA . ARG A 1 387 ? -11.363 -15.151 16.545 1.00 97.94 387 ARG A CA 1
ATOM 3061 C C . ARG A 1 387 ? -11.259 -13.736 17.098 1.00 97.94 387 ARG A C 1
ATOM 3063 O O . ARG A 1 387 ? -10.316 -13.411 17.820 1.00 97.94 387 ARG A O 1
ATOM 3070 N N . PHE A 1 388 ? -12.259 -12.916 16.792 1.00 98.19 388 PHE A N 1
ATOM 3071 C CA . PHE A 1 388 ? -12.411 -11.574 17.340 1.00 98.19 388 PHE A CA 1
ATOM 3072 C C . PHE A 1 388 ? -13.629 -11.504 18.254 1.00 98.19 388 PHE A C 1
ATOM 3074 O O . PHE A 1 388 ? -14.780 -11.537 17.821 1.00 98.19 388 PHE A O 1
ATOM 3081 N N . GLU A 1 389 ? -13.377 -11.356 19.549 1.00 98.00 389 GLU A N 1
ATOM 3082 C CA . GLU A 1 389 ? -14.419 -11.340 20.568 1.00 98.00 389 GLU A CA 1
ATOM 3083 C C . GLU A 1 389 ? -14.612 -9.935 21.129 1.00 98.00 389 GLU A C 1
ATOM 3085 O O . GLU A 1 389 ? -13.708 -9.360 21.737 1.00 98.00 389 GLU A O 1
ATOM 3090 N N . LYS A 1 390 ? -15.816 -9.380 20.979 1.00 97.88 390 LYS A N 1
ATOM 3091 C CA . LYS A 1 390 ? -16.150 -8.087 21.578 1.00 97.88 390 LYS A CA 1
ATOM 3092 C C . LYS A 1 390 ? -16.403 -8.254 23.074 1.00 97.88 390 LYS A C 1
ATOM 3094 O O . LYS A 1 390 ? -17.296 -9.001 23.470 1.00 97.88 390 LYS A O 1
ATOM 3099 N N . ARG A 1 391 ? -15.651 -7.542 23.912 1.00 97.81 391 ARG A N 1
ATOM 3100 C CA . ARG A 1 391 ? -15.800 -7.564 25.376 1.00 97.81 391 ARG A CA 1
ATOM 3101 C C . ARG A 1 391 ? -15.841 -6.143 25.928 1.00 97.81 391 ARG A C 1
ATOM 3103 O O . ARG A 1 391 ? -15.127 -5.270 25.439 1.00 97.81 391 ARG A O 1
ATOM 3110 N N . LYS A 1 392 ? -16.634 -5.926 26.979 1.00 97.31 392 LYS A N 1
ATOM 3111 C CA . LYS A 1 392 ? -16.614 -4.678 27.753 1.00 97.31 392 LYS A CA 1
ATOM 3112 C C . LYS A 1 392 ? -15.524 -4.751 28.807 1.00 97.31 392 LYS A C 1
ATOM 3114 O O . LYS A 1 392 ? -15.547 -5.649 29.644 1.00 97.31 392 LYS A O 1
ATOM 3119 N N . VAL A 1 393 ? -14.591 -3.810 28.770 1.00 97.19 393 VAL A N 1
ATOM 3120 C CA . VAL A 1 393 ? -13.501 -3.714 29.746 1.00 97.19 393 VAL A CA 1
ATOM 3121 C C . VAL A 1 393 ? -13.307 -2.274 30.191 1.00 97.19 393 VAL A C 1
ATOM 3123 O O . VAL A 1 393 ? -13.535 -1.342 29.423 1.00 97.19 393 VAL A O 1
ATOM 3126 N N . GLU A 1 394 ? -12.897 -2.087 31.440 1.00 97.25 394 GLU A N 1
ATOM 3127 C CA . GLU A 1 394 ? -12.541 -0.766 31.950 1.00 97.25 394 GLU A CA 1
ATOM 3128 C C . GLU A 1 394 ? -11.236 -0.293 31.295 1.00 97.25 394 GLU A C 1
ATOM 313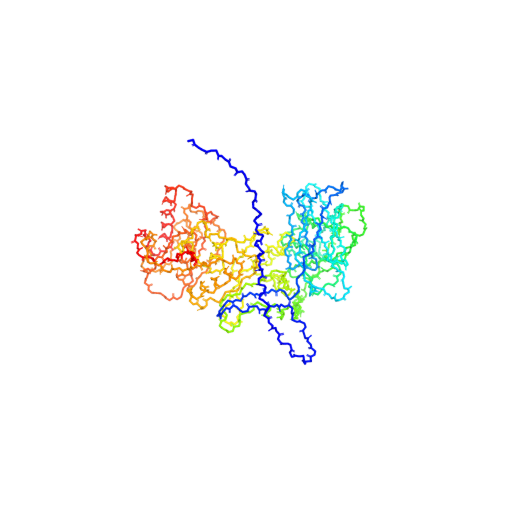0 O O . GLU A 1 394 ? -10.240 -1.022 31.251 1.00 97.25 394 GLU A O 1
ATOM 3135 N N . ARG A 1 395 ? -11.257 0.913 30.722 1.00 95.31 395 ARG A N 1
ATOM 3136 C CA . ARG A 1 395 ? -10.109 1.553 30.073 1.00 95.31 395 ARG A CA 1
ATOM 3137 C C . ARG A 1 395 ? -10.077 3.031 30.419 1.00 95.31 395 ARG A C 1
ATOM 3139 O O . ARG A 1 395 ? -11.127 3.664 30.520 1.00 95.31 395 ARG A O 1
ATOM 3146 N N . GLU A 1 396 ? -8.871 3.578 30.495 1.00 95.12 396 GLU A N 1
ATOM 3147 C CA . GLU A 1 396 ? -8.677 5.019 30.394 1.00 95.12 396 GLU A CA 1
ATOM 3148 C C . GLU A 1 396 ? -9.044 5.476 28.979 1.00 95.12 396 GLU A C 1
ATOM 3150 O O . GLU A 1 396 ? -8.514 4.971 27.982 1.00 95.12 396 GLU A O 1
ATOM 3155 N N . VAL A 1 397 ? -9.960 6.433 28.899 1.00 95.94 397 VAL A N 1
ATOM 3156 C CA . VAL A 1 397 ? -10.453 7.030 27.658 1.00 95.94 397 VAL A CA 1
ATOM 3157 C C . VAL A 1 397 ? -10.451 8.545 27.778 1.00 95.94 397 VAL A C 1
ATOM 3159 O O . VAL A 1 397 ? -10.493 9.093 28.879 1.00 95.94 397 VAL A O 1
ATOM 3162 N N . ILE A 1 398 ? -10.449 9.238 26.645 1.00 96.56 398 ILE A N 1
ATOM 3163 C CA . ILE A 1 398 ? -10.709 10.675 26.598 1.00 96.56 398 ILE A CA 1
ATOM 3164 C C . ILE A 1 398 ? -12.205 10.873 26.412 1.00 96.56 398 ILE A C 1
ATOM 3166 O O . ILE A 1 398 ? -12.769 10.421 25.427 1.00 96.56 398 ILE A O 1
ATOM 3170 N N . VAL A 1 399 ? -12.852 11.582 27.322 1.00 97.69 399 VAL A N 1
ATOM 3171 C CA . VAL A 1 399 ? -14.249 11.979 27.175 1.00 97.69 399 VAL A CA 1
ATOM 3172 C C . VAL A 1 399 ? -14.290 13.400 26.631 1.00 97.69 399 VAL A C 1
ATOM 3174 O O . VAL A 1 399 ? -13.756 14.320 27.259 1.00 97.69 399 VAL A O 1
ATOM 3177 N N . ALA A 1 400 ? -14.894 13.566 25.455 1.00 97.75 400 ALA A N 1
ATOM 3178 C CA . ALA A 1 400 ? -15.126 14.860 24.828 1.00 97.75 400 ALA A CA 1
ATOM 3179 C C . ALA A 1 400 ? -16.558 15.322 25.127 1.00 97.75 400 ALA A C 1
ATOM 3181 O O . ALA A 1 400 ? -17.505 14.607 24.813 1.00 97.75 400 ALA A O 1
ATOM 3182 N N . LYS A 1 401 ? -16.725 16.503 25.737 1.00 97.81 401 LYS A N 1
ATOM 3183 C CA . LYS A 1 401 ? -18.039 17.042 26.140 1.00 97.81 401 LYS A CA 1
ATOM 3184 C C . LYS A 1 401 ? -18.286 18.457 25.629 1.00 97.81 401 LYS A C 1
ATOM 3186 O O . LYS A 1 401 ? -17.348 19.240 25.456 1.00 97.81 401 LYS A O 1
ATOM 3191 N N . GLY A 1 402 ? -19.569 18.801 25.520 1.00 97.06 402 GLY A N 1
ATOM 3192 C CA . GLY A 1 402 ? -20.067 20.142 25.204 1.00 97.06 402 GLY A CA 1
ATOM 3193 C C . GLY A 1 402 ? -20.387 20.344 23.725 1.00 97.06 402 GLY A C 1
ATOM 3194 O O . GLY A 1 402 ? -20.290 19.422 22.920 1.00 97.06 402 GLY A O 1
ATOM 3195 N N . ARG A 1 403 ? -20.777 21.566 23.355 1.00 96.25 403 ARG A N 1
ATOM 3196 C CA . ARG A 1 403 ? -21.049 21.943 21.964 1.00 96.25 403 ARG A CA 1
ATOM 3197 C C . ARG A 1 403 ? -19.761 22.290 21.226 1.00 96.25 403 ARG A C 1
ATOM 3199 O O . ARG A 1 403 ? -19.039 23.207 21.627 1.00 96.25 403 ARG A O 1
ATOM 3206 N N . TYR A 1 404 ? -19.486 21.608 20.116 1.00 96.19 404 TYR A N 1
ATOM 3207 C CA . TYR A 1 404 ? -18.347 21.969 19.277 1.00 96.19 404 TYR A CA 1
ATOM 3208 C C . TYR A 1 404 ? -18.553 23.356 18.657 1.00 96.19 404 TYR A C 1
ATOM 3210 O O . TYR A 1 404 ? -19.583 23.669 18.062 1.00 96.19 404 TYR A O 1
ATOM 3218 N N . LYS A 1 405 ? -17.527 24.190 18.797 1.00 95.25 405 LYS A N 1
ATOM 3219 C CA . LYS A 1 405 ? -17.357 25.442 18.065 1.00 95.25 405 LYS A CA 1
ATOM 3220 C C . LYS A 1 405 ? -15.865 25.689 17.933 1.00 95.25 405 LYS A C 1
ATOM 3222 O O . LYS A 1 405 ? -15.154 25.655 18.945 1.00 95.25 405 LYS A O 1
ATOM 3227 N N . PHE A 1 406 ? -15.415 25.912 16.704 1.00 95.69 406 PHE A N 1
ATOM 3228 C CA . PHE A 1 406 ? -14.030 26.250 16.410 1.00 95.69 406 PHE A CA 1
ATOM 3229 C C . PHE A 1 406 ? -13.628 27.564 17.091 1.00 95.69 406 PHE A C 1
ATOM 3231 O O . PHE A 1 406 ? -14.422 28.506 17.177 1.00 95.69 406 PHE A O 1
ATOM 3238 N N . LYS A 1 407 ? -12.386 27.614 17.571 1.00 94.38 407 LYS A N 1
ATOM 3239 C CA . LYS A 1 407 ? -11.740 28.817 18.090 1.00 94.38 407 LYS A CA 1
ATOM 3240 C C . LYS A 1 407 ? -10.390 28.964 17.408 1.00 94.38 407 LYS A C 1
ATOM 3242 O O . LYS A 1 407 ? -9.624 28.004 17.348 1.00 94.38 407 LYS A O 1
ATOM 3247 N N . SER A 1 408 ? -10.072 30.172 16.961 1.00 92.31 408 SER A N 1
ATOM 3248 C CA . SER A 1 408 ? -8.723 30.465 16.488 1.00 92.31 408 SER A CA 1
ATOM 3249 C C . SER A 1 408 ? -7.717 30.267 17.617 1.00 92.31 408 SER A C 1
ATOM 3251 O O . SER A 1 408 ? -7.959 30.672 18.757 1.00 92.31 408 SER A O 1
ATOM 3253 N N . HIS A 1 409 ? -6.587 29.635 17.303 1.00 89.06 409 HIS A N 1
ATOM 3254 C CA . HIS A 1 409 ? -5.554 29.389 18.299 1.00 89.06 409 HIS A CA 1
ATOM 3255 C C . HIS A 1 409 ? -4.964 30.728 18.803 1.00 89.06 409 HIS A C 1
ATOM 3257 O O . HIS A 1 409 ? -4.628 31.582 17.977 1.00 89.06 409 HIS A O 1
ATOM 3263 N N . PRO A 1 410 ? -4.762 30.927 20.123 1.00 88.50 410 PRO A N 1
ATOM 3264 C CA . PRO A 1 410 ? -4.315 32.213 20.683 1.00 88.50 410 PRO A CA 1
ATOM 3265 C C . PRO A 1 410 ? -2.970 32.746 20.163 1.00 88.50 410 PRO A C 1
ATOM 3267 O O . PRO A 1 410 ? -2.704 33.937 20.257 1.00 88.50 410 PRO A O 1
ATOM 3270 N N . ASN A 1 411 ? -2.112 31.879 19.621 1.00 86.38 411 ASN A N 1
ATOM 3271 C CA . ASN A 1 411 ? -0.807 32.266 19.066 1.00 86.38 411 ASN A CA 1
ATOM 3272 C C . ASN A 1 411 ? -0.875 32.834 17.633 1.00 86.38 411 ASN A C 1
ATOM 3274 O O . ASN A 1 411 ? 0.164 33.200 17.092 1.00 86.38 411 ASN A O 1
ATOM 3278 N N . GLY A 1 412 ? -2.053 32.851 16.996 1.00 84.50 412 GLY A N 1
ATOM 3279 C CA . GLY A 1 412 ? -2.244 33.351 15.629 1.00 84.50 412 GLY A CA 1
ATOM 3280 C C . GLY A 1 412 ? -1.622 32.498 14.513 1.00 84.50 412 GLY A C 1
ATOM 3281 O O . GLY A 1 412 ? -1.783 32.827 13.340 1.00 84.50 412 GLY A O 1
ATOM 3282 N N . ILE A 1 413 ? -0.939 31.396 14.834 1.00 82.88 413 ILE A N 1
ATOM 3283 C CA . ILE A 1 413 ? -0.350 30.483 13.846 1.00 82.88 413 ILE A CA 1
ATOM 3284 C C . ILE A 1 413 ? -1.456 29.571 13.324 1.00 82.88 413 ILE A C 1
ATOM 3286 O O . ILE A 1 413 ? -2.135 28.942 14.122 1.00 82.88 413 ILE A O 1
ATOM 3290 N N . SER A 1 414 ? -1.613 29.462 11.999 1.00 82.56 414 SER A N 1
ATOM 3291 C CA . SER A 1 414 ? -2.668 28.647 11.364 1.00 82.56 414 SER A CA 1
ATOM 3292 C C . SER A 1 414 ? -4.061 28.875 11.990 1.00 82.56 414 SER A C 1
ATOM 3294 O O . SER A 1 414 ? -4.708 27.917 12.411 1.00 82.56 414 SER A O 1
ATOM 3296 N N . PRO A 1 415 ? -4.562 30.127 12.028 1.00 87.69 415 PRO A N 1
ATOM 3297 C CA . PRO A 1 415 ? -5.702 30.538 12.859 1.00 87.69 415 PRO A CA 1
ATOM 3298 C C . PRO A 1 415 ? -7.046 29.900 12.477 1.00 87.69 415 PRO A C 1
ATOM 3300 O O . PRO A 1 415 ? -8.025 30.098 13.195 1.00 87.69 415 PRO A O 1
ATOM 3303 N N . ASN A 1 416 ? -7.081 29.143 11.377 1.00 90.69 416 ASN A N 1
ATOM 3304 C CA . ASN A 1 416 ? -8.245 28.439 10.840 1.00 90.69 416 ASN A CA 1
ATOM 3305 C C . ASN A 1 416 ? -8.197 26.917 11.079 1.00 90.69 416 ASN A C 1
ATOM 3307 O O . ASN A 1 416 ? -9.069 26.201 10.601 1.00 90.69 416 ASN A O 1
ATOM 3311 N N . TYR A 1 417 ? -7.187 26.406 11.793 1.00 93.38 417 TYR A N 1
ATOM 3312 C CA . TYR A 1 417 ? -6.991 24.970 11.998 1.00 93.38 417 TYR A CA 1
ATOM 3313 C C . TYR A 1 417 ? -7.007 24.611 13.481 1.00 93.38 417 TYR A C 1
ATOM 3315 O O . TYR A 1 417 ? -6.454 25.314 14.325 1.00 93.38 417 TYR A O 1
ATOM 3323 N N . ILE A 1 418 ? -7.582 23.453 13.802 1.00 92.88 418 ILE A N 1
ATOM 3324 C CA . ILE A 1 418 ? -7.381 22.809 15.099 1.00 92.88 418 ILE A CA 1
ATOM 3325 C C . ILE A 1 418 ? -5.940 22.305 15.174 1.00 92.88 418 ILE A C 1
ATOM 3327 O O . ILE A 1 418 ? -5.442 21.638 14.260 1.00 92.88 418 ILE A O 1
ATOM 3331 N N . HIS A 1 419 ? -5.276 22.605 16.286 1.00 91.12 419 HIS A N 1
ATOM 3332 C CA . HIS A 1 419 ? -3.900 22.196 16.535 1.00 91.12 419 HIS A CA 1
ATOM 3333 C C . HIS A 1 419 ? -3.890 20.836 17.231 1.00 91.12 419 HIS A C 1
ATOM 3335 O O . HIS A 1 419 ? -4.000 20.735 18.452 1.00 91.12 419 HIS A O 1
ATOM 3341 N N . VAL A 1 420 ? -3.743 19.773 16.444 1.00 89.12 420 VAL A N 1
ATOM 3342 C CA . VAL A 1 420 ? -3.609 18.399 16.938 1.00 89.12 420 VAL A CA 1
ATOM 3343 C C . VAL A 1 420 ? -2.124 18.159 17.193 1.00 89.12 420 VAL A C 1
ATOM 3345 O O . VAL A 1 420 ? -1.415 17.617 16.353 1.00 89.12 420 VAL A O 1
ATOM 3348 N N . THR A 1 421 ? -1.614 18.652 18.320 1.00 85.81 421 THR A N 1
ATOM 3349 C CA . THR A 1 421 ? -0.189 18.586 18.683 1.00 85.81 421 THR A CA 1
ATOM 3350 C C . THR A 1 421 ? -0.016 18.592 20.198 1.00 85.81 421 THR A C 1
ATOM 3352 O O . THR A 1 421 ? -0.839 19.159 20.911 1.00 85.81 421 THR A O 1
ATOM 3355 N N . TRP A 1 422 ? 1.050 17.969 20.700 1.00 82.88 422 TRP A N 1
ATOM 3356 C CA . TRP A 1 422 ? 1.401 17.994 22.123 1.00 82.88 422 TRP A CA 1
ATOM 3357 C C . TRP A 1 422 ? 2.514 19.001 22.453 1.00 82.88 422 TRP A C 1
ATOM 3359 O O . TRP A 1 422 ? 2.601 19.439 23.596 1.00 82.88 422 TRP A O 1
ATOM 3369 N N . ASP A 1 423 ? 3.339 19.379 21.471 1.00 80.88 423 ASP A N 1
ATOM 3370 C CA . ASP A 1 423 ? 4.491 20.283 21.624 1.00 80.88 423 ASP A CA 1
ATOM 3371 C C . ASP A 1 423 ? 4.277 21.658 20.965 1.00 80.88 423 ASP A C 1
ATOM 3373 O O . ASP A 1 423 ? 5.158 22.513 21.005 1.00 80.88 423 ASP A O 1
ATOM 3377 N N . GLY A 1 424 ? 3.113 21.879 20.346 1.00 78.94 424 GLY A N 1
ATOM 3378 C CA . GLY A 1 424 ? 2.803 23.109 19.615 1.00 78.94 424 GLY A CA 1
ATOM 3379 C C . GLY A 1 424 ? 3.376 23.149 18.195 1.00 78.94 424 GLY A C 1
ATOM 3380 O O . GLY A 1 424 ? 3.046 24.061 17.439 1.00 78.94 424 GLY A O 1
ATOM 3381 N N . THR A 1 425 ? 4.185 22.164 17.791 1.00 84.00 425 THR A N 1
ATOM 3382 C CA . THR A 1 425 ? 4.706 22.082 16.424 1.00 84.00 425 THR A CA 1
ATOM 3383 C C . THR A 1 425 ? 3.640 21.535 15.483 1.00 84.00 425 THR A C 1
ATOM 3385 O O . THR A 1 425 ? 2.933 20.571 15.797 1.00 84.00 425 THR A O 1
ATOM 3388 N N . LEU A 1 426 ? 3.518 22.153 14.309 1.00 83.69 426 LEU A N 1
ATOM 3389 C CA . LEU A 1 426 ? 2.574 21.753 13.271 1.00 83.69 426 LEU A CA 1
ATOM 3390 C C . LEU A 1 426 ? 3.329 21.242 12.048 1.00 83.69 426 LEU A C 1
ATOM 3392 O O . LEU A 1 426 ? 4.377 21.762 11.664 1.00 83.69 426 LEU A O 1
ATOM 3396 N N . SER A 1 427 ? 2.783 20.207 11.425 1.00 82.56 427 SER A N 1
ATOM 3397 C CA . SER A 1 427 ? 3.158 19.820 10.073 1.00 82.56 427 SER A CA 1
ATOM 3398 C C . SER A 1 427 ? 2.406 20.676 9.052 1.00 82.56 427 SER A C 1
ATOM 3400 O O . SER A 1 427 ? 1.373 21.275 9.353 1.00 82.56 427 SER A O 1
ATOM 3402 N N . ASN A 1 428 ? 2.898 20.676 7.815 1.00 80.50 428 ASN A N 1
ATOM 3403 C CA . ASN A 1 428 ? 2.179 21.256 6.679 1.00 80.50 428 ASN A CA 1
ATOM 3404 C C . ASN A 1 428 ? 1.032 20.350 6.200 1.00 80.50 428 ASN A C 1
ATOM 3406 O O . ASN A 1 428 ? 0.382 20.672 5.214 1.00 80.50 428 ASN A O 1
ATOM 3410 N N . LEU A 1 429 ? 0.807 19.200 6.851 1.00 79.44 429 LEU A N 1
ATOM 3411 C CA . LEU A 1 429 ? -0.256 18.287 6.472 1.00 79.44 429 LEU A CA 1
ATOM 3412 C C . LEU A 1 429 ? -1.582 18.799 7.027 1.00 79.44 429 LEU A C 1
ATOM 3414 O O . LEU A 1 429 ? -1.811 18.818 8.238 1.00 79.44 429 LEU A O 1
ATOM 3418 N N . GLU A 1 430 ? -2.450 19.193 6.109 1.00 88.56 430 GLU A N 1
ATOM 3419 C CA . GLU A 1 430 ? -3.786 19.690 6.398 1.00 88.56 430 GLU A CA 1
ATOM 3420 C C . GLU A 1 430 ? -4.796 18.570 6.206 1.00 88.56 430 GLU A C 1
ATOM 3422 O O . GLU A 1 430 ? -4.706 17.775 5.267 1.00 88.56 430 GLU A O 1
ATOM 3427 N N . ARG A 1 431 ? -5.762 18.484 7.116 1.00 88.88 431 ARG A N 1
ATOM 3428 C CA . ARG A 1 431 ? -6.861 17.529 7.027 1.00 88.88 431 ARG A CA 1
ATOM 3429 C C . ARG A 1 431 ? -8.174 18.260 7.223 1.00 88.88 431 ARG A C 1
ATOM 3431 O O . ARG A 1 431 ? -8.263 19.173 8.039 1.00 88.88 431 ARG A O 1
ATOM 3438 N N . THR A 1 432 ? -9.174 17.834 6.464 1.00 91.81 432 THR A N 1
ATOM 3439 C CA . THR A 1 432 ? -10.540 18.348 6.538 1.00 91.81 432 THR A CA 1
ATOM 3440 C C . THR A 1 432 ? -11.488 17.167 6.664 1.00 91.81 432 THR A C 1
ATOM 3442 O O . THR A 1 432 ? -11.370 16.209 5.902 1.00 91.81 432 THR A O 1
ATOM 3445 N N . VAL A 1 433 ? -12.401 17.234 7.627 1.00 91.94 433 VAL A N 1
ATOM 3446 C CA . VAL A 1 433 ? -13.484 16.261 7.841 1.00 91.94 433 VAL A CA 1
ATOM 3447 C C . VAL A 1 433 ? -14.795 17.005 8.068 1.00 91.94 433 VAL A C 1
ATOM 3449 O O . VAL A 1 433 ? -14.773 18.185 8.412 1.00 91.94 433 VAL A O 1
ATOM 3452 N N . ASN A 1 434 ? -15.932 16.335 7.875 1.00 91.88 434 ASN A N 1
ATOM 3453 C CA . ASN A 1 434 ? -17.254 16.982 7.948 1.00 91.88 434 ASN A CA 1
ATOM 3454 C C . ASN A 1 434 ? -18.088 16.545 9.163 1.00 91.88 434 ASN A C 1
ATOM 3456 O O . ASN A 1 434 ? -19.222 16.996 9.345 1.00 91.88 434 ASN A O 1
ATOM 3460 N N . LEU A 1 435 ? -17.545 15.628 9.967 1.00 91.69 435 LEU A N 1
ATOM 3461 C CA . LEU A 1 435 ? -18.193 15.048 11.136 1.00 91.69 435 LEU A CA 1
ATOM 3462 C C . LEU A 1 435 ? -17.220 15.012 12.313 1.00 91.69 435 LEU A C 1
ATOM 3464 O O . LEU A 1 435 ? -16.045 14.670 12.162 1.00 91.69 435 LEU A O 1
ATOM 3468 N N . LEU A 1 436 ? -17.729 15.297 13.511 1.00 93.56 436 LEU A N 1
ATOM 3469 C CA . LEU A 1 436 ? -16.920 15.265 14.726 1.00 93.56 436 LEU A CA 1
ATOM 3470 C C . LEU A 1 436 ? -16.422 13.848 15.052 1.00 93.56 436 LEU A C 1
ATOM 3472 O O . LEU A 1 436 ? -15.272 13.680 15.449 1.00 93.56 436 LEU A O 1
ATOM 3476 N N . GLY A 1 437 ? -17.231 12.822 14.776 1.00 92.19 437 GLY A N 1
ATOM 3477 C CA . GLY A 1 437 ? -16.813 11.425 14.906 1.00 92.19 437 GLY A CA 1
ATOM 3478 C C . GLY A 1 437 ? -15.619 11.060 14.012 1.00 92.19 437 GLY A C 1
ATOM 3479 O O . GLY A 1 437 ? -14.729 10.334 14.449 1.00 92.19 437 GLY A O 1
ATOM 3480 N N . GLU A 1 438 ? -15.529 11.611 12.795 1.00 90.12 438 GLU A N 1
ATOM 3481 C CA . GLU A 1 438 ? -14.358 11.416 11.923 1.00 90.12 438 GLU A CA 1
ATOM 3482 C C . GLU A 1 438 ? -13.118 12.108 12.498 1.00 90.12 438 GLU A C 1
ATOM 3484 O O . GLU A 1 438 ? -12.024 11.538 12.496 1.00 90.12 438 GLU A O 1
ATOM 3489 N N . PHE A 1 439 ? -13.288 13.318 13.040 1.00 93.94 439 PHE A N 1
ATOM 3490 C CA . PHE A 1 439 ? -12.220 14.020 13.746 1.00 93.94 439 PHE A CA 1
ATOM 3491 C C . PHE A 1 439 ? -11.724 13.210 14.953 1.00 93.94 439 PHE A C 1
ATOM 3493 O O . PHE A 1 439 ? -10.518 13.009 15.096 1.00 93.94 439 PHE A O 1
ATOM 3500 N N . PHE A 1 440 ? -12.626 12.674 15.778 1.00 94.94 440 PHE A N 1
ATOM 3501 C CA . PHE A 1 440 ? -12.270 11.829 16.919 1.00 94.94 440 PHE A CA 1
ATOM 3502 C C . PHE A 1 440 ? -11.587 10.531 16.504 1.00 94.94 440 PHE A C 1
ATOM 3504 O O . PHE A 1 440 ? -10.558 10.201 17.084 1.00 94.94 440 PHE A O 1
ATOM 3511 N N . TRP A 1 441 ? -12.045 9.863 15.445 1.00 90.69 441 TRP A N 1
ATOM 3512 C CA . TRP A 1 441 ? -11.346 8.702 14.887 1.00 90.69 441 TRP A CA 1
ATOM 3513 C C . TRP A 1 441 ? -9.896 9.037 14.492 1.00 90.69 441 TRP A C 1
ATOM 3515 O O . TRP A 1 441 ? -8.968 8.268 14.764 1.00 90.69 441 TRP A O 1
ATOM 3525 N N . HIS A 1 442 ? -9.659 10.221 13.911 1.00 88.06 442 HIS A N 1
ATOM 3526 C CA . HIS A 1 442 ? -8.298 10.693 13.653 1.00 88.06 442 HIS A CA 1
ATOM 3527 C C . HIS A 1 442 ? -7.497 10.901 14.942 1.00 88.06 442 HIS A C 1
ATOM 3529 O O . HIS A 1 442 ? -6.310 10.566 14.961 1.00 88.06 442 HIS A O 1
ATOM 3535 N N . LEU A 1 443 ? -8.104 11.423 16.012 1.00 90.56 443 LEU A N 1
ATOM 3536 C CA . LEU A 1 443 ? -7.427 11.553 17.303 1.00 90.56 443 LEU A CA 1
ATOM 3537 C C . LEU A 1 443 ? -7.041 10.175 17.850 1.00 90.56 443 LEU A C 1
ATOM 3539 O O . LEU A 1 443 ? -5.860 9.950 18.108 1.00 90.56 443 LEU A O 1
ATOM 3543 N N . GLU A 1 444 ? -7.998 9.247 17.935 1.00 91.12 444 GLU A N 1
ATOM 3544 C CA . GLU A 1 444 ? -7.820 7.874 18.433 1.00 91.12 444 GLU A CA 1
ATOM 3545 C C . GLU A 1 444 ? -6.660 7.158 17.738 1.00 91.12 444 GLU A C 1
ATOM 3547 O O . GLU A 1 444 ? -5.787 6.576 18.391 1.00 91.12 444 GLU A O 1
ATOM 3552 N N . ARG A 1 445 ? -6.597 7.261 16.405 1.00 83.31 445 ARG A N 1
ATOM 3553 C CA . ARG A 1 445 ? -5.533 6.658 15.596 1.00 83.31 445 ARG A CA 1
ATOM 3554 C C . ARG A 1 445 ? -4.142 7.183 15.953 1.00 83.31 445 ARG A C 1
ATOM 3556 O O . ARG A 1 445 ? -3.182 6.416 15.916 1.00 83.31 445 ARG A O 1
ATOM 3563 N N . ASN A 1 446 ? -4.023 8.469 16.273 1.00 80.50 446 ASN A N 1
ATOM 3564 C CA . ASN A 1 446 ? -2.733 9.089 16.571 1.00 80.50 446 ASN A CA 1
ATOM 3565 C C . ASN A 1 446 ? -2.316 8.909 18.036 1.00 80.50 446 ASN A C 1
ATOM 3567 O O . ASN A 1 446 ? -1.145 8.662 18.310 1.00 80.50 446 ASN A O 1
ATOM 3571 N N . ILE A 1 447 ? -3.258 9.010 18.975 1.00 85.38 447 ILE A N 1
ATOM 3572 C CA . ILE A 1 447 ? -2.967 8.981 20.418 1.00 85.38 447 ILE A CA 1
ATOM 3573 C C . ILE A 1 447 ? -3.036 7.575 21.025 1.00 85.38 447 ILE A C 1
ATOM 3575 O O . ILE A 1 447 ? -2.592 7.376 22.155 1.00 85.38 447 ILE A O 1
ATOM 3579 N N . LYS A 1 448 ? -3.590 6.603 20.284 1.00 87.56 448 LYS A N 1
ATOM 3580 C CA . LYS A 1 448 ? -3.812 5.217 20.726 1.00 87.56 448 LYS A CA 1
ATOM 3581 C C . LYS A 1 448 ? -4.647 5.124 22.013 1.00 87.56 448 LYS A C 1
ATOM 3583 O O . LYS A 1 448 ? -4.399 4.270 22.862 1.00 87.56 448 LYS A O 1
ATOM 3588 N N . MET A 1 449 ? -5.632 6.008 22.160 1.00 92.06 449 MET A N 1
ATOM 3589 C CA . MET A 1 449 ? -6.584 6.054 23.274 1.00 92.06 449 MET A CA 1
ATOM 3590 C C . MET A 1 449 ? -7.968 6.384 22.720 1.00 92.06 449 MET A C 1
ATOM 3592 O O . MET A 1 449 ? -8.076 7.237 21.840 1.00 92.06 449 MET A O 1
ATOM 3596 N N . LYS A 1 450 ? -9.001 5.708 23.232 1.00 94.31 450 LYS A N 1
ATOM 3597 C CA . LYS A 1 450 ? -10.385 5.895 22.787 1.00 94.31 450 LYS A CA 1
ATOM 3598 C C . LYS A 1 450 ? -10.873 7.302 23.124 1.00 94.31 450 LYS A C 1
ATOM 3600 O O . LYS A 1 450 ? -10.555 7.812 24.200 1.00 94.31 450 LYS A O 1
ATOM 3605 N N . VAL A 1 451 ? -11.671 7.892 22.240 1.00 95.88 451 VAL A N 1
ATOM 3606 C CA . VAL A 1 451 ? -12.421 9.118 22.490 1.00 95.88 451 VAL A CA 1
ATOM 3607 C C . VAL A 1 451 ? -13.901 8.760 22.608 1.00 95.88 451 VAL A C 1
ATOM 3609 O O . VAL A 1 451 ? -14.530 8.310 21.656 1.00 95.88 451 VAL A O 1
ATOM 3612 N N . VAL A 1 452 ? -14.464 8.952 23.796 1.00 96.25 452 VAL A N 1
ATOM 3613 C CA . VAL A 1 452 ? -15.901 8.829 24.037 1.00 96.25 452 VAL A CA 1
ATOM 3614 C C . VAL A 1 452 ? -16.549 10.173 23.726 1.00 96.25 452 VAL A C 1
ATOM 3616 O O . VAL A 1 452 ? -16.266 11.178 24.383 1.00 96.25 452 VAL A O 1
ATOM 3619 N N . ASP A 1 453 ? -17.402 10.173 22.706 1.00 96.12 453 ASP A N 1
ATOM 3620 C CA . ASP A 1 453 ? -18.181 11.333 22.289 1.00 96.12 453 ASP A CA 1
ATOM 3621 C C . ASP A 1 453 ? -19.408 11.510 23.200 1.00 96.12 453 ASP A C 1
ATOM 3623 O O . ASP A 1 453 ? -20.380 10.762 23.115 1.00 96.12 453 ASP A O 1
ATOM 3627 N N . GLU A 1 454 ? -19.341 12.491 24.097 1.00 96.94 454 GLU A N 1
ATOM 3628 C CA . GLU A 1 454 ? -20.456 12.989 24.914 1.00 96.94 454 GLU A CA 1
ATOM 3629 C C . GLU A 1 454 ? -20.766 14.454 24.538 1.00 96.94 454 GLU A C 1
ATOM 3631 O O . GLU A 1 454 ? -21.132 15.283 25.381 1.00 96.94 454 GLU A O 1
ATOM 3636 N N . THR A 1 455 ? -20.541 14.812 23.272 1.00 96.94 455 THR A N 1
ATOM 3637 C CA . THR A 1 455 ? -20.809 16.157 22.766 1.00 96.94 455 THR A CA 1
ATOM 3638 C C . THR A 1 455 ? -22.283 16.351 22.429 1.00 96.94 455 THR A C 1
ATOM 3640 O O . THR A 1 455 ? -23.055 15.404 22.269 1.00 96.94 455 THR A O 1
ATOM 3643 N N . GLU A 1 456 ? -22.706 17.612 22.368 1.00 95.56 456 GLU A N 1
ATOM 3644 C CA . GLU A 1 456 ? -24.056 17.932 21.907 1.00 95.56 456 GLU A CA 1
ATOM 3645 C C . GLU A 1 456 ? -24.196 17.598 20.413 1.00 95.56 456 GLU A C 1
ATOM 3647 O O . GLU A 1 456 ? -23.277 17.909 19.646 1.00 95.56 456 GLU A O 1
ATOM 3652 N N . PRO A 1 457 ? -25.342 17.039 19.970 1.00 90.56 457 PRO A N 1
ATOM 3653 C CA . PRO A 1 457 ? -25.596 16.804 18.556 1.00 90.56 457 PRO A CA 1
ATOM 3654 C C . PRO A 1 457 ? -25.390 18.076 17.742 1.00 90.56 457 PRO A C 1
ATOM 3656 O O . PRO A 1 457 ? -25.799 19.168 18.150 1.00 90.56 457 PRO A O 1
ATOM 3659 N N . MET A 1 458 ? -24.788 17.931 16.568 1.00 88.12 458 MET A N 1
ATOM 3660 C CA . MET A 1 458 ? -24.592 19.054 15.672 1.00 88.12 458 MET A CA 1
ATOM 3661 C C . MET A 1 458 ? -24.771 18.686 14.210 1.00 88.12 458 MET A C 1
ATOM 3663 O O . MET A 1 458 ? -24.584 17.538 13.807 1.00 88.12 458 MET A O 1
ATOM 3667 N N . GLU A 1 459 ? -25.115 19.696 13.417 1.00 87.19 459 GLU A N 1
ATOM 3668 C CA . GLU A 1 459 ? -25.138 19.587 11.967 1.00 87.19 459 GLU A CA 1
ATOM 3669 C C . GLU A 1 459 ? -23.727 19.377 11.408 1.00 87.19 459 GLU A C 1
ATOM 3671 O O . GLU A 1 459 ? -22.718 19.705 12.043 1.00 87.19 459 GLU A O 1
ATOM 3676 N N . LYS A 1 460 ? -23.665 18.831 10.190 1.00 88.00 460 LYS A N 1
ATOM 3677 C CA . LYS A 1 460 ? -22.410 18.658 9.457 1.00 88.00 460 LYS A CA 1
ATOM 3678 C C . LYS A 1 460 ? -21.683 19.997 9.372 1.00 88.00 460 LYS A C 1
ATOM 3680 O O . LYS A 1 460 ? -22.251 20.990 8.924 1.00 88.00 460 LYS A O 1
ATOM 3685 N N . THR A 1 461 ? -20.423 20.008 9.784 1.00 91.00 461 THR A N 1
ATOM 3686 C CA . THR A 1 461 ? -19.587 21.207 9.781 1.00 91.00 461 THR A CA 1
ATOM 3687 C C . THR A 1 461 ? -18.181 20.856 9.334 1.00 91.00 461 THR A C 1
ATOM 3689 O O . THR A 1 461 ? -17.684 19.767 9.623 1.00 91.00 461 THR A O 1
ATOM 3692 N N . THR A 1 462 ? -17.542 21.775 8.619 1.00 93.69 462 THR A N 1
ATOM 3693 C CA . THR A 1 462 ? -16.176 21.598 8.135 1.00 93.69 462 THR A CA 1
ATOM 3694 C C . THR A 1 462 ? -15.200 21.758 9.296 1.00 93.69 462 THR A C 1
ATOM 3696 O O . THR A 1 462 ? -15.051 22.842 9.858 1.00 93.69 462 THR A O 1
ATOM 3699 N N . ILE A 1 463 ? -14.502 20.681 9.640 1.00 95.31 463 ILE A N 1
ATOM 3700 C CA . ILE A 1 463 ? -13.480 20.645 10.684 1.00 95.31 463 ILE A CA 1
ATOM 3701 C C . ILE A 1 463 ? -12.117 20.533 10.008 1.00 95.31 463 ILE A C 1
ATOM 3703 O O . ILE A 1 463 ? -11.774 19.494 9.441 1.00 95.31 463 ILE A O 1
ATOM 3707 N N . GLN A 1 464 ? -11.329 21.603 10.090 1.00 95.25 464 GLN A N 1
ATOM 3708 C CA . GLN A 1 464 ? -9.968 21.649 9.562 1.00 95.25 464 GLN A CA 1
ATOM 3709 C C . GLN A 1 464 ? -8.955 21.498 10.692 1.00 95.25 464 GLN A C 1
ATOM 3711 O O . GLN A 1 464 ? -9.072 22.136 11.740 1.00 95.25 464 GLN A O 1
ATOM 3716 N N . PHE A 1 465 ? -7.945 20.656 10.496 1.00 93.62 465 PHE A N 1
ATOM 3717 C CA . PHE A 1 465 ? -6.929 20.415 11.513 1.00 93.62 465 PHE A CA 1
ATOM 3718 C C . PHE A 1 465 ? -5.549 20.134 10.924 1.00 93.62 465 PHE A C 1
ATOM 3720 O O . PHE A 1 465 ? -5.409 19.612 9.816 1.00 93.62 465 PHE A O 1
ATOM 3727 N N . LYS A 1 466 ? -4.523 20.484 11.703 1.00 91.50 466 LYS A N 1
ATOM 3728 C CA . LYS A 1 466 ? -3.113 20.196 11.428 1.00 91.50 466 LYS A CA 1
ATOM 3729 C C . LYS A 1 466 ? -2.559 19.307 12.525 1.00 91.50 466 LYS A C 1
ATOM 3731 O O . LYS A 1 466 ? -2.779 19.561 13.709 1.00 91.50 466 LYS A O 1
ATOM 3736 N N . THR A 1 467 ? -1.826 18.275 12.128 1.00 86.19 467 THR A N 1
ATOM 3737 C CA . THR A 1 467 ? -1.137 17.367 13.052 1.00 86.19 467 THR A CA 1
ATOM 3738 C C . THR A 1 467 ? 0.320 17.784 13.225 1.00 86.19 467 THR A C 1
ATOM 3740 O O . THR A 1 467 ? 0.905 18.355 12.306 1.00 86.19 467 THR A O 1
ATOM 3743 N N . SER A 1 468 ? 0.950 17.475 14.355 1.00 78.81 468 SER A N 1
ATOM 3744 C CA . SER A 1 468 ? 2.414 17.541 14.483 1.00 78.81 468 SER A CA 1
ATOM 3745 C C . SER A 1 468 ? 3.113 16.495 13.601 1.00 78.81 468 SER A C 1
ATOM 3747 O O . SER A 1 468 ? 2.529 15.473 13.233 1.00 78.81 468 SER A O 1
ATOM 3749 N N . LYS A 1 469 ? 4.388 16.733 13.261 1.00 67.50 469 LYS A N 1
ATOM 3750 C CA . LYS A 1 469 ? 5.209 15.768 12.499 1.00 67.50 469 LYS A CA 1
ATOM 3751 C C . LYS A 1 469 ? 5.515 14.488 13.296 1.00 67.50 469 LYS A C 1
ATOM 3753 O O . LYS A 1 469 ? 5.802 13.460 12.697 1.00 67.50 469 LYS A O 1
ATOM 3758 N N . ASN A 1 470 ? 5.413 14.548 14.626 1.00 62.38 470 ASN A N 1
ATOM 3759 C CA . ASN A 1 470 ? 5.882 13.514 15.552 1.00 62.38 470 ASN A CA 1
ATOM 3760 C C . ASN A 1 470 ? 4.759 12.879 16.396 1.00 62.38 470 ASN A C 1
ATOM 3762 O O . ASN A 1 470 ? 5.046 12.288 17.435 1.00 62.38 470 ASN A O 1
ATOM 3766 N N . LEU A 1 471 ? 3.482 12.974 15.994 1.00 59.41 471 LEU A N 1
ATOM 3767 C CA . LEU A 1 471 ? 2.381 12.390 16.785 1.00 59.41 471 LEU A CA 1
ATOM 3768 C C . LEU A 1 471 ? 2.499 10.880 16.996 1.00 59.41 471 LEU A C 1
ATOM 3770 O O . LEU A 1 471 ? 2.052 10.382 18.022 1.00 59.41 471 LEU A O 1
ATOM 3774 N N . ALA A 1 472 ? 3.134 10.163 16.067 1.00 54.41 472 ALA A N 1
ATOM 3775 C CA . ALA A 1 472 ? 3.329 8.720 16.175 1.00 54.41 472 ALA A CA 1
ATOM 3776 C C . ALA A 1 472 ? 4.284 8.304 17.317 1.00 54.41 472 ALA A C 1
ATOM 3778 O O . ALA A 1 472 ? 4.335 7.122 17.657 1.00 54.41 472 ALA A O 1
ATOM 3779 N N . TRP A 1 473 ? 5.028 9.246 17.911 1.00 51.78 473 TRP A N 1
ATOM 3780 C CA . TRP A 1 473 ? 6.044 8.978 18.930 1.00 51.78 473 TRP A CA 1
ATOM 3781 C C . TRP A 1 473 ? 5.685 9.653 20.263 1.00 51.78 473 TRP A C 1
ATOM 3783 O O . TRP A 1 473 ? 6.349 10.578 20.726 1.00 51.78 473 TRP A O 1
ATOM 3793 N N . LEU A 1 474 ? 4.607 9.193 20.904 1.00 55.03 474 LEU A N 1
ATOM 3794 C CA . LEU A 1 474 ? 4.445 9.390 22.347 1.00 55.03 474 LEU A CA 1
ATOM 3795 C C . LEU A 1 474 ? 5.474 8.469 23.019 1.00 55.03 474 LEU A C 1
ATOM 3797 O O . LEU A 1 474 ? 5.337 7.251 22.944 1.00 55.03 474 LEU A O 1
ATOM 3801 N N . GLY A 1 475 ? 6.548 9.048 23.564 1.00 48.50 475 GLY A N 1
ATOM 3802 C CA . GLY A 1 475 ? 7.711 8.311 24.071 1.00 48.50 475 GLY A CA 1
ATOM 3803 C C . GLY A 1 475 ? 7.373 7.170 25.043 1.00 48.50 475 GLY A C 1
ATOM 3804 O O . GLY A 1 475 ? 6.335 7.167 25.700 1.00 48.50 475 GLY A O 1
ATOM 3805 N N . ASN A 1 476 ? 8.286 6.201 25.155 1.00 49.09 476 ASN A N 1
ATOM 3806 C CA . ASN A 1 476 ? 8.062 4.924 25.850 1.00 49.09 476 ASN A CA 1
ATOM 3807 C C . ASN A 1 476 ? 7.926 5.009 27.386 1.00 49.09 476 ASN A C 1
ATOM 3809 O O . ASN A 1 476 ? 7.661 3.984 28.011 1.00 49.09 476 ASN A O 1
ATOM 3813 N N . SER A 1 477 ? 8.125 6.173 28.017 1.00 61.72 477 SER A N 1
ATOM 3814 C CA . SER A 1 477 ? 7.950 6.324 29.469 1.00 61.72 477 SER A CA 1
ATOM 3815 C C . SER A 1 477 ? 6.582 6.913 29.820 1.00 61.72 477 SER A C 1
ATOM 3817 O O . SER A 1 477 ? 6.078 7.818 29.150 1.00 61.72 477 SER A O 1
ATOM 3819 N N . ASN A 1 478 ? 5.988 6.419 30.910 1.00 67.94 478 ASN A N 1
ATOM 3820 C CA . ASN A 1 478 ? 4.665 6.850 31.372 1.00 67.94 478 ASN A CA 1
ATOM 3821 C C . ASN A 1 478 ? 4.602 8.360 31.665 1.00 67.94 478 ASN A C 1
ATOM 3823 O O . ASN A 1 478 ? 3.598 8.998 31.356 1.00 67.94 478 ASN A O 1
ATOM 3827 N N . ASP A 1 479 ? 5.680 8.955 32.181 1.00 62.97 479 ASP A N 1
ATOM 3828 C CA . ASP A 1 479 ? 5.727 10.391 32.488 1.00 62.97 479 ASP A CA 1
ATOM 3829 C C . ASP A 1 479 ? 5.733 11.262 31.230 1.00 62.97 479 ASP A C 1
ATOM 3831 O O . ASP A 1 479 ? 5.016 12.264 31.156 1.00 62.97 479 ASP A O 1
ATOM 3835 N N . VAL A 1 480 ? 6.498 10.861 30.208 1.00 67.50 480 VAL A N 1
ATOM 3836 C CA . VAL A 1 480 ? 6.509 11.547 28.909 1.00 67.50 480 VAL A CA 1
ATOM 3837 C C . VAL A 1 480 ? 5.140 11.410 28.253 1.00 67.50 480 VAL A C 1
ATOM 3839 O O . VAL A 1 480 ? 4.576 12.409 27.815 1.00 67.50 480 VAL A O 1
ATOM 3842 N N . LYS A 1 481 ? 4.550 10.210 28.282 1.00 76.50 481 LYS A N 1
ATOM 3843 C CA . LYS A 1 481 ? 3.208 9.956 27.752 1.00 76.50 481 LYS A CA 1
ATOM 3844 C C . LYS A 1 481 ? 2.146 10.833 28.425 1.00 76.50 481 LYS A C 1
ATOM 3846 O O . LYS A 1 481 ? 1.356 11.467 27.730 1.00 76.50 481 LYS A O 1
ATOM 3851 N N . ASN A 1 482 ? 2.158 10.932 29.754 1.00 79.56 482 ASN A N 1
ATOM 3852 C CA . ASN A 1 482 ? 1.194 11.735 30.512 1.00 79.56 482 ASN A CA 1
ATOM 3853 C C . ASN A 1 482 ? 1.362 13.238 30.270 1.00 79.56 482 ASN A C 1
ATOM 3855 O O . ASN A 1 482 ? 0.373 13.951 30.082 1.00 79.56 482 ASN A O 1
ATOM 3859 N N . LYS A 1 483 ? 2.605 13.735 30.241 1.00 80.06 483 LYS A N 1
ATOM 3860 C CA . LYS A 1 483 ? 2.889 15.145 29.942 1.00 80.06 483 LYS A CA 1
ATOM 3861 C C . LYS A 1 483 ? 2.455 15.506 28.521 1.00 80.06 483 LYS A C 1
ATOM 3863 O O . LYS A 1 483 ? 1.780 16.519 28.336 1.00 80.06 483 LYS A O 1
ATOM 3868 N N . SER A 1 484 ? 2.786 14.666 27.541 1.00 84.06 484 SER A N 1
ATOM 3869 C CA . SER A 1 484 ? 2.376 14.855 26.149 1.00 84.06 484 SER A CA 1
ATOM 3870 C C . SER A 1 484 ? 0.856 14.793 25.993 1.00 84.06 484 SER A C 1
ATOM 3872 O O . SER A 1 484 ? 0.290 15.642 25.310 1.00 84.06 484 SER A O 1
ATOM 3874 N N . LEU A 1 485 ? 0.171 13.870 26.677 1.00 88.50 485 LEU A N 1
ATOM 3875 C CA . LEU A 1 485 ? -1.290 13.789 26.646 1.00 88.50 485 LEU A CA 1
ATOM 3876 C C . LEU A 1 485 ? -1.944 15.056 27.214 1.00 88.50 485 LEU A C 1
ATOM 3878 O O . LEU A 1 485 ? -2.857 15.600 26.600 1.00 88.50 485 LEU A O 1
ATOM 3882 N N . ARG A 1 486 ? -1.455 15.589 28.340 1.00 88.88 486 ARG A N 1
ATOM 3883 C CA . ARG A 1 486 ? -1.981 16.848 28.901 1.00 88.88 486 ARG A CA 1
ATOM 3884 C C . ARG A 1 486 ? -1.786 18.031 27.956 1.00 88.88 486 ARG A C 1
ATOM 3886 O O . ARG A 1 486 ? -2.735 18.777 27.735 1.00 88.88 486 ARG A O 1
ATOM 3893 N N . GLY A 1 487 ? -0.589 18.188 27.385 1.00 88.50 487 GLY A N 1
ATOM 3894 C CA . GLY A 1 487 ? -0.309 19.246 26.406 1.00 88.50 487 GLY A CA 1
ATOM 3895 C C . GLY A 1 487 ? -1.198 19.133 25.166 1.00 88.50 487 GLY A C 1
ATOM 3896 O O . GLY A 1 487 ? -1.746 20.125 24.691 1.00 88.50 487 GLY A O 1
ATOM 3897 N N . PHE A 1 488 ? -1.422 17.905 24.703 1.00 90.94 488 PHE A N 1
ATOM 3898 C CA . PHE A 1 488 ? -2.321 17.605 23.598 1.00 90.94 488 PHE A CA 1
ATOM 3899 C C . PHE A 1 488 ? -3.772 18.018 23.876 1.00 90.94 488 PHE A C 1
ATOM 3901 O O . PHE A 1 488 ? -4.353 18.784 23.107 1.00 90.94 488 PHE A O 1
ATOM 3908 N N . LEU A 1 489 ? -4.352 17.565 24.993 1.00 93.88 489 LEU A N 1
ATOM 3909 C CA . LEU A 1 489 ? -5.731 17.907 25.361 1.00 93.88 489 LEU A CA 1
ATOM 3910 C C . LEU A 1 489 ? -5.899 19.411 25.613 1.00 93.88 489 LEU A C 1
ATOM 3912 O O . LEU A 1 489 ? -6.927 19.989 25.257 1.00 93.88 489 LEU A O 1
ATOM 3916 N N . PHE A 1 490 ? -4.873 20.060 26.167 1.00 92.56 490 PHE A N 1
ATOM 3917 C CA . PHE A 1 490 ? -4.847 21.507 26.335 1.00 92.56 490 PHE A CA 1
ATOM 3918 C C . PHE A 1 490 ? -4.930 22.232 24.985 1.00 92.56 490 PHE A C 1
ATOM 3920 O O . PHE A 1 490 ? -5.815 23.068 24.806 1.00 92.56 490 PHE A O 1
ATOM 3927 N N . ASN A 1 491 ? -4.108 21.863 23.998 1.00 91.19 491 ASN A N 1
ATOM 3928 C CA . ASN A 1 491 ? -4.134 22.487 22.668 1.00 91.19 491 ASN A CA 1
ATOM 3929 C C . ASN A 1 491 ? -5.478 22.290 21.945 1.00 91.19 491 ASN A C 1
ATOM 3931 O O . ASN A 1 491 ? -5.987 23.219 21.306 1.00 91.19 491 ASN A O 1
ATOM 3935 N N . LEU A 1 492 ? -6.105 21.119 22.104 1.00 94.00 492 LEU A N 1
ATOM 3936 C CA . LEU A 1 492 ? -7.463 20.892 21.604 1.00 94.00 492 LEU A CA 1
ATOM 3937 C C . LEU A 1 492 ? -8.483 21.819 22.280 1.00 94.00 492 LEU A C 1
ATOM 3939 O O . LEU A 1 492 ? -9.341 22.387 21.605 1.00 94.00 492 LEU A O 1
ATOM 3943 N N . SER A 1 493 ? -8.380 22.026 23.595 1.00 94.31 493 SER A N 1
ATOM 3944 C CA . SER A 1 493 ? -9.277 22.929 24.333 1.00 94.31 493 SER A CA 1
ATOM 3945 C C . SER A 1 493 ? -9.080 24.415 23.988 1.00 94.31 493 SER A C 1
ATOM 3947 O O . SER A 1 493 ? -10.013 25.209 24.112 1.00 94.31 493 SER A O 1
ATOM 3949 N N . LEU A 1 494 ? -7.891 24.800 23.505 1.00 93.88 494 LEU A N 1
ATOM 3950 C CA . LEU A 1 494 ? -7.625 26.158 23.018 1.00 93.88 494 LEU A CA 1
ATOM 3951 C C . LEU A 1 494 ? -8.300 26.437 21.672 1.00 93.88 494 LEU A C 1
ATOM 3953 O O . LEU A 1 494 ? -8.728 27.561 21.425 1.00 93.88 494 LEU A O 1
ATOM 3957 N N . THR A 1 495 ? -8.399 25.422 20.811 1.00 94.31 495 THR A N 1
ATOM 3958 C CA . THR A 1 495 ? -8.898 25.559 19.427 1.00 94.31 495 THR A CA 1
ATOM 3959 C C . THR A 1 495 ? -10.327 25.070 19.231 1.00 94.31 495 THR A C 1
ATOM 3961 O O . THR A 1 495 ? -10.897 25.161 18.142 1.00 94.31 495 THR A O 1
ATOM 3964 N N . THR A 1 496 ? -10.947 24.579 20.299 1.00 95.94 496 THR A N 1
ATOM 3965 C CA . THR A 1 496 ? -12.332 24.122 20.293 1.00 95.94 496 THR A CA 1
ATOM 3966 C C . THR A 1 496 ? -13.063 24.606 21.543 1.00 95.94 496 THR A C 1
ATOM 3968 O O . THR A 1 496 ? -12.472 25.021 22.540 1.00 95.94 496 THR A O 1
ATOM 3971 N N . SER A 1 497 ? -14.389 24.584 21.500 1.00 96.75 497 SER A N 1
ATOM 3972 C CA . SER A 1 497 ? -15.234 24.815 22.682 1.00 96.75 497 SER A CA 1
ATOM 3973 C C . SER A 1 497 ? -15.479 23.547 23.503 1.00 96.75 497 SER A C 1
ATOM 3975 O O . SER A 1 497 ? -16.209 23.598 24.488 1.00 96.75 497 SER A O 1
ATOM 3977 N N . LEU A 1 498 ? -14.857 22.432 23.115 1.00 97.19 498 LEU A N 1
ATOM 3978 C CA . LEU A 1 498 ? -15.015 21.146 23.773 1.00 97.19 498 LEU A CA 1
ATOM 3979 C C . LEU A 1 498 ? -14.149 21.052 25.026 1.00 97.19 498 LEU A C 1
ATOM 3981 O O . LEU A 1 498 ? -13.056 21.617 25.111 1.00 97.19 498 LEU A O 1
ATOM 3985 N N . GLN A 1 499 ? -14.640 20.282 25.988 1.00 97.25 499 GLN A N 1
ATOM 3986 C CA . GLN A 1 499 ? -13.874 19.866 27.153 1.00 97.25 499 GLN A CA 1
ATOM 3987 C C . GLN A 1 499 ? -13.374 18.445 26.931 1.00 97.25 499 GLN A C 1
ATOM 3989 O O . GLN A 1 499 ? -14.156 17.577 26.552 1.00 97.25 499 GLN A O 1
ATOM 3994 N N . PHE A 1 500 ? -12.096 18.207 27.215 1.00 96.50 500 PHE A N 1
ATOM 3995 C CA . PHE A 1 500 ? -11.494 16.882 27.131 1.00 96.50 500 PHE A CA 1
ATOM 3996 C C . PHE A 1 500 ? -10.962 16.468 28.496 1.00 96.50 500 PHE A C 1
ATOM 3998 O O . PHE A 1 500 ? -10.200 17.211 29.120 1.00 96.50 500 PHE A O 1
ATOM 4005 N N . LYS A 1 501 ? -11.351 15.282 28.962 1.00 96.31 501 LYS A N 1
ATOM 4006 C CA . LYS A 1 501 ? -10.882 14.714 30.232 1.00 96.31 501 LYS A CA 1
ATOM 4007 C C . LYS A 1 501 ? -10.521 13.252 30.058 1.00 96.31 501 LYS A C 1
ATOM 4009 O O . LYS A 1 501 ? -11.180 12.555 29.301 1.00 96.31 501 LYS A O 1
ATOM 4014 N N . VAL A 1 502 ? -9.492 12.798 30.768 1.00 95.75 502 VAL A N 1
ATOM 4015 C CA . VAL A 1 502 ? -9.187 11.367 30.863 1.00 95.75 502 VAL A CA 1
ATOM 4016 C C . VAL A 1 502 ? -10.032 10.781 31.989 1.00 95.75 502 VAL A C 1
ATOM 4018 O O . VAL A 1 502 ? -9.995 11.292 33.107 1.00 95.75 502 VAL A O 1
ATOM 4021 N N . GLU A 1 503 ? -10.806 9.746 31.689 1.00 97.38 503 GLU A N 1
ATOM 4022 C CA . GLU A 1 503 ? -11.676 9.055 32.642 1.00 97.38 503 GLU A CA 1
ATOM 4023 C C . GLU A 1 503 ? -11.577 7.537 32.442 1.00 97.38 503 GLU A C 1
ATOM 4025 O O . GLU A 1 503 ? -11.285 7.071 31.342 1.00 97.38 503 GLU A O 1
ATOM 4030 N N . ASN A 1 504 ? -11.861 6.756 33.487 1.00 97.06 504 ASN A N 1
ATOM 4031 C CA . ASN A 1 504 ? -12.051 5.312 33.350 1.00 97.06 504 ASN A CA 1
ATOM 4032 C C . ASN A 1 504 ? -13.487 5.027 32.919 1.00 97.06 504 ASN A C 1
ATOM 4034 O O . ASN A 1 504 ? -14.431 5.436 33.597 1.00 97.06 504 ASN A O 1
ATOM 4038 N N . ARG A 1 505 ? -13.665 4.333 31.793 1.00 96.69 505 ARG A N 1
ATOM 4039 C CA . ARG A 1 505 ? -14.983 3.949 31.273 1.00 96.69 505 ARG A CA 1
ATOM 4040 C C . ARG A 1 505 ? -14.992 2.493 30.829 1.00 96.69 505 ARG A C 1
ATOM 4042 O O . ARG A 1 505 ? -14.011 1.984 30.284 1.00 96.69 505 ARG A O 1
ATOM 4049 N N . LEU A 1 506 ? -16.140 1.839 31.008 1.00 96.62 506 LEU A N 1
ATOM 4050 C CA . LEU A 1 506 ? -16.415 0.564 30.352 1.00 96.62 506 LEU A CA 1
ATOM 4051 C C . LEU A 1 506 ? -16.482 0.796 28.844 1.00 96.62 506 LEU A C 1
ATOM 4053 O O . LEU A 1 506 ? -17.363 1.502 28.357 1.00 96.62 506 LEU A O 1
ATOM 4057 N N . THR A 1 507 ? -15.546 0.193 28.126 1.00 95.00 507 THR A N 1
ATOM 4058 C CA . THR A 1 507 ? -15.373 0.368 26.688 1.00 95.00 507 THR A CA 1
ATOM 4059 C C . THR A 1 507 ? -15.435 -0.983 25.998 1.00 95.00 507 THR A C 1
ATOM 4061 O O . THR A 1 507 ? -14.922 -1.985 26.497 1.00 95.00 507 THR A O 1
ATOM 4064 N N . ASP A 1 508 ? -16.080 -0.997 24.842 1.00 95.75 508 ASP A N 1
ATOM 4065 C CA . ASP A 1 508 ? -16.129 -2.139 23.944 1.00 95.75 508 ASP A CA 1
ATOM 4066 C C . ASP A 1 508 ? -14.774 -2.317 23.242 1.00 95.75 508 ASP A C 1
ATOM 4068 O O . ASP A 1 508 ? -14.340 -1.435 22.504 1.00 95.75 508 ASP A O 1
ATOM 4072 N N . ILE A 1 509 ? -14.124 -3.463 23.448 1.00 96.69 509 ILE A N 1
ATOM 4073 C CA . ILE A 1 509 ? -12.819 -3.804 22.864 1.00 96.69 509 ILE A CA 1
ATOM 4074 C C . ILE A 1 509 ? -12.903 -5.164 22.175 1.00 96.69 509 ILE A C 1
ATOM 4076 O O . ILE A 1 509 ? -13.485 -6.106 22.715 1.00 96.69 509 ILE A O 1
ATOM 4080 N N . TRP A 1 510 ? -12.281 -5.281 21.006 1.00 98.19 510 TRP A N 1
ATOM 4081 C CA . TRP A 1 510 ? -12.119 -6.545 20.294 1.00 98.19 510 TRP A CA 1
ATOM 4082 C C . TRP A 1 510 ? -10.888 -7.295 20.794 1.00 98.19 510 TRP A C 1
ATOM 4084 O O . TRP A 1 510 ? -9.757 -6.858 20.611 1.00 98.19 510 TRP A O 1
ATOM 4094 N N . PHE A 1 511 ? -11.091 -8.434 21.437 1.00 98.25 511 PHE A N 1
ATOM 4095 C CA . PHE A 1 511 ? -10.012 -9.322 21.844 1.00 98.25 511 PHE A CA 1
ATOM 4096 C C . PHE A 1 511 ? -9.718 -10.303 20.720 1.00 98.25 511 PHE A C 1
ATOM 4098 O O . PHE A 1 511 ? -10.618 -11.014 20.276 1.00 98.25 511 PHE A O 1
ATOM 4105 N N . VAL A 1 512 ? -8.461 -10.345 20.287 1.00 98.19 512 VAL A N 1
ATOM 4106 C CA . VAL A 1 512 ? -7.982 -11.367 19.359 1.00 98.19 512 VAL A CA 1
ATOM 4107 C C . VAL A 1 512 ? -7.644 -12.609 20.172 1.00 98.19 512 VAL A C 1
ATOM 4109 O O . VAL A 1 512 ? -6.805 -12.561 21.074 1.00 98.19 512 VAL A O 1
ATOM 4112 N N . THR A 1 513 ? -8.330 -13.708 19.884 1.00 97.94 513 THR A N 1
ATOM 4113 C CA . THR A 1 513 ? -8.167 -15.000 20.555 1.00 97.94 513 THR A CA 1
ATOM 4114 C C . THR A 1 513 ? -7.871 -16.088 19.529 1.00 97.94 513 THR A C 1
ATOM 4116 O O . THR A 1 513 ? -8.058 -15.900 18.328 1.00 97.94 513 THR A O 1
ATOM 4119 N N . GLU A 1 514 ? -7.365 -17.230 19.985 1.00 96.38 514 GLU A N 1
ATOM 4120 C CA . GLU A 1 514 ? -7.183 -18.414 19.148 1.00 96.38 514 GLU A CA 1
ATOM 4121 C C . GLU A 1 514 ? -7.998 -19.563 19.735 1.00 96.38 514 GLU A C 1
ATOM 4123 O O . GLU A 1 514 ? -7.927 -19.850 20.933 1.00 96.38 514 GLU A O 1
ATOM 4128 N N . THR A 1 515 ? -8.794 -20.196 18.880 1.00 91.94 515 THR A N 1
ATOM 4129 C CA . THR A 1 515 ? -9.566 -21.393 19.221 1.00 91.94 515 THR A CA 1
ATOM 4130 C C . THR A 1 515 ? -8.761 -22.633 18.846 1.00 91.94 515 THR A C 1
ATOM 4132 O O . THR A 1 515 ? -8.110 -22.649 17.803 1.00 91.94 515 THR A O 1
ATOM 4135 N N . LYS A 1 516 ? -8.747 -23.631 19.733 1.00 73.25 516 LYS A N 1
ATOM 4136 C CA . LYS A 1 516 ? -8.041 -24.899 19.508 1.00 73.25 516 LYS A CA 1
ATOM 4137 C C . LYS A 1 516 ? -8.810 -25.826 18.586 1.00 73.25 516 LYS A C 1
ATOM 4139 O O . LYS A 1 516 ? -10.058 -25.817 18.678 1.00 73.25 516 LYS A O 1
#

pLDDT: mean 80.7, std 18.78, range [22.86, 98.25]

Foldseek 3Di:
DDDDDDDDDDDDDDDDDDDDDDDDDDDDDDDDDPPDQWDWDDFDFAAIEIEGPDKDKQKAAEAEPVRFQDAQKWKAKPPQQAAIDGRHPPPRGRIDIYIDDPLFFDPPDWIWMKMWHDDPFTWIFIDTDPDSNDYDYTYIDHFAWEAEFEAAPVRHGQQQKKKFKAFPDDTPFGQGQAIDGGGHCVVDTPDGHDADGWMWMWMDDPQWDIDIDIDHRNPPVHNYDYPYYDYTYGDDPVDPDPDQPPQPVVLCVVCCVRQDGDPRHFKYFYADPDGSSVSSVCCRPPHLCVVQSRHSLRRNQKAFAWEDAPPDTDGDNDIDRDRHFAAWPLCCVCGNVVHFLLQADADPVRRDGAHGGHMYGHNPDDPQVNQVNVQSSCCVGPVFRKDWDKDWDKDWAKEKEEAKDFAQFPVNPVRQAQEQFLVSAWDPDKDKDFDVVVVQSVNCNLLVHHYHYHYDDDHGDIHMHTYHPCSNPQDPDPVSSVSSVVSRQVSNVRGIVIHIDTDIDTDIHIYIDTDD

Radius of gyration: 27.93 Å; chains: 1; bounding box: 59×95×70 Å